Protein AF-0000000084914891 (afdb_homodimer)

Structure (mmCIF, N/CA/C/O backbone):
data_AF-0000000084914891-model_v1
#
loop_
_entity.id
_entity.type
_entity.pdbx_description
1 polymer 'Thioredoxin-like fold domain-containing protein'
#
loop_
_atom_site.group_PDB
_atom_site.id
_atom_site.type_symbol
_atom_site.label_atom_id
_atom_site.label_alt_id
_atom_site.label_comp_id
_atom_site.label_asym_id
_atom_site.label_entity_id
_atom_site.label_seq_id
_atom_site.pdbx_PDB_ins_code
_atom_site.Cartn_x
_atom_site.Cartn_y
_atom_site.Cartn_z
_atom_site.occupancy
_atom_site.B_iso_or_equiv
_atom_site.auth_seq_id
_atom_site.auth_comp_id
_atom_site.auth_asym_id
_atom_site.auth_atom_id
_atom_site.pdbx_PDB_model_num
ATOM 1 N N . MET A 1 1 ? 16.219 -0.241 63.219 1 28.41 1 MET A N 1
ATOM 2 C CA . MET A 1 1 ? 15.438 -0.335 62 1 28.41 1 MET A CA 1
ATOM 3 C C . MET A 1 1 ? 16.312 -0.113 60.781 1 28.41 1 MET A C 1
ATOM 5 O O . MET A 1 1 ? 16.984 0.917 60.656 1 28.41 1 MET A O 1
ATOM 9 N N . PRO A 1 2 ? 16.891 -1.21 60.156 1 36.88 2 PRO A N 1
ATOM 10 C CA . PRO A 1 2 ? 17.859 -1.199 59.031 1 36.88 2 PRO A CA 1
ATOM 11 C C . PRO A 1 2 ? 17.297 -0.544 57.781 1 36.88 2 PRO A C 1
ATOM 13 O O . PRO A 1 2 ? 16.109 -0.7 57.469 1 36.88 2 PRO A O 1
ATOM 16 N N . GLN A 1 3 ? 17.734 0.706 57.438 1 31 3 GLN A N 1
ATOM 17 C CA . GLN A 1 3 ? 17.422 1.517 56.281 1 31 3 GLN A CA 1
ATOM 18 C C . GLN A 1 3 ? 17.766 0.77 55 1 31 3 GLN A C 1
ATOM 20 O O . GLN A 1 3 ? 18.922 0.429 54.75 1 31 3 GLN A O 1
ATOM 25 N N . VAL A 1 4 ? 16.922 -0.173 54.594 1 31.28 4 VAL A N 1
ATOM 26 C CA . VAL A 1 4 ? 17.031 -0.839 53.312 1 31.28 4 VAL A CA 1
ATOM 27 C C . VAL A 1 4 ? 17.047 0.201 52.188 1 31.28 4 VAL A C 1
ATOM 29 O O . VAL A 1 4 ? 16.094 0.957 52.031 1 31.28 4 VAL A O 1
ATOM 32 N N . ARG A 1 5 ? 18.312 0.625 51.812 1 33.22 5 ARG A N 1
ATOM 33 C CA . ARG A 1 5 ? 18.609 1.465 50.656 1 33.22 5 ARG A CA 1
ATOM 34 C C . ARG A 1 5 ? 18 0.877 49.406 1 33.22 5 ARG A C 1
ATOM 36 O O . ARG A 1 5 ? 18.297 -0.261 49.031 1 33.22 5 ARG A O 1
ATOM 43 N N . VAL A 1 6 ? 16.703 1.263 49.125 1 30.59 6 VAL A N 1
ATOM 44 C CA . VAL A 1 6 ? 16.016 0.991 47.875 1 30.59 6 VAL A CA 1
ATOM 45 C C . VAL A 1 6 ? 16.844 1.512 46.688 1 30.59 6 VAL A C 1
ATOM 47 O O . VAL A 1 6 ? 17.016 2.723 46.531 1 30.59 6 VAL A O 1
ATOM 50 N N . LEU A 1 7 ? 17.953 0.945 46.344 1 2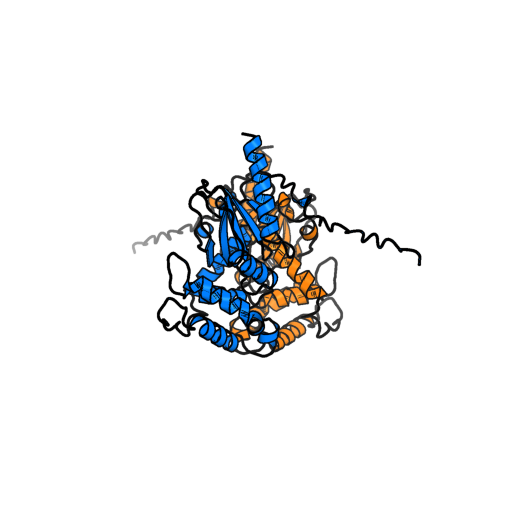7.44 7 LEU A N 1
ATOM 51 C CA . LEU A 1 7 ? 18.641 1.277 45.125 1 27.44 7 LEU A CA 1
ATOM 52 C C . LEU A 1 7 ? 17.734 1.046 43.906 1 27.44 7 LEU A C 1
ATOM 54 O O . LEU A 1 7 ? 17.375 -0.095 43.594 1 27.44 7 LEU A O 1
ATOM 58 N N . VAL A 1 8 ? 16.781 1.937 43.688 1 28.92 8 VAL A N 1
ATOM 59 C CA . VAL A 1 8 ? 15.984 1.942 42.469 1 28.92 8 VAL A CA 1
ATOM 60 C C . VAL A 1 8 ? 16.906 2.012 41.25 1 28.92 8 VAL A C 1
ATOM 62 O O . VAL A 1 8 ? 17.625 2.988 41.062 1 28.92 8 VAL A O 1
ATOM 65 N N . MET A 1 9 ? 17.406 0.887 40.781 1 27.12 9 MET A N 1
ATOM 66 C CA . MET A 1 9 ? 18.062 0.78 39.469 1 27.12 9 MET A CA 1
ATOM 67 C C . MET A 1 9 ? 17.219 1.406 38.375 1 27.12 9 MET A C 1
ATOM 69 O O . MET A 1 9 ? 16.094 0.967 38.125 1 27.12 9 MET A O 1
ATOM 73 N N . GLN A 1 10 ? 17.297 2.703 38.219 1 25.59 10 GLN A N 1
ATOM 74 C CA . GLN A 1 10 ? 16.812 3.363 37.031 1 25.59 10 GLN A CA 1
ATOM 75 C C . GLN A 1 10 ? 17.297 2.639 35.75 1 25.59 10 GLN A C 1
ATOM 77 O O . GLN A 1 10 ? 18.484 2.654 35.438 1 25.59 10 GLN A O 1
ATOM 82 N N . LEU A 1 11 ? 16.875 1.398 35.594 1 29.33 11 LEU A N 1
ATOM 83 C CA . LEU A 1 11 ? 17.062 0.764 34.281 1 29.33 11 LEU A CA 1
ATOM 84 C C . LEU A 1 11 ? 16.703 1.723 33.156 1 29.33 11 LEU A C 1
ATOM 86 O O . LEU A 1 11 ? 15.547 2.117 33.031 1 29.33 11 LEU A O 1
ATOM 90 N N . LEU A 1 12 ? 17.656 2.592 32.844 1 28.67 12 LEU A N 1
ATOM 91 C CA . LEU A 1 12 ? 17.734 3.453 31.656 1 28.67 12 LEU A CA 1
ATOM 92 C C . LEU A 1 12 ? 17.359 2.686 30.391 1 28.67 12 LEU A C 1
ATOM 94 O O . LEU A 1 12 ? 18.062 1.768 29.984 1 28.67 12 LEU A O 1
ATOM 98 N N . ALA A 1 13 ? 16.188 2.467 30.219 1 30.64 13 ALA A N 1
ATOM 99 C CA . ALA A 1 13 ? 15.648 2.041 28.938 1 30.64 13 ALA A CA 1
ATOM 100 C C . ALA A 1 13 ? 16.203 2.898 27.797 1 30.64 13 ALA A C 1
ATOM 102 O O . ALA A 1 13 ? 15.656 3.957 27.484 1 30.64 13 ALA A O 1
ATOM 103 N N . VAL A 1 14 ? 17.531 3.244 27.844 1 30.16 14 VAL A N 1
ATOM 104 C CA . VAL A 1 14 ? 18.078 3.754 26.578 1 30.16 14 VAL A CA 1
ATOM 105 C C . VAL A 1 14 ? 17.719 2.799 25.438 1 30.16 14 VAL A C 1
ATOM 107 O O . VAL A 1 14 ? 18.25 1.685 25.375 1 30.16 14 VAL A O 1
ATOM 110 N N . ALA A 1 15 ? 16.578 2.676 25.125 1 30.5 15 ALA A N 1
ATOM 111 C CA . ALA A 1 15 ? 16.031 1.955 23.984 1 30.5 15 ALA A CA 1
ATOM 112 C C . ALA A 1 15 ? 16.906 2.105 22.75 1 30.5 15 ALA A C 1
ATOM 114 O O . ALA A 1 15 ? 17.531 3.154 22.547 1 30.5 15 ALA A O 1
ATOM 115 N N . ALA A 1 16 ? 17.297 0.972 22.078 1 31.12 16 ALA A N 1
ATOM 116 C CA . ALA A 1 16 ? 17.953 0.577 20.828 1 31.12 16 ALA A CA 1
ATOM 117 C C . ALA A 1 16 ? 17.578 1.507 19.688 1 31.12 16 ALA A C 1
ATOM 119 O O . ALA A 1 16 ? 16.766 1.141 18.828 1 31.12 16 ALA A O 1
ATOM 120 N N . VAL A 1 17 ? 17.203 2.695 19.969 1 30.42 17 VAL A N 1
ATOM 121 C CA . VAL A 1 17 ? 17.094 3.58 18.812 1 30.42 17 VAL A CA 1
ATOM 122 C C . VAL A 1 17 ? 18.438 3.695 18.109 1 30.42 17 VAL A C 1
ATOM 124 O O . VAL A 1 17 ? 18.578 4.449 17.141 1 30.42 17 VAL A O 1
ATOM 127 N N . ALA A 1 18 ? 19.562 3.348 18.766 1 28.89 18 ALA A N 1
ATOM 128 C CA . ALA A 1 18 ? 20.859 3.789 18.234 1 28.89 18 ALA A CA 1
ATOM 129 C C . ALA A 1 18 ? 21.062 3.291 16.812 1 28.89 18 ALA A C 1
ATOM 131 O O . ALA A 1 18 ? 21.516 4.043 15.938 1 28.89 18 ALA A O 1
ATOM 132 N N . SER A 1 19 ? 21.484 1.957 16.719 1 28.88 19 SER A N 1
ATOM 133 C CA . SER A 1 19 ? 22.344 1.477 15.641 1 28.88 19 SER A CA 1
ATOM 134 C C . SER A 1 19 ? 21.609 1.46 14.312 1 28.88 19 SER A C 1
ATOM 136 O O . SER A 1 19 ? 22.156 1.031 13.297 1 28.88 19 SER A O 1
ATOM 138 N N . VAL A 1 20 ? 20.375 1.377 14.445 1 31.2 20 VAL A N 1
ATOM 139 C CA . VAL A 1 20 ? 19.828 1.155 13.117 1 31.2 20 VAL A CA 1
ATOM 140 C C . VAL A 1 20 ? 20.047 2.396 12.25 1 31.2 20 VAL A C 1
ATOM 142 O O . VAL A 1 20 ? 19.562 2.461 11.117 1 31.2 20 VAL A O 1
ATOM 145 N N . LEU A 1 21 ? 20.609 3.404 12.914 1 29.03 21 LEU A N 1
ATOM 146 C CA . LEU A 1 21 ? 20.75 4.641 12.148 1 29.03 21 LEU A CA 1
ATOM 147 C C . LEU A 1 21 ? 21.875 4.527 11.133 1 29.03 21 LEU A C 1
ATOM 149 O O . LEU A 1 21 ? 22.312 5.531 10.562 1 29.03 21 LEU A O 1
ATOM 153 N N . SER A 1 22 ? 22.75 3.594 11.305 1 27.09 22 SER A N 1
ATOM 154 C CA . SER A 1 22 ? 23.781 3.885 10.312 1 27.09 22 SER A CA 1
ATOM 155 C C . SER A 1 22 ? 23.219 3.883 8.898 1 27.09 22 SER A C 1
ATOM 157 O O . SER A 1 22 ? 22.953 2.822 8.328 1 27.09 22 SER A O 1
ATOM 159 N N . PRO A 1 23 ? 22.406 4.836 8.648 1 30.72 23 PRO A N 1
ATOM 160 C CA . PRO A 1 23 ? 21.953 4.867 7.258 1 30.72 23 PRO A CA 1
ATOM 161 C C . PRO A 1 23 ? 23.109 4.852 6.262 1 30.72 23 PRO A C 1
ATOM 163 O O . PRO A 1 23 ? 23.953 5.758 6.266 1 30.72 23 PRO A O 1
ATOM 166 N N . HIS A 1 24 ? 23.938 3.924 6.199 1 27.3 24 HIS A N 1
ATOM 167 C CA . HIS A 1 24 ? 24.672 4.066 4.949 1 27.3 24 HIS A CA 1
ATOM 168 C C . HIS A 1 24 ? 23.797 4.699 3.867 1 27.3 24 HIS A C 1
ATOM 170 O O . HIS A 1 24 ? 22.734 4.176 3.535 1 27.3 24 HIS A O 1
ATOM 176 N N . LEU A 1 25 ? 23.875 6.059 3.812 1 28.88 25 LEU A N 1
ATOM 177 C CA . LEU A 1 25 ? 23.391 6.949 2.762 1 28.88 25 LEU A CA 1
ATOM 178 C C . LEU A 1 25 ? 23.719 6.391 1.383 1 28.88 25 LEU A C 1
ATOM 180 O O . LEU A 1 25 ? 24.859 6.535 0.909 1 28.88 25 LEU A O 1
ATOM 184 N N . CYS A 1 26 ? 23.672 5.215 1.137 1 27.92 26 CYS A N 1
ATOM 185 C CA . CYS A 1 26 ? 23.938 4.891 -0.262 1 27.92 26 CYS A CA 1
ATOM 186 C C . CYS A 1 26 ? 23.234 5.875 -1.188 1 27.92 26 CYS A C 1
ATOM 188 O O . CYS A 1 26 ? 22.047 6.156 -1.013 1 27.92 26 CYS A O 1
ATOM 190 N N . GLY A 1 27 ? 23.875 6.844 -1.688 1 28.75 27 GLY A N 1
ATOM 191 C CA . GLY A 1 27 ? 23.562 7.961 -2.566 1 28.75 27 GLY A CA 1
ATOM 192 C C . GLY A 1 27 ? 22.578 7.598 -3.66 1 28.75 27 GLY A C 1
ATOM 193 O O . GLY A 1 27 ? 22.406 8.352 -4.621 1 28.75 27 GLY A O 1
ATOM 194 N N . GLY A 1 28 ? 22.359 6.344 -4.078 1 32.34 28 GLY A N 1
ATOM 195 C CA . GLY A 1 28 ? 21.5 6.316 -5.25 1 32.34 28 GLY A CA 1
ATOM 196 C C . GLY A 1 28 ? 20.094 6.824 -4.973 1 32.34 28 GLY A C 1
ATOM 197 O O . GLY A 1 28 ? 19.516 6.527 -3.922 1 32.34 28 GLY A O 1
ATOM 198 N N . SER A 1 29 ? 19.766 8.062 -5.379 1 37.09 29 SER A N 1
ATOM 199 C CA . SER A 1 29 ? 18.531 8.82 -5.188 1 37.09 29 SER A CA 1
ATOM 200 C C . SER A 1 29 ? 17.312 7.949 -5.434 1 37.09 29 SER A C 1
ATOM 202 O O . SER A 1 29 ? 17.234 7.234 -6.438 1 37.09 29 SER A O 1
ATOM 204 N N . VAL A 1 30 ? 16.625 7.395 -4.473 1 45.28 30 VAL A N 1
ATOM 205 C CA . VAL A 1 30 ? 15.266 6.883 -4.551 1 45.28 30 VAL A CA 1
ATOM 206 C C . VAL A 1 30 ? 14.508 7.594 -5.668 1 45.28 30 VAL A C 1
ATOM 208 O O . VAL A 1 30 ? 13.648 6.996 -6.32 1 45.28 30 VAL A O 1
ATOM 211 N N . LEU A 1 31 ? 15.055 8.875 -6.055 1 51.66 31 LEU A N 1
ATOM 212 C CA . LEU A 1 31 ? 14.352 9.766 -6.965 1 51.66 31 LEU A CA 1
ATOM 213 C C . LEU A 1 31 ? 14.25 9.156 -8.359 1 51.66 31 LEU A C 1
ATOM 215 O O . LEU A 1 31 ? 13.234 9.305 -9.039 1 51.66 31 LEU A O 1
ATOM 219 N N . GLU A 1 32 ? 15.312 8.43 -8.695 1 53.94 32 GLU A N 1
ATOM 220 C CA . GLU A 1 32 ? 15.367 8.07 -10.109 1 53.94 32 GLU A CA 1
ATOM 221 C C . GLU A 1 32 ? 14.32 7.02 -10.453 1 53.94 32 GLU A C 1
ATOM 223 O O . GLU A 1 32 ? 13.883 6.926 -11.609 1 53.94 32 GLU A O 1
ATOM 228 N N . ASP A 1 33 ? 13.789 6.52 -9.32 1 62.88 33 ASP A N 1
ATOM 229 C CA . ASP A 1 33 ? 12.891 5.426 -9.672 1 62.88 33 ASP A CA 1
ATOM 230 C C . ASP A 1 33 ? 11.43 5.832 -9.477 1 62.88 33 ASP A C 1
ATOM 232 O O . ASP A 1 33 ? 10.516 5.074 -9.82 1 62.88 33 ASP A O 1
ATOM 236 N N . VAL A 1 34 ? 11.266 7.168 -9.016 1 74.69 34 VAL A N 1
ATOM 237 C CA . VAL A 1 34 ? 9.891 7.633 -8.867 1 74.69 34 VAL A CA 1
ATOM 238 C C . VAL A 1 34 ? 9.43 8.305 -10.164 1 74.69 34 VAL A C 1
ATOM 240 O O . VAL A 1 34 ? 10.047 9.266 -10.625 1 74.69 34 VAL A O 1
ATOM 243 N N . PRO A 1 35 ? 8.336 7.762 -10.75 1 78.31 35 PRO A N 1
ATOM 244 C CA . PRO A 1 35 ? 7.852 8.367 -11.992 1 78.31 35 PRO A CA 1
ATOM 245 C C . PRO A 1 35 ? 7.551 9.859 -11.844 1 78.31 35 PRO A C 1
ATOM 247 O O . PRO A 1 35 ? 7.078 10.289 -10.789 1 78.31 35 PRO A O 1
ATOM 250 N N . ALA A 1 36 ? 7.742 10.57 -12.906 1 78.31 36 ALA A N 1
ATOM 251 C CA . ALA A 1 36 ? 7.605 12.031 -12.906 1 78.31 36 ALA A CA 1
ATOM 252 C C . ALA A 1 36 ? 6.199 12.445 -12.492 1 78.31 36 ALA A C 1
ATOM 254 O O . ALA A 1 36 ? 6.027 13.414 -11.742 1 78.31 36 ALA A O 1
ATOM 255 N N . TYR A 1 37 ? 5.223 11.688 -12.938 1 83.94 37 TYR A N 1
ATOM 256 C CA . TYR A 1 37 ? 3.844 12.078 -12.672 1 83.94 37 TYR A CA 1
ATOM 257 C C . TYR A 1 37 ? 3.506 11.938 -11.195 1 83.94 37 TYR A C 1
ATOM 259 O O . TYR A 1 37 ? 2.549 12.539 -10.703 1 83.94 37 TYR A O 1
ATOM 267 N N . LEU A 1 38 ? 4.293 11.164 -10.508 1 87.69 38 LEU A N 1
ATOM 268 C CA . LEU A 1 38 ? 4.062 10.984 -9.078 1 87.69 38 LEU A CA 1
ATOM 269 C C . LEU A 1 38 ? 4.785 12.062 -8.273 1 87.69 38 LEU A C 1
ATOM 271 O O . LEU A 1 38 ? 4.422 12.328 -7.121 1 87.69 38 LEU A O 1
ATOM 275 N N . GLN A 1 39 ? 5.695 12.695 -8.867 1 81.75 39 GLN A N 1
ATOM 276 C CA . GLN A 1 39 ? 6.566 13.609 -8.141 1 81.75 39 GLN A CA 1
ATOM 277 C C . GLN A 1 39 ? 5.832 14.898 -7.789 1 81.75 39 GLN A C 1
ATOM 279 O O . GLN A 1 39 ? 6.277 15.656 -6.926 1 81.75 39 GLN A O 1
ATOM 284 N N . ARG A 1 40 ? 4.676 15.133 -8.414 1 83.38 40 ARG A N 1
ATOM 285 C CA . ARG A 1 40 ? 3.977 16.391 -8.203 1 83.38 40 ARG A CA 1
ATOM 286 C C . ARG A 1 40 ? 2.689 16.188 -7.414 1 83.38 40 ARG A C 1
ATOM 288 O O . ARG A 1 40 ? 1.887 17.109 -7.27 1 83.38 40 ARG A O 1
ATOM 295 N N . VAL A 1 41 ? 2.51 15 -6.926 1 89.5 41 VAL A N 1
ATOM 296 C CA . VAL A 1 41 ? 1.3 14.695 -6.168 1 89.5 41 VAL A CA 1
ATOM 297 C C . VAL A 1 41 ? 1.349 15.391 -4.812 1 89.5 41 VAL A C 1
ATOM 299 O O . VAL A 1 41 ? 2.357 15.32 -4.105 1 89.5 41 VAL A O 1
ATOM 302 N N . ASN A 1 42 ? 0.3 16.141 -4.496 1 89.94 42 ASN A N 1
ATOM 303 C CA . ASN A 1 42 ? 0.207 16.781 -3.186 1 89.94 42 ASN A CA 1
ATOM 304 C C . ASN A 1 42 ? -0.488 15.875 -2.17 1 89.94 42 ASN A C 1
ATOM 306 O O . ASN A 1 42 ? -1.695 15.641 -2.264 1 89.94 42 ASN A O 1
ATOM 310 N N . THR A 1 43 ? 0.245 15.445 -1.213 1 94.12 43 THR A N 1
ATOM 311 C CA . THR A 1 43 ? -0.269 14.531 -0.2 1 94.12 43 THR A CA 1
ATOM 312 C C . THR A 1 43 ? -0.333 15.211 1.163 1 94.12 43 THR A C 1
ATOM 314 O O . THR A 1 43 ? -0.561 14.555 2.182 1 94.12 43 THR A O 1
ATOM 317 N N . THR A 1 44 ? -0.122 16.547 1.247 1 93.06 44 THR A N 1
ATOM 318 C CA . THR A 1 44 ? 0.094 17.25 2.506 1 93.06 44 THR A CA 1
ATOM 319 C C . THR A 1 44 ? -1.226 17.438 3.248 1 93.06 44 THR A C 1
ATOM 321 O O . THR A 1 44 ? -2.207 17.906 2.664 1 93.06 44 THR A O 1
ATOM 324 N N . ALA A 1 45 ? -1.187 17.078 4.488 1 94.12 45 ALA A N 1
ATOM 325 C CA . ALA A 1 45 ? -2.346 17.281 5.355 1 94.12 45 ALA A CA 1
ATOM 326 C C . ALA A 1 45 ? -2.119 18.438 6.324 1 94.12 45 ALA A C 1
ATOM 328 O O . ALA A 1 45 ? -3.072 19.094 6.742 1 94.12 45 ALA A O 1
ATOM 329 N N . LEU A 1 46 ? -0.908 18.672 6.684 1 90.56 46 LEU A N 1
ATOM 330 C CA . LEU A 1 46 ? -0.51 19.656 7.691 1 90.56 46 LEU A CA 1
ATOM 331 C C . LEU A 1 46 ? 0.96 20.031 7.535 1 90.56 46 LEU A C 1
ATOM 333 O O . LEU A 1 46 ? 1.804 19.156 7.289 1 90.56 46 LEU A O 1
ATOM 337 N N . THR A 1 47 ? 1.213 21.297 7.578 1 89.88 47 THR A N 1
ATOM 338 C CA . THR A 1 47 ? 2.596 21.75 7.629 1 89.88 47 THR A CA 1
ATOM 339 C C . THR A 1 47 ? 2.814 22.672 8.828 1 89.88 47 THR A C 1
ATOM 341 O O . THR A 1 47 ? 2.027 23.594 9.062 1 89.88 47 THR A O 1
ATOM 344 N N . LEU A 1 48 ? 3.795 22.344 9.586 1 89 48 LEU A N 1
ATOM 345 C CA . LEU A 1 48 ? 4.328 23.234 10.617 1 89 48 LEU A CA 1
ATOM 346 C C . LEU A 1 48 ? 5.621 23.891 10.148 1 89 48 LEU A C 1
ATOM 348 O O . LEU A 1 48 ? 6.676 23.25 10.125 1 89 48 LEU A O 1
ATOM 352 N N . SER A 1 49 ? 5.488 25.188 9.805 1 88.75 49 SER A N 1
ATOM 353 C CA . SER A 1 49 ? 6.613 25.875 9.18 1 88.75 49 SER A CA 1
ATOM 354 C C . SER A 1 49 ? 7.188 26.938 10.102 1 88.75 49 SER A C 1
ATOM 356 O O . SER A 1 49 ? 6.469 27.516 10.914 1 88.75 49 SER A O 1
ATOM 358 N N . HIS A 1 50 ? 8.484 27.172 9.883 1 85.69 50 HIS A N 1
ATOM 359 C CA . HIS A 1 50 ? 9.211 28.219 10.602 1 85.69 50 HIS A CA 1
ATOM 360 C C . HIS A 1 50 ? 10.031 29.078 9.648 1 85.69 50 HIS A C 1
ATOM 362 O O . HIS A 1 50 ? 10.336 28.656 8.531 1 85.69 50 HIS A O 1
ATOM 368 N N . GLU A 1 51 ? 10.344 30.234 9.992 1 85.88 51 GLU A N 1
ATOM 369 C CA . GLU A 1 51 ? 11.055 31.219 9.18 1 85.88 51 GLU A CA 1
ATOM 370 C C . GLU A 1 51 ? 12.484 30.766 8.898 1 85.88 51 GLU A C 1
ATOM 372 O O . GLU A 1 51 ? 13.023 31.031 7.82 1 85.88 51 GLU A O 1
ATOM 377 N N . HIS A 1 52 ? 13.156 30.094 9.789 1 85.94 52 HIS A N 1
ATOM 378 C CA . HIS A 1 52 ? 14.57 29.766 9.672 1 85.94 52 HIS A CA 1
ATOM 379 C C . HIS A 1 52 ? 14.766 28.25 9.508 1 85.94 52 HIS A C 1
ATOM 381 O O . HIS A 1 52 ? 15.68 27.672 10.094 1 85.94 52 HIS A O 1
ATOM 387 N N . CYS A 1 53 ? 13.914 27.672 8.703 1 86.12 53 CYS A N 1
ATOM 388 C CA . CYS A 1 53 ? 13.969 26.234 8.516 1 86.12 53 CYS A CA 1
ATOM 389 C C . CYS A 1 53 ? 15.305 25.812 7.914 1 86.12 53 CYS A C 1
ATOM 391 O O . CYS A 1 53 ? 15.742 26.375 6.91 1 86.12 53 CYS A O 1
ATOM 393 N N . LYS A 1 54 ? 15.945 24.828 8.516 1 79.94 54 LYS A N 1
ATOM 394 C CA . LYS A 1 54 ? 17.141 24.203 7.98 1 79.94 54 LYS A CA 1
ATOM 395 C C . LYS A 1 54 ? 16.844 22.797 7.449 1 79.94 54 LYS A C 1
ATOM 397 O O . LYS A 1 54 ? 17.422 22.375 6.441 1 79.94 54 LYS A O 1
ATOM 402 N N . TYR A 1 55 ? 15.867 22.109 8.211 1 81.62 55 TYR A N 1
ATOM 403 C CA . TYR A 1 55 ? 15.484 20.75 7.832 1 81.62 55 TYR A CA 1
ATOM 404 C C . TYR A 1 55 ? 13.969 20.625 7.738 1 81.62 55 TYR A C 1
ATOM 406 O O . TYR A 1 55 ? 13.234 21.219 8.523 1 81.62 55 TYR A O 1
ATOM 414 N N . HIS A 1 56 ? 13.664 19.781 6.812 1 86.06 56 HIS A N 1
ATOM 415 C CA . HIS A 1 56 ? 12.25 19.484 6.617 1 86.06 56 HIS A CA 1
ATOM 416 C C . HIS A 1 56 ? 11.945 18.016 6.898 1 86.06 56 HIS A C 1
ATOM 418 O O . HIS A 1 56 ? 12.438 17.141 6.188 1 86.06 56 HIS A O 1
ATOM 424 N N . LEU A 1 57 ? 11.219 17.797 7.961 1 86.19 57 LEU A N 1
ATOM 425 C CA . LEU A 1 57 ? 10.781 16.453 8.328 1 86.19 57 LEU A CA 1
ATOM 426 C C . LEU A 1 57 ? 9.445 16.125 7.672 1 86.19 57 LEU A C 1
ATOM 428 O O . LEU A 1 57 ? 8.453 16.828 7.891 1 86.19 57 LEU A O 1
ATOM 432 N N . HIS A 1 58 ? 9.484 15.102 6.879 1 89.38 58 HIS A N 1
ATOM 433 C CA . HIS A 1 58 ? 8.273 14.594 6.254 1 89.38 58 HIS A CA 1
ATOM 434 C C . HIS A 1 58 ? 7.75 13.359 6.988 1 89.38 58 HIS A C 1
ATOM 436 O O . HIS A 1 58 ? 8.445 12.344 7.074 1 89.38 58 HIS A O 1
ATOM 442 N N . VAL A 1 59 ? 6.555 13.5 7.5 1 90.69 59 VAL A N 1
ATOM 443 C CA . VAL A 1 59 ? 5.938 12.414 8.25 1 90.69 59 VAL A CA 1
ATOM 444 C C . VAL A 1 59 ? 4.797 11.805 7.43 1 90.69 59 VAL A C 1
ATOM 446 O O . VAL A 1 59 ? 3.791 12.469 7.168 1 90.69 59 VAL A O 1
ATOM 449 N N . TRP A 1 60 ? 4.984 10.578 7.066 1 94.31 60 TRP A N 1
ATOM 450 C CA . TRP A 1 60 ? 3.945 9.859 6.34 1 94.31 60 TRP A CA 1
ATOM 451 C C . TRP A 1 60 ? 3.055 9.078 7.293 1 94.31 60 TRP A C 1
ATOM 453 O O . TRP A 1 60 ? 3.545 8.281 8.102 1 94.31 60 TRP A O 1
ATOM 463 N N . ILE A 1 61 ? 1.688 9.344 7.168 1 96 61 ILE A N 1
ATOM 464 C CA . ILE A 1 61 ? 0.783 8.68 8.094 1 96 61 ILE A CA 1
ATOM 465 C C . ILE A 1 61 ? -0.444 8.164 7.348 1 96 61 ILE A C 1
ATOM 467 O O . ILE A 1 61 ? -0.898 8.797 6.387 1 96 61 ILE A O 1
ATOM 471 N N . ASP A 1 62 ? -0.902 7.004 7.73 1 98.06 62 ASP A N 1
ATOM 472 C CA . ASP A 1 62 ? -2.229 6.496 7.398 1 98.06 62 ASP A CA 1
ATOM 473 C C . ASP A 1 62 ? -3.289 7.062 8.336 1 98.06 62 ASP A C 1
ATOM 475 O O . ASP A 1 62 ? -3.135 7.008 9.562 1 98.06 62 ASP A O 1
ATOM 479 N N . PRO A 1 63 ? -4.352 7.633 7.844 1 98.38 63 PRO A N 1
ATOM 480 C CA . PRO A 1 63 ? -5.312 8.352 8.688 1 98.38 63 PRO A CA 1
ATOM 481 C C . PRO A 1 63 ? -6.113 7.418 9.594 1 98.38 63 PRO A C 1
ATOM 483 O O . PRO A 1 63 ? -6.883 7.883 10.438 1 98.38 63 PRO A O 1
ATOM 486 N N . LEU A 1 64 ? -5.895 6.148 9.453 1 98.25 64 LEU A N 1
ATOM 487 C CA . LEU A 1 64 ? -6.59 5.215 10.336 1 98.25 64 LEU A CA 1
ATOM 488 C C . LEU A 1 64 ? -5.598 4.34 11.094 1 98.25 64 LEU A C 1
ATOM 490 O O . LEU A 1 64 ? -5.941 3.24 11.531 1 98.25 64 LEU A O 1
ATOM 494 N N . CYS A 1 65 ? -4.414 4.754 11.211 1 96.5 65 CYS A N 1
ATOM 495 C CA . CYS A 1 65 ? -3.387 4.043 11.961 1 96.5 65 CYS A CA 1
ATOM 496 C C . CYS A 1 65 ? -3.223 4.633 13.359 1 96.5 65 CYS A C 1
ATOM 498 O O . CYS A 1 65 ? -2.945 5.824 13.5 1 96.5 65 CYS A O 1
ATOM 500 N N . PRO A 1 66 ? -3.318 3.791 14.398 1 94.56 66 PRO A N 1
ATOM 501 C CA . PRO A 1 66 ? -3.186 4.309 15.766 1 94.56 66 PRO A CA 1
ATOM 502 C C . PRO A 1 66 ? -1.813 4.922 16.031 1 94.56 66 PRO A C 1
ATOM 504 O O . PRO A 1 66 ? -1.708 5.918 16.75 1 94.56 66 PRO A O 1
ATOM 507 N N . ASP A 1 67 ? -0.785 4.355 15.5 1 91.31 67 ASP A N 1
ATOM 508 C CA . ASP A 1 67 ? 0.549 4.914 15.703 1 91.31 67 ASP A CA 1
ATOM 509 C C . ASP A 1 67 ? 0.698 6.25 14.977 1 91.31 67 ASP A C 1
ATOM 511 O O . ASP A 1 67 ? 1.353 7.164 15.484 1 91.31 67 ASP A O 1
ATOM 515 N N . GLY A 1 68 ? 0.109 6.305 13.773 1 92.75 68 GLY A N 1
ATOM 516 C CA . GLY A 1 68 ? 0.064 7.59 13.102 1 92.75 68 GLY A CA 1
ATOM 517 C C . GLY A 1 68 ? -0.688 8.648 13.883 1 92.75 68 GLY A C 1
ATOM 518 O O . GLY A 1 68 ? -0.25 9.797 13.961 1 92.75 68 GLY A O 1
ATOM 519 N N . LYS A 1 69 ? -1.792 8.266 14.453 1 94.75 69 LYS A N 1
ATOM 520 C CA . LYS A 1 69 ? -2.57 9.156 15.305 1 94.75 69 LYS A CA 1
ATOM 521 C C . LYS A 1 69 ? -1.721 9.711 16.438 1 94.75 69 LYS A C 1
ATOM 523 O O . LYS A 1 69 ? -1.765 10.906 16.734 1 94.75 69 LYS A O 1
ATOM 528 N N . ARG A 1 70 ? -1.016 8.852 17.047 1 91.38 70 ARG A N 1
ATOM 529 C CA . ARG A 1 70 ? -0.167 9.266 18.172 1 91.38 70 ARG A CA 1
ATOM 530 C C . ARG A 1 70 ? 0.823 10.344 17.734 1 91.38 70 ARG A C 1
ATOM 532 O O . ARG A 1 70 ? 0.948 11.375 18.391 1 91.38 70 ARG A O 1
ATOM 539 N N . VAL A 1 71 ? 1.506 10.094 16.609 1 90.44 71 VAL A N 1
ATOM 540 C CA . VAL A 1 71 ? 2.516 11.023 16.125 1 90.44 71 VAL A CA 1
ATOM 541 C C . VAL A 1 71 ? 1.851 12.336 15.703 1 90.44 71 VAL A C 1
ATOM 543 O O . VAL A 1 71 ? 2.389 13.414 15.945 1 90.44 71 VAL A O 1
ATOM 546 N N . TRP A 1 72 ? 0.699 12.227 15.086 1 92.75 72 TRP A N 1
ATOM 547 C CA . TRP A 1 72 ? -0.091 13.391 14.703 1 92.75 72 TRP A CA 1
ATOM 548 C C . TRP A 1 72 ? -0.393 14.273 15.914 1 92.75 72 TRP A C 1
ATOM 550 O O . TRP A 1 72 ? -0.174 15.484 15.875 1 92.75 72 TRP A O 1
ATOM 560 N N . HIS A 1 73 ? -0.819 13.695 16.969 1 91.38 73 HIS A N 1
ATOM 561 C CA . HIS A 1 73 ? -1.159 14.422 18.188 1 91.38 73 HIS A CA 1
ATOM 562 C C . HIS A 1 73 ? 0.091 14.977 18.859 1 91.38 73 HIS A C 1
ATOM 564 O O . HIS A 1 73 ? 0.088 16.109 19.359 1 91.38 73 HIS A O 1
ATOM 570 N N . GLU A 1 74 ? 1.143 14.227 18.859 1 86.88 74 GLU A N 1
ATOM 571 C CA . GLU A 1 74 ? 2.406 14.68 19.438 1 86.88 74 GLU A CA 1
ATOM 572 C C . GLU A 1 74 ? 2.932 15.922 18.719 1 86.88 74 GLU A C 1
ATOM 574 O O . GLU A 1 74 ? 3.404 16.859 19.359 1 86.88 74 GLU A O 1
ATOM 579 N N . ALA A 1 75 ? 2.797 15.945 17.438 1 86.44 75 ALA A N 1
ATOM 580 C CA . ALA A 1 75 ? 3.332 17.047 16.641 1 86.44 75 ALA A CA 1
ATOM 581 C C . ALA A 1 75 ? 2.551 18.328 16.906 1 86.44 75 ALA A C 1
ATOM 583 O O . ALA A 1 75 ? 3.104 19.438 16.797 1 86.44 75 ALA A O 1
ATOM 584 N N . GLN A 1 76 ? 1.329 18.219 17.219 1 83.31 76 GLN A N 1
ATOM 585 C CA . GLN A 1 76 ? 0.484 19.391 17.422 1 83.31 76 GLN A CA 1
ATOM 586 C C . GLN A 1 76 ? 0.709 20 18.797 1 83.31 76 GLN A C 1
ATOM 588 O O . GLN A 1 76 ? 0.363 21.172 19.031 1 83.31 76 GLN A O 1
ATOM 593 N N . THR A 1 77 ? 1.315 19.234 19.672 1 83.94 77 THR A N 1
ATOM 594 C CA . THR A 1 77 ? 1.475 19.719 21.047 1 83.94 77 THR A CA 1
ATOM 595 C C . THR A 1 77 ? 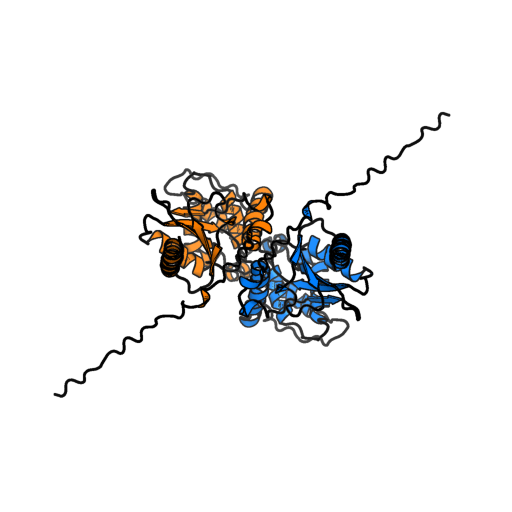2.945 19.984 21.359 1 83.94 77 THR A C 1
ATOM 597 O O . THR A 1 77 ? 3.273 20.5 22.422 1 83.94 77 THR A O 1
ATOM 600 N N . MET A 1 78 ? 3.699 19.625 20.422 1 79.56 78 MET A N 1
ATOM 601 C CA . MET A 1 78 ? 5.129 19.766 20.672 1 79.56 78 MET A CA 1
ATOM 602 C C . MET A 1 78 ? 5.625 21.156 20.281 1 79.56 78 MET A C 1
ATOM 604 O O . MET A 1 78 ? 5.023 21.812 19.422 1 79.56 78 MET A O 1
ATOM 608 N N . ASP A 1 79 ? 6.789 21.531 20.953 1 81.12 79 ASP A N 1
ATOM 609 C CA . ASP A 1 79 ? 7.52 22.719 20.531 1 81.12 79 ASP A CA 1
ATOM 610 C C . ASP A 1 79 ? 8.516 22.375 19.422 1 81.12 79 ASP A C 1
ATOM 612 O O . ASP A 1 79 ? 9.594 21.844 19.703 1 81.12 79 ASP A O 1
ATOM 616 N N . VAL A 1 80 ? 8.117 22.609 18.266 1 76.62 80 VAL A N 1
ATOM 617 C CA . VAL A 1 80 ? 8.984 22.312 17.141 1 76.62 80 VAL A CA 1
ATOM 618 C C . VAL A 1 80 ? 10.109 23.344 17.047 1 76.62 80 VAL A C 1
ATOM 620 O O . VAL A 1 80 ? 9.859 24.547 17.047 1 76.62 80 VAL A O 1
ATOM 623 N N . PRO A 1 81 ? 11.328 22.844 17.078 1 77.44 81 PRO A N 1
ATOM 624 C CA . PRO A 1 81 ? 12.438 23.797 16.922 1 77.44 81 PRO A CA 1
ATOM 625 C C . PRO A 1 81 ? 12.281 24.672 15.68 1 77.44 81 PRO A C 1
ATOM 627 O O . PRO A 1 81 ? 11.781 24.219 14.648 1 77.44 81 PRO A O 1
ATOM 630 N N . GLU A 1 82 ? 12.883 25.844 15.719 1 83.12 82 GLU A N 1
ATOM 631 C CA . GLU A 1 82 ? 12.695 26.844 14.672 1 83.12 82 GLU A CA 1
ATOM 632 C C . GLU A 1 82 ? 13.422 26.438 13.391 1 83.12 82 GLU A C 1
ATOM 634 O O . GLU A 1 82 ? 13.141 26.984 12.32 1 83.12 82 GLU A O 1
ATOM 639 N N . ASN A 1 83 ? 14.289 25.547 13.523 1 81.75 83 ASN A N 1
ATOM 640 C CA . ASN A 1 83 ? 15.062 25.188 12.344 1 81.75 83 ASN A CA 1
ATOM 641 C C . ASN A 1 83 ? 14.508 23.938 11.656 1 81.75 83 ASN A C 1
ATOM 643 O O . ASN A 1 83 ? 15.117 23.406 10.734 1 81.75 83 ASN A O 1
ATOM 647 N N . ILE A 1 84 ? 13.344 23.438 12.156 1 83.5 84 ILE A N 1
ATOM 648 C CA . ILE A 1 84 ? 12.742 22.25 11.57 1 83.5 84 ILE A CA 1
ATOM 649 C C . ILE A 1 84 ? 11.312 22.547 11.141 1 83.5 84 ILE A C 1
ATOM 651 O O . ILE A 1 84 ? 10.492 22.984 11.945 1 83.5 84 ILE A O 1
ATOM 655 N N . ASP A 1 85 ? 11.055 22.328 9.883 1 87.12 85 ASP A N 1
AT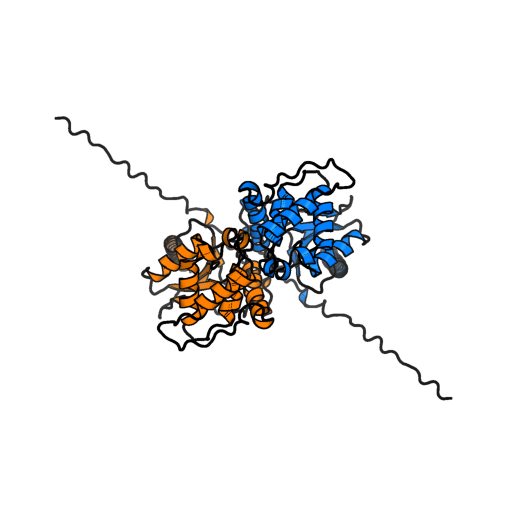OM 656 C CA . ASP A 1 85 ? 9.672 22.25 9.406 1 87.12 85 ASP A CA 1
ATOM 657 C C . ASP A 1 85 ? 9.172 20.812 9.406 1 87.12 85 ASP A C 1
ATOM 659 O O . ASP A 1 85 ? 9.953 19.875 9.242 1 87.12 85 ASP A O 1
ATOM 663 N N . ILE A 1 86 ? 7.906 20.641 9.664 1 88.5 86 ILE A N 1
ATOM 664 C CA . ILE A 1 86 ? 7.305 19.312 9.641 1 88.5 86 ILE A CA 1
ATOM 665 C C . ILE A 1 86 ? 6.117 19.312 8.68 1 88.5 86 ILE A C 1
ATOM 667 O O . ILE A 1 86 ? 5.254 20.188 8.742 1 88.5 86 ILE A O 1
ATOM 671 N N . SER A 1 87 ? 6.129 18.406 7.77 1 91.62 87 SER A N 1
ATOM 672 C CA . SER A 1 87 ? 4.961 18.172 6.926 1 91.62 87 SER A CA 1
ATOM 673 C C . SER A 1 87 ? 4.422 16.766 7.109 1 91.62 87 SER A C 1
ATOM 675 O O . SER A 1 87 ? 5.184 15.797 7.09 1 91.62 87 SER A O 1
ATOM 677 N N . PHE A 1 88 ? 3.098 16.703 7.309 1 93.62 88 PHE A N 1
ATOM 678 C CA . PHE A 1 88 ? 2.416 15.422 7.344 1 93.62 88 PHE A CA 1
ATOM 679 C C . PHE A 1 88 ? 1.829 15.078 5.98 1 93.62 88 PHE A C 1
ATOM 681 O O . PHE A 1 88 ? 1.161 15.914 5.363 1 93.62 88 PHE A O 1
ATOM 688 N N . HIS A 1 89 ? 2.127 13.906 5.551 1 95.75 89 HIS A N 1
ATOM 689 C CA . HIS A 1 89 ? 1.635 13.391 4.277 1 95.75 89 HIS A CA 1
ATOM 690 C C . HIS A 1 89 ? 0.718 12.188 4.484 1 95.75 89 HIS A C 1
ATOM 692 O O . HIS A 1 89 ? 1.009 11.312 5.305 1 95.75 89 HIS A O 1
ATOM 698 N N . LEU A 1 90 ? -0.397 12.18 3.715 1 98.06 90 LEU A N 1
ATOM 699 C CA . LEU A 1 90 ? -1.38 11.117 3.873 1 98.06 90 LEU A CA 1
ATOM 700 C C . LEU A 1 90 ? -1.186 10.031 2.814 1 98.06 90 LEU A C 1
ATOM 702 O O . LEU A 1 90 ? -0.906 10.344 1.653 1 98.06 90 LEU A O 1
ATOM 706 N N . PHE A 1 91 ? -1.263 8.789 3.242 1 97.88 91 PHE A N 1
ATOM 707 C CA . PHE A 1 91 ? -1.356 7.629 2.363 1 97.88 91 PHE A CA 1
ATOM 708 C C . PHE A 1 91 ? -2.254 6.562 2.975 1 97.88 91 PHE A C 1
ATOM 710 O O . PHE A 1 91 ? -2.938 6.812 3.971 1 97.88 91 PHE A O 1
ATOM 717 N N . ALA A 1 92 ? -2.367 5.395 2.289 1 98.5 92 ALA A N 1
ATOM 718 C CA . ALA A 1 92 ? -3.279 4.359 2.764 1 98.5 92 ALA A CA 1
ATOM 719 C C . ALA A 1 92 ? -2.604 2.99 2.756 1 98.5 92 ALA A C 1
ATOM 721 O O . ALA A 1 92 ? -1.93 2.629 1.789 1 98.5 92 ALA A O 1
ATOM 722 N N . LEU A 1 93 ? -2.77 2.328 3.869 1 97.62 93 LEU A N 1
ATOM 723 C CA . LEU A 1 93 ? -2.33 0.943 3.988 1 97.62 93 LEU A CA 1
ATOM 724 C C . LEU A 1 93 ? -3.496 -0.018 3.785 1 97.62 93 LEU A C 1
ATOM 726 O O . LEU A 1 93 ? -4.602 0.232 4.27 1 97.62 93 LEU A O 1
ATOM 730 N N . PRO A 1 94 ? -3.23 -1.16 3.115 1 97.31 94 PRO A N 1
ATOM 731 C CA . PRO A 1 94 ? -4.316 -2.082 2.777 1 97.31 94 PRO A CA 1
ATOM 732 C C . PRO A 1 94 ? -4.953 -2.725 4.008 1 97.31 94 PRO A C 1
ATOM 734 O O . PRO A 1 94 ? -6.07 -3.236 3.934 1 97.31 94 PRO A O 1
ATOM 737 N N . PHE A 1 95 ? -4.25 -2.738 5.148 1 96.12 95 PHE A N 1
ATOM 738 C CA . PHE A 1 95 ? -4.828 -3.381 6.324 1 96.12 95 PHE A CA 1
ATOM 739 C C . PHE A 1 95 ? -5.602 -2.375 7.164 1 96.12 95 PHE A C 1
ATOM 741 O O . PHE A 1 95 ? -6.102 -2.711 8.242 1 96.12 95 PHE A O 1
ATOM 748 N N . HIS A 1 96 ? -5.699 -1.107 6.715 1 96.5 96 HIS A N 1
ATOM 749 C CA . HIS A 1 96 ? -6.695 -0.123 7.129 1 96.5 96 HIS A CA 1
ATOM 750 C C . HIS A 1 96 ? -7.723 0.116 6.027 1 96.5 96 HIS A C 1
ATOM 752 O O . HIS A 1 96 ? -7.578 1.043 5.227 1 96.5 96 HIS A O 1
ATOM 758 N N . PRO A 1 97 ? -8.781 -0.666 6.016 1 93.88 97 PRO A N 1
ATOM 759 C CA . PRO A 1 97 ? -9.57 -0.848 4.797 1 93.88 97 PRO A CA 1
ATOM 760 C C . PRO A 1 97 ? -10.312 0.421 4.379 1 93.88 97 PRO A C 1
ATOM 762 O O . PRO A 1 97 ? -10.719 0.55 3.221 1 93.88 97 PRO A O 1
ATOM 765 N N . LEU A 1 98 ? -10.477 1.448 5.234 1 96.69 98 LEU A N 1
ATOM 766 C CA . LEU A 1 98 ? -11.227 2.627 4.82 1 96.69 98 LEU A CA 1
ATOM 767 C C . LEU A 1 98 ? -10.297 3.818 4.605 1 96.69 98 LEU A C 1
ATOM 769 O O . LEU A 1 98 ? -10.766 4.934 4.363 1 96.69 98 LEU A O 1
ATOM 773 N N . SER A 1 99 ? -9 3.568 4.707 1 98.19 99 SER A N 1
ATOM 774 C CA . SER A 1 99 ? -8.062 4.68 4.535 1 98.19 99 SER A CA 1
ATOM 775 C C . SER A 1 99 ? -8.164 5.27 3.131 1 98.19 99 SER A C 1
ATOM 777 O O . SER A 1 99 ? -8.047 6.484 2.955 1 98.19 99 SER A O 1
ATOM 779 N N . TYR A 1 100 ? -8.344 4.371 2.148 1 97.69 100 TYR A N 1
ATOM 780 C CA . TYR A 1 100 ? -8.5 4.844 0.778 1 97.69 100 TYR A CA 1
ATOM 781 C C . TYR A 1 100 ? -9.742 5.719 0.641 1 97.69 100 TYR A C 1
ATOM 783 O O . TYR A 1 100 ? -9.727 6.727 -0.069 1 97.69 100 TYR A O 1
ATOM 791 N N . GLU A 1 101 ? -10.805 5.375 1.294 1 96.69 101 GLU A N 1
ATOM 792 C CA . GLU A 1 101 ? -12.023 6.18 1.306 1 96.69 101 GLU A CA 1
ATOM 793 C C . GLU A 1 101 ? -11.781 7.543 1.945 1 96.69 101 GLU A C 1
ATOM 795 O O . GLU A 1 101 ? -12.289 8.562 1.466 1 96.69 101 GLU A O 1
ATOM 800 N N . VAL A 1 102 ? -11.039 7.539 3.02 1 97.44 102 VAL A N 1
ATOM 801 C CA . VAL A 1 102 ? -10.703 8.789 3.691 1 97.44 102 VAL A CA 1
ATOM 802 C C . VAL A 1 102 ? -9.953 9.703 2.73 1 97.44 102 VAL A C 1
ATOM 804 O O . VAL A 1 102 ? -10.25 10.898 2.641 1 97.44 102 VAL A O 1
ATOM 807 N N . LEU A 1 103 ? -9 9.141 1.989 1 97.69 103 LEU A N 1
ATOM 808 C CA . LEU A 1 103 ? -8.219 9.93 1.042 1 97.69 103 LEU A CA 1
ATOM 809 C C . LEU A 1 103 ? -9.117 10.508 -0.049 1 97.69 103 LEU A C 1
ATOM 811 O O . LEU A 1 103 ? -8.875 11.625 -0.523 1 97.69 103 LEU A O 1
ATOM 815 N N . GLN A 1 104 ? -10.102 9.758 -0.465 1 96.25 104 GLN A N 1
ATOM 816 C CA . GLN A 1 104 ? -11.031 10.289 -1.46 1 96.25 104 GLN A CA 1
ATOM 817 C C . GLN A 1 104 ? -11.758 11.523 -0.931 1 96.25 104 GLN A C 1
ATOM 819 O O . GLN A 1 104 ? -11.922 12.508 -1.65 1 96.25 104 GLN A O 1
ATOM 824 N N . VAL A 1 105 ? -12.164 11.484 0.32 1 95.56 105 VAL A N 1
ATOM 825 C CA . VAL A 1 105 ? -12.867 12.609 0.932 1 95.56 105 VAL A CA 1
ATOM 826 C C . VAL A 1 105 ? -11.938 13.812 1.032 1 95.56 105 VAL A C 1
ATOM 828 O O . VAL A 1 105 ? -12.352 14.945 0.794 1 95.56 105 VAL A O 1
ATOM 831 N N . VAL A 1 106 ? -10.672 13.602 1.371 1 94.94 106 VAL A N 1
ATOM 832 C CA . VAL A 1 106 ? -9.672 14.648 1.486 1 94.94 106 VAL A CA 1
ATOM 833 C C . VAL A 1 106 ? -9.648 15.492 0.212 1 94.94 106 VAL A C 1
ATOM 835 O O . VAL A 1 106 ? -9.555 16.719 0.272 1 94.94 106 VAL A O 1
ATOM 838 N N . HIS A 1 107 ? -9.852 14.883 -0.933 1 92.75 107 HIS A N 1
ATOM 839 C CA . HIS A 1 107 ? -9.734 15.578 -2.211 1 92.75 107 HIS A CA 1
ATOM 840 C C . HIS A 1 107 ? -11.031 16.297 -2.57 1 92.75 107 HIS A C 1
ATOM 842 O O . HIS A 1 107 ? -11.109 16.969 -3.594 1 92.75 107 HIS A O 1
ATOM 848 N N . GLN A 1 108 ? -11.953 16.219 -1.708 1 89.75 108 GLN A N 1
ATOM 849 C CA . GLN A 1 108 ? -13.211 16.938 -1.931 1 89.75 108 GLN A CA 1
ATOM 850 C C . GLN A 1 108 ? -13.352 18.109 -0.976 1 89.75 108 GLN A C 1
ATOM 852 O O . GLN A 1 108 ? -1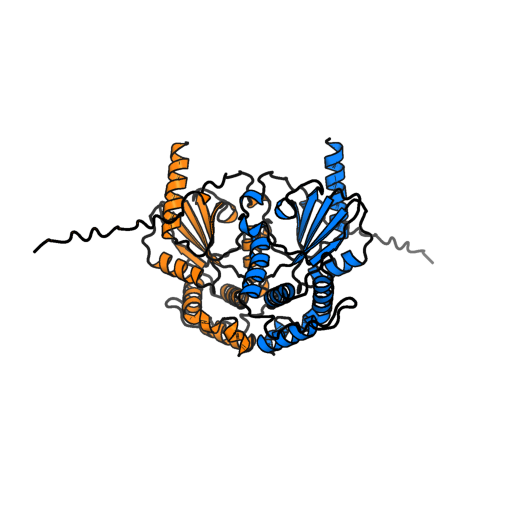4.32 18.875 -1.059 1 89.75 108 GLN A O 1
ATOM 857 N N . LEU A 1 109 ? -12.43 18.203 -0.114 1 90.94 109 LEU A N 1
ATOM 858 C CA . LEU A 1 109 ? -12.461 19.297 0.86 1 90.94 109 LEU A CA 1
ATOM 859 C C . LEU A 1 109 ? -11.961 20.594 0.243 1 90.94 109 LEU A C 1
ATOM 861 O O . LEU A 1 109 ? -11.172 20.578 -0.703 1 90.94 109 LEU A O 1
ATOM 865 N N . PRO A 1 110 ? -12.461 21.672 0.806 1 86 110 PRO A N 1
ATOM 866 C CA . PRO A 1 110 ? -11.984 22.953 0.287 1 86 110 PRO A CA 1
ATOM 867 C C . PRO A 1 110 ? -10.477 23.125 0.439 1 86 110 PRO A C 1
ATOM 869 O O . PRO A 1 110 ? -9.906 22.734 1.465 1 86 110 PRO A O 1
ATOM 872 N N . ALA A 1 111 ? -9.961 23.656 -0.643 1 80.62 111 ALA A N 1
ATOM 873 C CA . ALA A 1 111 ? -8.523 23.906 -0.638 1 80.62 111 ALA A CA 1
ATOM 874 C C . ALA A 1 111 ? -8.203 25.25 -0.012 1 80.62 111 ALA A C 1
ATOM 876 O O . ALA A 1 111 ? -8.922 26.234 -0.231 1 80.62 111 ALA A O 1
ATOM 877 N N . ASP A 1 112 ? -7.285 25.25 0.901 1 82.62 112 ASP A N 1
ATOM 878 C CA . ASP A 1 112 ? -6.711 26.484 1.436 1 82.62 112 ASP A CA 1
ATOM 879 C C . ASP A 1 112 ? -5.211 26.328 1.68 1 82.62 112 ASP A C 1
ATOM 881 O O . ASP A 1 112 ? -4.703 25.219 1.764 1 82.62 112 ASP A O 1
ATOM 885 N N . PRO A 1 113 ? -4.523 27.469 1.644 1 80.56 113 PRO A N 1
ATOM 886 C CA . PRO A 1 113 ? -3.064 27.406 1.769 1 80.56 113 PRO A CA 1
ATOM 887 C C . PRO A 1 113 ? -2.609 26.719 3.055 1 80.56 113 PRO A C 1
ATOM 889 O O . PRO A 1 113 ? -1.518 26.141 3.1 1 80.56 113 PRO A O 1
ATOM 892 N N . ASN A 1 114 ? -3.465 26.734 4.027 1 83.19 114 ASN A N 1
ATOM 893 C CA . ASN A 1 114 ? -3.078 26.156 5.312 1 83.19 114 ASN A CA 1
ATOM 894 C C . ASN A 1 114 ? -3.609 24.734 5.48 1 83.19 114 ASN A C 1
ATOM 896 O O . ASN A 1 114 ? -3.393 24.109 6.516 1 83.19 114 ASN A O 1
ATOM 900 N N . HIS A 1 115 ? -4.262 24.234 4.57 1 87.25 115 HIS A N 1
ATOM 901 C CA . HIS A 1 115 ? -4.852 22.906 4.605 1 87.25 115 HIS A CA 1
ATOM 902 C C . HIS A 1 115 ? -5.762 22.734 5.816 1 87.25 115 HIS A C 1
ATOM 904 O O . HIS A 1 115 ? -5.832 21.641 6.402 1 87.25 115 HIS A O 1
ATOM 910 N N . SER A 1 116 ? -6.422 23.766 6.227 1 89.44 116 SER A N 1
ATOM 911 C CA . SER A 1 116 ? -7.164 23.766 7.484 1 89.44 116 SER A CA 1
ATOM 912 C C . SER A 1 116 ? -8.312 22.766 7.449 1 89.44 116 SER A C 1
ATOM 914 O O . SER A 1 116 ? -8.555 22.062 8.43 1 89.44 116 SER A O 1
ATOM 916 N N . ALA A 1 117 ? -8.992 22.703 6.281 1 90.88 117 ALA A N 1
ATOM 917 C CA . ALA A 1 117 ? -10.109 21.766 6.168 1 90.88 117 ALA A CA 1
ATOM 918 C C . ALA A 1 117 ? -9.625 20.328 6.277 1 90.88 117 ALA A C 1
ATOM 920 O O . ALA A 1 117 ? -10.258 19.5 6.941 1 90.88 117 ALA A O 1
ATOM 921 N N . ILE A 1 118 ? -8.508 20.016 5.637 1 94.25 118 ILE A N 1
ATOM 922 C CA . ILE A 1 118 ? -7.941 18.672 5.672 1 94.25 118 ILE A CA 1
ATOM 923 C C . ILE A 1 118 ? -7.477 18.344 7.09 1 94.25 118 ILE A C 1
ATOM 925 O O . ILE A 1 118 ? -7.785 17.281 7.617 1 94.25 118 ILE A O 1
ATOM 929 N N . THR A 1 119 ? -6.805 19.312 7.734 1 94.56 119 THR A N 1
ATOM 930 C CA . THR A 1 119 ? -6.289 19.125 9.086 1 94.56 119 THR A CA 1
ATOM 931 C C . THR A 1 119 ? -7.422 18.812 10.055 1 94.56 119 THR A C 1
ATOM 933 O O . THR A 1 119 ? -7.336 17.875 10.844 1 94.56 119 THR A O 1
ATOM 936 N N . SER A 1 120 ? -8.453 19.594 9.984 1 93.62 120 SER A N 1
ATOM 937 C CA . SER A 1 120 ? -9.594 19.406 10.867 1 93.62 120 SER A CA 1
ATOM 938 C C . SER A 1 120 ? -10.273 18.062 10.625 1 93.62 120 SER A C 1
ATOM 940 O O . SER A 1 120 ? -10.609 17.344 11.57 1 93.62 120 SER A O 1
ATOM 942 N N . PHE A 1 121 ? -10.453 17.719 9.398 1 95.38 121 PHE A N 1
ATOM 943 C CA . PHE A 1 121 ? -11.094 16.469 9.023 1 95.38 121 PHE A CA 1
ATOM 944 C C . PHE A 1 121 ? -10.297 15.281 9.516 1 95.38 121 PHE A C 1
ATOM 946 O O . PHE A 1 121 ? -10.844 14.367 10.141 1 95.38 121 PHE A O 1
ATOM 953 N N . ILE A 1 122 ? -8.984 15.281 9.281 1 97.06 122 ILE A N 1
ATOM 954 C CA . ILE A 1 122 ? -8.125 14.18 9.695 1 97.06 122 ILE A CA 1
ATOM 955 C C . ILE A 1 122 ? -8.133 14.07 11.219 1 97.06 122 ILE A C 1
ATOM 957 O O . ILE A 1 122 ? -8.133 12.969 11.773 1 97.06 122 ILE A O 1
ATOM 961 N N . GLY A 1 123 ? -8.133 15.219 11.906 1 95.75 123 GLY A N 1
ATOM 962 C CA . GLY A 1 123 ? -8.289 15.195 13.352 1 95.75 123 GLY A CA 1
ATOM 963 C C . GLY A 1 123 ? -9.547 14.469 13.805 1 95.75 123 GLY A C 1
ATOM 964 O O . GLY A 1 123 ? -9.5 13.641 14.711 1 95.75 123 GLY A O 1
ATOM 965 N N . ARG A 1 124 ? -10.633 14.711 13.156 1 96.44 124 ARG A N 1
ATOM 966 C CA . ARG A 1 124 ? -11.891 14.07 13.5 1 96.44 124 ARG A CA 1
ATOM 967 C C . ARG A 1 124 ? -11.867 12.586 13.148 1 96.44 124 ARG A C 1
ATOM 969 O O . ARG A 1 124 ? -12.445 11.766 13.867 1 96.44 124 ARG A O 1
ATOM 976 N N . VAL A 1 125 ? -11.258 12.266 12.008 1 97.56 125 VAL A N 1
ATOM 977 C CA . VAL A 1 125 ? -11.117 10.867 11.625 1 97.56 125 VAL A CA 1
ATOM 978 C C . VAL A 1 125 ? -10.359 10.109 12.703 1 97.56 125 VAL A C 1
ATOM 980 O O . VAL A 1 125 ? -10.781 9.031 13.141 1 97.56 125 VAL A O 1
ATOM 983 N N . PHE A 1 126 ? -9.266 10.703 13.195 1 97.56 126 PHE A N 1
ATOM 984 C CA . PHE A 1 126 ? -8.469 10.07 14.234 1 97.56 126 PHE A CA 1
ATOM 985 C C . PHE A 1 126 ? -9.289 9.875 15.5 1 97.56 126 PHE A C 1
ATOM 987 O O . PHE A 1 126 ? -9.148 8.867 16.188 1 97.56 126 PHE A O 1
ATOM 994 N N . GLU A 1 127 ? -10.172 10.766 15.789 1 96.25 127 GLU A N 1
ATOM 995 C CA . GLU A 1 127 ? -11 10.672 17 1 96.25 127 GLU A CA 1
ATOM 996 C C . GLU A 1 127 ? -12.094 9.625 16.828 1 96.25 127 GLU A C 1
ATOM 998 O O . GLU A 1 127 ? -12.68 9.172 17.812 1 96.25 127 GLU A O 1
ATOM 1003 N N . SER A 1 128 ? -12.383 9.219 15.594 1 96.62 128 SER A N 1
ATOM 1004 C CA . SER A 1 128 ? -13.5 8.32 15.32 1 96.62 128 SER A CA 1
ATOM 1005 C C . SER A 1 128 ? -13.031 7.055 14.609 1 96.62 128 SER A C 1
ATOM 1007 O O . SER A 1 128 ? -13.789 6.457 13.836 1 96.62 128 SER A O 1
ATOM 1009 N N . MET A 1 129 ? -11.812 6.648 14.75 1 96.94 129 MET A N 1
ATOM 1010 C CA . MET A 1 129 ? -11.211 5.57 13.969 1 96.94 129 MET A CA 1
ATOM 1011 C C . MET A 1 129 ? -12 4.273 14.133 1 96.94 129 MET A C 1
ATOM 1013 O O . MET A 1 129 ? -12.078 3.473 13.195 1 96.94 129 MET A O 1
ATOM 1017 N N . HIS A 1 130 ? -12.617 4.051 15.32 1 95.44 130 HIS A N 1
ATOM 1018 C CA . HIS A 1 130 ? -13.352 2.82 15.578 1 95.44 130 HIS A CA 1
ATOM 1019 C C . HIS A 1 130 ? -14.516 2.658 14.609 1 95.44 130 HIS A C 1
ATOM 1021 O O . HIS A 1 130 ? -14.906 1.535 14.281 1 95.44 130 HIS A O 1
ATOM 1027 N N . LYS A 1 131 ? -15.031 3.744 14.062 1 96 131 LYS A N 1
ATOM 1028 C CA . LYS A 1 131 ? -16.156 3.717 13.133 1 96 131 LYS A CA 1
ATOM 1029 C C . LYS A 1 131 ? -15.703 3.273 11.742 1 96 131 LYS A C 1
ATOM 1031 O O . LYS A 1 131 ? -16.531 2.924 10.898 1 96 131 LYS A O 1
ATOM 1036 N N . PHE A 1 132 ? -14.422 3.262 11.57 1 96.81 132 PHE A N 1
ATOM 1037 C CA . PHE A 1 132 ? -13.914 3.043 10.219 1 96.81 132 PHE A CA 1
ATOM 1038 C C . PHE A 1 132 ? -12.891 1.916 10.203 1 96.81 132 PHE A C 1
ATOM 1040 O O . PHE A 1 132 ? -11.945 1.94 9.414 1 96.81 132 PHE A O 1
ATOM 1047 N N . SER A 1 133 ? -13.102 1.003 11.086 1 94.25 133 SER A N 1
ATOM 1048 C CA . SER A 1 133 ? -12.219 -0.149 11.242 1 94.25 133 SER A CA 1
ATOM 1049 C C . SER A 1 133 ? -12.727 -1.346 10.445 1 94.25 133 SER A C 1
ATOM 1051 O O . SER A 1 133 ? -13.836 -1.313 9.906 1 94.25 133 SER A O 1
ATOM 1053 N N . ALA A 1 134 ? -11.867 -2.381 10.305 1 91.88 134 ALA A N 1
ATOM 1054 C CA . ALA A 1 134 ? -12.305 -3.641 9.711 1 91.88 134 ALA A CA 1
ATOM 1055 C C . ALA A 1 134 ? -13.5 -4.219 10.469 1 91.88 134 ALA A C 1
ATOM 1057 O O . ALA A 1 134 ? -14.414 -4.785 9.859 1 91.88 134 ALA A O 1
ATOM 1058 N N . GLU A 1 135 ? -13.484 -4.07 11.773 1 92.75 135 GLU A N 1
ATOM 1059 C CA . GLU A 1 135 ? -14.594 -4.543 12.594 1 92.75 135 GLU A CA 1
ATOM 1060 C C . GLU A 1 135 ? -15.891 -3.836 12.227 1 92.75 135 GLU A C 1
ATOM 1062 O O . GLU A 1 135 ? -16.953 -4.461 12.188 1 92.75 135 GLU A O 1
ATOM 1067 N N . ALA A 1 136 ? -15.812 -2.553 11.977 1 95.25 136 ALA A N 1
ATOM 1068 C CA . ALA A 1 136 ? -17 -1.808 11.555 1 95.25 136 ALA A CA 1
ATOM 1069 C C . ALA A 1 136 ? -17.547 -2.354 10.242 1 95.25 136 ALA A C 1
ATOM 1071 O O . ALA A 1 136 ? -18.766 -2.438 10.062 1 95.25 136 ALA A O 1
ATOM 1072 N N . LEU A 1 137 ? -16.688 -2.773 9.32 1 95 137 LEU A N 1
ATOM 1073 C CA . LEU A 1 137 ? -17.078 -3.314 8.023 1 95 137 LEU A CA 1
ATOM 1074 C C . LEU A 1 137 ? -17.688 -4.707 8.172 1 95 137 LEU A C 1
ATOM 1076 O O . LEU A 1 137 ? -18.375 -5.191 7.277 1 95 137 LEU A O 1
ATOM 1080 N N . ASN A 1 138 ? -17.375 -5.406 9.258 1 93.5 138 ASN A N 1
ATOM 1081 C CA . ASN A 1 138 ? -17.984 -6.711 9.516 1 93.5 138 ASN A CA 1
ATOM 1082 C C . ASN A 1 138 ? -19.469 -6.586 9.828 1 93.5 138 ASN A C 1
ATOM 1084 O O . ASN A 1 138 ? -20.219 -7.559 9.711 1 93.5 138 ASN A O 1
ATOM 1088 N N . HIS A 1 139 ? -19.859 -5.383 10.211 1 93.44 139 HIS A N 1
ATOM 1089 C CA . HIS A 1 139 ? -21.219 -5.219 10.688 1 93.44 139 HIS A CA 1
ATOM 1090 C C . HIS A 1 139 ? -21.984 -4.207 9.836 1 93.44 139 HIS A C 1
ATOM 1092 O O . HIS A 1 139 ? -23.203 -4.051 9.984 1 93.44 139 HIS A O 1
ATOM 1098 N N . GLY A 1 140 ? -21.344 -3.488 9.102 1 94.19 140 GLY A N 1
ATOM 1099 C CA . GLY A 1 140 ? -21.938 -2.518 8.188 1 94.19 140 GLY A CA 1
ATOM 1100 C C . GLY A 1 140 ? -21.359 -2.6 6.781 1 94.19 140 GLY A C 1
ATOM 1101 O O . GLY A 1 140 ? -20.281 -3.178 6.578 1 94.19 140 GLY A O 1
ATOM 1102 N N . THR A 1 141 ? -22.109 -1.993 5.828 1 95 141 THR A N 1
ATOM 1103 C CA . THR A 1 141 ? -21.625 -1.972 4.445 1 95 141 THR A CA 1
ATOM 1104 C C . THR A 1 141 ? -20.672 -0.806 4.219 1 95 141 THR A C 1
ATOM 1106 O O . THR A 1 141 ? -20.625 0.129 5.023 1 95 141 THR A O 1
ATOM 1109 N N . LEU A 1 142 ? -19.906 -0.931 3.207 1 95.38 142 LEU A N 1
ATOM 1110 C CA . LEU A 1 142 ? -19.031 0.173 2.816 1 95.38 142 LEU A CA 1
ATOM 1111 C C . LEU A 1 142 ? -19.844 1.453 2.609 1 95.38 142 LEU A C 1
ATOM 1113 O O . LEU A 1 142 ? -19.406 2.533 3.023 1 95.38 142 LEU A O 1
ATOM 1117 N N . ARG A 1 143 ? -21.016 1.324 2.033 1 93.25 143 ARG A N 1
ATOM 1118 C CA . ARG A 1 143 ? -21.891 2.471 1.793 1 93.25 143 ARG A CA 1
ATOM 1119 C C . ARG A 1 143 ? -22.266 3.164 3.102 1 93.25 143 ARG A C 1
ATOM 1121 O O . ARG A 1 143 ? -22.203 4.391 3.195 1 93.25 143 ARG A O 1
ATOM 1128 N N . ASP A 1 144 ? -22.547 2.398 4.062 1 94.12 144 ASP A N 1
ATOM 1129 C CA . ASP A 1 144 ? -22.875 2.951 5.367 1 94.12 144 ASP A CA 1
ATOM 1130 C C . ASP A 1 144 ? -21.719 3.752 5.949 1 94.12 144 ASP A C 1
ATOM 1132 O O . ASP A 1 144 ? -21.906 4.859 6.457 1 94.12 144 ASP A O 1
ATOM 1136 N N . LEU A 1 145 ? -20.594 3.186 5.871 1 94.62 145 LEU A N 1
ATOM 1137 C CA . LEU A 1 145 ? -19.438 3.807 6.484 1 94.62 145 LEU A CA 1
ATOM 1138 C C . LEU A 1 145 ? -18.984 5.031 5.691 1 94.62 145 LEU A C 1
ATOM 1140 O O . LEU A 1 145 ? -18.469 5.996 6.262 1 94.62 145 LEU A O 1
ATOM 1144 N N . GLN A 1 146 ? -19.234 5.012 4.391 1 93.56 146 GLN A N 1
ATOM 1145 C CA . GLN A 1 146 ? -18.984 6.184 3.562 1 93.56 146 GLN A CA 1
ATOM 1146 C C . GLN A 1 146 ? -19.891 7.348 3.957 1 93.56 146 GLN A C 1
ATOM 1148 O O . GLN A 1 146 ? -19.453 8.5 3.969 1 93.56 146 GLN A O 1
ATOM 1153 N N . VAL A 1 147 ? -21.125 7.051 4.254 1 93.12 147 VAL A N 1
ATOM 1154 C CA . VAL A 1 147 ? -22.047 8.078 4.715 1 93.12 147 VAL A CA 1
ATOM 1155 C C . VAL A 1 147 ? -21.531 8.695 6.012 1 93.12 147 VAL A C 1
ATOM 1157 O O . VAL A 1 147 ? -21.5 9.922 6.16 1 93.12 147 VAL A O 1
ATOM 1160 N N . ASP A 1 148 ? -21.094 7.852 6.922 1 93.38 148 ASP A N 1
ATOM 1161 C CA . ASP A 1 148 ? -20.516 8.328 8.18 1 93.38 148 ASP A CA 1
ATOM 1162 C C . ASP A 1 148 ? -19.312 9.234 7.926 1 93.38 148 ASP A C 1
ATOM 1164 O O . ASP A 1 148 ? -19.156 10.266 8.586 1 93.38 148 ASP A O 1
ATOM 1168 N N . LEU A 1 149 ? -18.484 8.812 7.039 1 94.31 149 LEU A N 1
ATOM 1169 C CA . LEU A 1 149 ? -17.281 9.57 6.699 1 94.31 149 LEU A CA 1
ATOM 1170 C C . LEU A 1 149 ? -17.656 10.93 6.129 1 94.31 149 LEU A C 1
ATOM 1172 O O . LEU A 1 149 ? -17.031 11.945 6.473 1 94.31 149 LEU A O 1
ATOM 1176 N N . HIS A 1 150 ? -18.656 10.953 5.32 1 91.88 150 HIS A N 1
ATOM 1177 C CA . HIS A 1 150 ? -19.109 12.211 4.723 1 91.88 150 HIS A CA 1
ATOM 1178 C C . HIS A 1 150 ? -19.688 13.141 5.777 1 91.88 150 HIS A C 1
ATOM 1180 O O . HIS A 1 150 ? -19.5 14.359 5.707 1 91.88 150 HIS A O 1
ATOM 1186 N N . GLU A 1 151 ? -20.375 12.578 6.637 1 91.06 151 GLU A N 1
ATOM 1187 C CA . GLU A 1 151 ? -20.938 13.375 7.727 1 91.06 151 GLU A CA 1
ATOM 1188 C C . GLU A 1 151 ? -19.828 13.992 8.578 1 91.06 151 GLU A C 1
ATOM 1190 O O . GLU A 1 151 ? -19.938 15.141 9 1 91.06 151 GLU A O 1
ATOM 1195 N N . LEU A 1 152 ? -18.844 13.227 8.781 1 92.31 152 LEU A N 1
ATOM 1196 C CA . LEU A 1 152 ? -17.688 13.719 9.539 1 92.31 152 LEU A CA 1
ATOM 1197 C C . LEU A 1 152 ? -17.031 14.883 8.805 1 92.31 152 LEU A C 1
ATOM 1199 O O . LEU A 1 152 ? -16.578 15.844 9.438 1 92.31 152 LEU A O 1
ATOM 1203 N N . ALA A 1 153 ? -16.953 14.812 7.52 1 91.56 153 ALA A N 1
ATOM 1204 C CA . ALA A 1 153 ? -16.297 15.828 6.691 1 91.56 153 ALA A CA 1
ATOM 1205 C C . ALA A 1 153 ? -17.141 17.109 6.641 1 91.56 153 ALA A C 1
ATOM 1207 O O . ALA A 1 153 ? -16.594 18.203 6.422 1 91.56 153 ALA A O 1
ATOM 1208 N N . ALA A 1 154 ? -18.453 17 6.797 1 85.56 154 ALA A N 1
ATOM 1209 C CA . ALA A 1 154 ? -19.375 18.109 6.664 1 85.56 154 ALA A CA 1
ATOM 1210 C C . ALA A 1 154 ? -19.422 18.938 7.941 1 85.56 154 ALA A C 1
ATOM 1212 O O . ALA A 1 154 ? -20 20.031 7.961 1 85.56 154 ALA A O 1
ATOM 1213 N N . LEU A 1 155 ? -18.922 18.375 8.977 1 78.38 155 LEU A N 1
ATOM 1214 C CA . LEU A 1 155 ? -18.953 19.125 10.234 1 78.38 155 LEU A CA 1
ATOM 1215 C C . LEU A 1 155 ? -18.172 20.438 10.102 1 78.38 155 LEU A C 1
ATOM 1217 O O . LEU A 1 155 ? -17.156 20.5 9.406 1 78.38 155 LEU A O 1
ATOM 1221 N N . PRO A 1 156 ? -18.891 21.469 10.562 1 66.5 156 PRO A N 1
ATOM 1222 C CA . PRO A 1 156 ? -18.281 22.797 10.438 1 66.5 156 PRO A CA 1
ATOM 1223 C C . PRO A 1 156 ? -16.875 22.844 11.047 1 66.5 156 PRO A C 1
ATOM 1225 O O . PRO A 1 156 ? -16.609 22.172 12.047 1 66.5 156 PRO A O 1
ATOM 1228 N N . SER A 1 157 ? -15.922 23.156 10.203 1 59.78 157 SER A N 1
ATOM 1229 C CA . SER A 1 157 ? -14.617 23.516 10.75 1 59.78 157 SER A CA 1
ATOM 1230 C C . SER A 1 157 ? -14.602 24.953 11.258 1 59.78 157 SER A C 1
ATOM 1232 O O . SER A 1 157 ? -15.461 25.75 10.891 1 59.78 157 SER A O 1
ATOM 1234 N N . SER A 1 158 ? -13.992 25.25 12.477 1 50.22 158 SER A N 1
ATOM 1235 C CA . SER A 1 158 ? -13.961 26.609 13 1 50.22 158 SER A CA 1
ATOM 1236 C C . SER A 1 158 ? -13.891 27.625 11.875 1 50.22 158 SER A C 1
ATOM 1238 O O . SER A 1 158 ? -14.219 28.797 12.078 1 50.22 158 SER A O 1
ATOM 1240 N N . SER A 1 159 ? -13.172 27.359 10.852 1 47.25 159 SER A N 1
ATOM 1241 C CA . SER A 1 159 ? -12.969 28.484 9.93 1 47.25 159 SER A CA 1
ATOM 1242 C C . SER A 1 159 ? -14.07 28.531 8.875 1 47.25 159 SER A C 1
ATOM 1244 O O . SER A 1 159 ? -14.25 29.547 8.203 1 47.25 159 SER A O 1
ATOM 1246 N N . SER A 1 160 ? -14.438 27.484 8.125 1 48.94 160 SER A N 1
ATOM 1247 C CA . SER A 1 160 ? -15.156 27.719 6.879 1 48.94 160 SER A CA 1
ATOM 1248 C C . SER A 1 160 ? -16.547 27.078 6.914 1 48.94 160 SER A C 1
ATOM 1250 O O . SER A 1 160 ? -16.797 26.188 7.73 1 48.94 160 SER A O 1
ATOM 1252 N N . SER A 1 161 ? -17.469 27.719 5.984 1 45.12 161 SER A N 1
ATOM 1253 C CA . SER A 1 161 ? -18.828 27.422 5.516 1 45.12 161 SER A CA 1
ATOM 1254 C C . SER A 1 161 ? -18.984 25.953 5.16 1 45.12 161 SER A C 1
ATOM 1256 O O . SER A 1 161 ? -18.062 25.344 4.605 1 45.12 161 SER A O 1
ATOM 1258 N N . SER A 1 162 ? -19.844 25.328 5.863 1 46.38 162 SER A N 1
ATOM 1259 C CA . SER A 1 162 ? -20.312 23.969 5.586 1 46.38 162 SER A CA 1
ATOM 1260 C C . SER A 1 162 ? -20.453 23.734 4.09 1 46.38 162 SER A C 1
ATOM 1262 O O . SER A 1 162 ? -21.391 24.234 3.463 1 46.38 162 SER A O 1
ATOM 1264 N N . SER A 1 163 ? -19.484 23.938 3.303 1 48.28 163 SER A N 1
ATOM 1265 C CA . SER A 1 163 ? -19.781 23.531 1.933 1 48.28 163 SER A CA 1
ATOM 1266 C C . SER A 1 163 ? -20.266 22.078 1.876 1 48.28 163 SER A C 1
ATOM 1268 O O . SER A 1 163 ? -19.781 21.234 2.629 1 48.28 163 SER A O 1
ATOM 1270 N N . GLN A 1 164 ? -21.484 21.953 1.432 1 51.59 164 GLN A N 1
ATOM 1271 C CA . GLN A 1 164 ? -22.203 20.703 1.203 1 51.59 164 GLN A CA 1
ATOM 1272 C C . GLN A 1 164 ? -21.312 19.688 0.492 1 51.59 164 GLN A C 1
ATOM 1274 O O . GLN A 1 164 ? -20.938 19.875 -0.67 1 51.59 164 GLN A O 1
ATOM 1279 N N . LEU A 1 165 ? -20.391 19 1.243 1 60.41 165 LEU A N 1
ATOM 1280 C CA . LEU A 1 165 ? -19.719 17.859 0.638 1 60.41 165 LEU A CA 1
ATOM 1281 C C . LEU A 1 165 ? -20.734 16.953 -0.059 1 60.41 165 LEU A C 1
ATOM 1283 O O . LEU A 1 165 ? -21.781 16.625 0.501 1 60.41 165 LEU A O 1
ATOM 1287 N N . SER A 1 166 ? -20.828 17.031 -1.426 1 51.53 166 SER A N 1
ATOM 1288 C CA . SER A 1 166 ? -21.734 16.188 -2.201 1 51.53 166 SER A CA 1
ATOM 1289 C C . SER A 1 166 ? -21.594 14.719 -1.803 1 51.53 166 SER A C 1
ATOM 1291 O O . SER A 1 166 ? -20.547 14.281 -1.346 1 51.53 166 SER A O 1
ATOM 1293 N N . GLN A 1 167 ? -22.703 14.102 -1.527 1 54.56 167 GLN A N 1
ATOM 1294 C CA . GLN A 1 167 ? -22.812 12.664 -1.31 1 54.56 167 GLN A CA 1
ATOM 1295 C C . GLN A 1 167 ? -21.859 11.891 -2.223 1 54.56 167 GLN A C 1
ATOM 1297 O O . GLN A 1 167 ? -21.516 10.75 -1.937 1 54.56 167 GLN A O 1
ATOM 1302 N N . GLU A 1 168 ? -21.328 12.617 -3.211 1 59.56 168 GLU A N 1
ATOM 1303 C CA . GLU A 1 168 ? -20.484 11.93 -4.168 1 59.56 168 GLU A CA 1
ATOM 1304 C C . GLU A 1 168 ? -19.016 12.016 -3.76 1 59.56 168 GLU A C 1
ATOM 1306 O O . GLU A 1 168 ? -18.125 11.719 -4.559 1 59.56 168 GLU A O 1
ATOM 1311 N N . ALA A 1 169 ? -18.781 12.219 -2.549 1 60.03 169 ALA A N 1
ATOM 1312 C CA . ALA A 1 169 ? -17.406 12.5 -2.125 1 60.03 169 ALA A CA 1
ATOM 1313 C C . ALA A 1 169 ? -16.531 11.258 -2.24 1 60.03 169 ALA A C 1
ATOM 1315 O O . ALA A 1 169 ? -15.336 11.352 -2.518 1 60.03 169 ALA A O 1
ATOM 1316 N N . THR A 1 170 ? -17.25 10.195 -2.072 1 74.19 170 THR A N 1
ATOM 1317 C CA . THR A 1 170 ? -16.578 8.93 -2.311 1 74.19 170 THR A CA 1
ATOM 1318 C C . THR A 1 170 ? -17.094 8.266 -3.58 1 74.19 170 THR A C 1
ATOM 1320 O O . THR A 1 170 ? -18.281 8.367 -3.896 1 74.19 170 THR A O 1
ATOM 1323 N N . GLY A 1 171 ? -16.203 7.879 -4.387 1 75.5 171 GLY A N 1
ATOM 1324 C CA . GLY A 1 171 ? -16.641 7.078 -5.516 1 75.5 171 GLY A CA 1
ATOM 1325 C C . GLY A 1 171 ? -16.531 7.805 -6.844 1 75.5 171 GLY A C 1
ATOM 1326 O O . GLY A 1 171 ? -16.594 7.184 -7.906 1 75.5 171 GLY A O 1
ATOM 1327 N N . SER A 1 172 ? -16.344 9.188 -6.668 1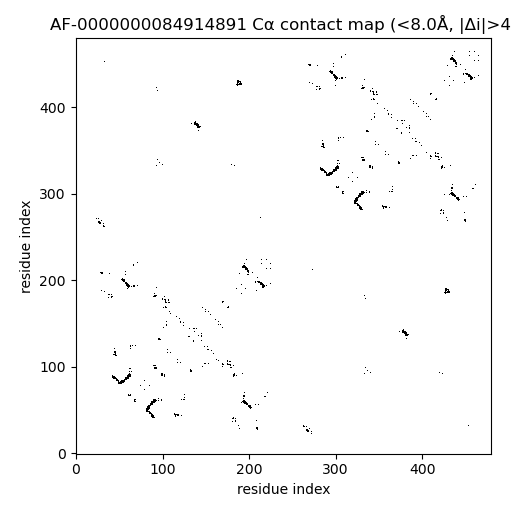 84.81 172 SER A N 1
ATOM 1328 C CA . SER A 1 172 ? -16.125 9.867 -7.945 1 84.81 172 SER A CA 1
ATOM 1329 C C . SER A 1 172 ? -14.805 9.438 -8.578 1 84.81 172 SER A C 1
ATOM 1331 O O . SER A 1 172 ? -13.812 9.227 -7.883 1 84.81 172 SER A O 1
ATOM 1333 N N . PRO A 1 173 ? -14.82 9.352 -9.93 1 87.81 173 PRO A N 1
ATOM 1334 C CA . PRO A 1 173 ? -13.594 8.922 -10.609 1 87.81 173 PRO A CA 1
ATOM 1335 C C . PRO A 1 173 ? -12.398 9.82 -10.297 1 87.81 173 PRO A C 1
ATOM 1337 O O . PRO A 1 173 ? -11.281 9.328 -10.125 1 87.81 173 PRO A O 1
ATOM 1340 N N . SER A 1 174 ? -12.672 11.117 -10.195 1 90.06 174 SER A N 1
ATOM 1341 C CA . SER A 1 174 ? -11.578 12.039 -9.914 1 90.06 174 SER A CA 1
ATOM 1342 C C . SER A 1 174 ? -11.023 11.828 -8.508 1 90.06 174 SER A C 1
ATOM 1344 O O . SER A 1 174 ? -9.805 11.766 -8.32 1 90.06 174 SER A O 1
ATOM 1346 N N . ALA A 1 175 ? -11.906 11.664 -7.527 1 91.5 175 ALA A N 1
ATOM 1347 C CA . ALA A 1 175 ? -11.461 11.445 -6.152 1 91.5 175 ALA A CA 1
ATOM 1348 C C . ALA A 1 175 ? -10.711 10.125 -6.023 1 91.5 175 ALA A C 1
ATOM 1350 O O . ALA A 1 175 ? -9.688 10.047 -5.332 1 91.5 175 ALA A O 1
ATOM 1351 N N . GLN A 1 176 ? -11.172 9.172 -6.734 1 93.5 176 GLN A N 1
ATOM 1352 C CA . GLN A 1 176 ? -10.523 7.863 -6.727 1 93.5 176 GLN A CA 1
ATOM 1353 C C . GLN A 1 176 ? -9.125 7.938 -7.34 1 93.5 176 GLN A C 1
ATOM 1355 O O . GLN A 1 176 ? -8.164 7.402 -6.777 1 93.5 176 GLN A O 1
ATOM 1360 N N . GLN A 1 177 ? -9.055 8.625 -8.406 1 93.31 177 GLN A N 1
ATOM 1361 C CA . GLN A 1 177 ? -7.77 8.758 -9.078 1 93.31 177 GLN A CA 1
ATOM 1362 C C . GLN A 1 177 ? -6.766 9.508 -8.211 1 93.31 177 GLN A C 1
ATOM 1364 O O . GLN A 1 177 ? -5.609 9.094 -8.094 1 93.31 177 GLN A O 1
ATOM 1369 N N . LEU A 1 178 ? -7.23 10.562 -7.637 1 93.94 178 LEU A N 1
ATOM 1370 C CA . LEU A 1 178 ? -6.336 11.359 -6.805 1 93.94 178 LEU A CA 1
ATOM 1371 C C . LEU A 1 178 ? -5.906 10.586 -5.566 1 93.94 178 LEU A C 1
ATOM 1373 O O . LEU A 1 178 ? -4.738 10.633 -5.176 1 93.94 178 LEU A O 1
ATOM 1377 N N . ALA A 1 179 ? -6.82 9.852 -5 1 96.56 179 ALA A N 1
ATOM 1378 C CA . ALA A 1 179 ? -6.484 9.023 -3.852 1 96.56 179 ALA A CA 1
ATOM 1379 C C . ALA A 1 179 ? -5.473 7.941 -4.234 1 96.56 179 ALA A C 1
ATOM 1381 O O . ALA A 1 179 ? -4.566 7.629 -3.457 1 96.56 179 ALA A O 1
ATOM 1382 N N . ARG A 1 180 ? -5.602 7.422 -5.434 1 96 180 ARG A N 1
ATOM 1383 C CA . ARG A 1 180 ? -4.668 6.414 -5.918 1 96 180 ARG A CA 1
ATOM 1384 C C . ARG A 1 180 ? -3.254 6.977 -6.016 1 96 180 ARG A C 1
ATOM 1386 O O . ARG A 1 180 ? -2.277 6.27 -5.762 1 96 180 ARG A O 1
ATOM 1393 N N . LEU A 1 181 ? -3.156 8.219 -6.336 1 95.19 181 LEU A N 1
ATOM 1394 C CA . LEU A 1 181 ? -1.845 8.844 -6.473 1 95.19 181 LEU A CA 1
ATOM 1395 C C . LEU A 1 181 ? -1.143 8.93 -5.121 1 95.19 181 LEU A C 1
ATOM 1397 O O . LEU A 1 181 ? 0.081 8.797 -5.043 1 95.19 181 LEU A O 1
ATOM 1401 N N . HIS A 1 182 ? -1.916 9.125 -4.016 1 96.31 182 HIS A N 1
ATOM 1402 C CA . HIS A 1 182 ? -1.335 9.078 -2.68 1 96.31 182 HIS A CA 1
ATOM 1403 C C . HIS A 1 182 ? -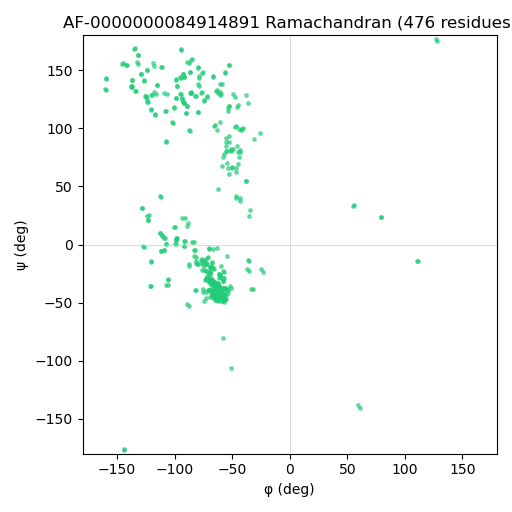0.661 7.73 -2.424 1 96.31 182 HIS A C 1
ATOM 1405 O O . HIS A 1 182 ? 0.479 7.684 -1.957 1 96.31 182 HIS A O 1
ATOM 1411 N N . VAL A 1 183 ? -1.402 6.727 -2.775 1 96.5 183 VAL A N 1
ATOM 1412 C CA . VAL A 1 183 ? -0.965 5.355 -2.527 1 96.5 183 VAL A CA 1
ATOM 1413 C C . VAL A 1 183 ? 0.27 5.047 -3.369 1 96.5 183 VAL A C 1
ATOM 1415 O O . VAL A 1 183 ? 1.271 4.543 -2.854 1 96.5 183 VAL A O 1
ATOM 1418 N N . LYS A 1 184 ? 0.2 5.418 -4.602 1 93 184 LYS A N 1
ATOM 1419 C CA . LYS A 1 184 ? 1.29 5.125 -5.527 1 93 184 LYS A CA 1
ATOM 1420 C C . LYS A 1 184 ? 2.555 5.891 -5.145 1 93 184 LYS A C 1
ATOM 1422 O O . LYS A 1 184 ? 3.65 5.324 -5.145 1 93 184 LYS A O 1
ATOM 1427 N N . LEU A 1 185 ? 2.42 7.098 -4.801 1 93.19 185 LEU A N 1
ATOM 1428 C CA . LEU A 1 185 ? 3.588 7.891 -4.422 1 93.19 185 LEU A CA 1
ATOM 1429 C C . LEU A 1 185 ? 4.238 7.328 -3.164 1 93.19 185 LEU A C 1
ATOM 1431 O O . LEU A 1 185 ? 5.461 7.168 -3.111 1 93.19 185 LEU A O 1
ATOM 1435 N N . ALA A 1 186 ? 3.422 7.055 -2.188 1 94.25 186 ALA A N 1
ATOM 1436 C CA . ALA A 1 186 ? 3.961 6.512 -0.943 1 94.25 186 ALA A CA 1
ATOM 1437 C C . ALA A 1 186 ? 4.75 5.234 -1.197 1 94.25 186 ALA A C 1
ATOM 1439 O O . ALA A 1 186 ? 5.883 5.094 -0.731 1 94.25 186 ALA A O 1
ATOM 1440 N N . ALA A 1 187 ? 4.191 4.367 -1.951 1 92.44 187 ALA A N 1
ATOM 1441 C CA . ALA A 1 187 ? 4.871 3.111 -2.258 1 92.44 187 ALA A CA 1
ATOM 1442 C C . ALA A 1 187 ? 6.141 3.357 -3.064 1 92.44 187 ALA A C 1
ATOM 1444 O O . ALA A 1 187 ? 7.184 2.758 -2.791 1 92.44 187 ALA A O 1
ATOM 1445 N N . ALA A 1 188 ? 6.078 4.223 -4.031 1 87.69 188 ALA A N 1
ATOM 1446 C CA . ALA A 1 188 ? 7.23 4.543 -4.863 1 87.69 188 ALA A CA 1
ATOM 1447 C C . ALA A 1 188 ? 8.375 5.105 -4.027 1 87.69 188 ALA A C 1
ATOM 1449 O O . ALA A 1 188 ? 9.547 4.922 -4.359 1 87.69 188 ALA A O 1
ATOM 1450 N N . LEU A 1 189 ? 8.016 5.695 -2.922 1 86.31 189 LEU A N 1
ATOM 1451 C CA . LEU A 1 189 ? 9 6.297 -2.033 1 86.31 189 LEU A CA 1
ATOM 1452 C C . LEU A 1 189 ? 9.453 5.305 -0.967 1 86.31 189 LEU A C 1
ATOM 1454 O O . LEU A 1 189 ? 10.25 5.645 -0.091 1 86.31 189 LEU A O 1
ATOM 1458 N N . GLY A 1 190 ? 8.898 4.137 -1.006 1 87.69 190 GLY A N 1
ATOM 1459 C CA . GLY A 1 190 ? 9.273 3.125 -0.032 1 87.69 190 GLY A CA 1
ATOM 1460 C C . GLY A 1 190 ? 8.609 3.316 1.316 1 87.69 190 GLY A C 1
ATOM 1461 O O . GLY A 1 190 ? 9.156 2.926 2.35 1 87.69 190 GLY A O 1
ATOM 1462 N N . ILE A 1 191 ? 7.496 3.996 1.325 1 91.75 191 ILE A N 1
ATOM 1463 C CA . ILE A 1 191 ? 6.723 4.148 2.553 1 91.75 191 ILE A CA 1
ATOM 1464 C C . ILE A 1 191 ? 5.91 2.881 2.809 1 91.75 191 ILE A C 1
ATOM 1466 O O . ILE A 1 191 ? 4.992 2.562 2.049 1 91.75 191 ILE A O 1
ATOM 1470 N N . TYR A 1 192 ? 6.215 2.152 3.873 1 92.12 192 TYR A N 1
ATOM 1471 C CA . TYR A 1 192 ? 5.594 0.852 4.09 1 92.12 192 TYR A CA 1
ATOM 1472 C C . TYR A 1 192 ? 4.965 0.771 5.477 1 92.12 192 TYR A C 1
ATOM 1474 O O . TYR A 1 192 ? 4.371 -0.247 5.84 1 92.12 192 TYR A O 1
ATOM 1482 N N . GLU A 1 193 ? 5.098 1.791 6.223 1 91.12 193 GLU A N 1
ATOM 1483 C CA . GLU A 1 193 ? 4.559 1.807 7.578 1 91.12 193 GLU A CA 1
ATOM 1484 C C . GLU A 1 193 ? 4.055 3.195 7.957 1 91.12 193 GLU A C 1
ATOM 1486 O O . GLU A 1 193 ? 4.402 4.188 7.309 1 91.12 193 GLU A O 1
ATOM 1491 N N . SER A 1 194 ? 3.16 3.273 8.875 1 93.88 194 SER A N 1
ATOM 1492 C CA . SER A 1 194 ? 2.639 4.5 9.461 1 93.88 194 SER A CA 1
ATOM 1493 C C . SER A 1 194 ? 2.875 4.531 10.969 1 93.88 194 SER A C 1
ATOM 1495 O O . SER A 1 194 ? 2.428 3.639 11.695 1 93.88 194 SER A O 1
ATOM 1497 N N . PRO A 1 195 ? 3.73 5.535 11.531 1 92.19 195 PRO A N 1
ATOM 1498 C CA . PRO A 1 195 ? 4.363 6.641 10.805 1 92.19 195 PRO A CA 1
ATOM 1499 C C . PRO A 1 195 ? 5.703 6.254 10.195 1 92.19 195 PRO A C 1
ATOM 1501 O O . PRO A 1 195 ? 6.344 5.301 10.648 1 92.19 195 PRO A O 1
ATOM 1504 N N . GLN A 1 196 ? 6.012 6.871 9.078 1 89.88 196 GLN A N 1
ATOM 1505 C CA . GLN A 1 196 ? 7.348 6.793 8.5 1 89.88 196 GLN A CA 1
ATOM 1506 C C . GLN A 1 196 ? 7.922 8.188 8.242 1 89.88 196 GLN A C 1
ATOM 1508 O O . GLN A 1 196 ? 7.207 9.078 7.781 1 89.88 196 GLN A O 1
ATOM 1513 N N . PHE A 1 197 ? 9.227 8.367 8.492 1 85.38 197 PHE A N 1
ATOM 1514 C CA . PHE A 1 197 ? 9.828 9.695 8.539 1 85.38 197 PHE A CA 1
ATOM 1515 C C . PHE A 1 197 ? 10.93 9.82 7.484 1 85.38 197 PHE A C 1
ATOM 1517 O O . PHE A 1 197 ? 11.797 8.953 7.371 1 85.38 197 PHE A O 1
ATOM 1524 N N . ARG A 1 198 ? 10.836 10.852 6.707 1 84.5 198 ARG A N 1
ATOM 1525 C CA . ARG A 1 198 ? 11.883 11.25 5.77 1 84.5 198 ARG A CA 1
ATOM 1526 C C . ARG A 1 198 ? 12.328 12.688 6.02 1 84.5 198 ARG A C 1
ATOM 1528 O O . ARG A 1 198 ? 11.547 13.508 6.512 1 84.5 198 ARG A O 1
ATOM 1535 N N . VAL A 1 199 ? 13.578 12.969 5.73 1 81.38 199 VAL A N 1
ATOM 1536 C CA . VAL A 1 199 ? 14.078 14.305 6.023 1 81.38 199 VAL A CA 1
ATOM 1537 C C . VAL A 1 199 ? 14.922 14.812 4.855 1 81.38 199 VAL A C 1
ATOM 1539 O O . VAL A 1 199 ? 15.641 14.031 4.219 1 81.38 199 VAL A O 1
ATOM 1542 N N . ASN A 1 200 ? 14.695 16.031 4.52 1 80.06 200 ASN A N 1
ATOM 1543 C CA . ASN A 1 200 ? 15.586 16.734 3.609 1 80.06 200 ASN A CA 1
ATOM 1544 C C . ASN A 1 200 ? 15.922 18.141 4.125 1 80.06 200 ASN A C 1
ATOM 1546 O O . ASN A 1 200 ? 15.359 18.594 5.125 1 80.06 200 ASN A O 1
ATOM 1550 N N . ARG A 1 201 ? 16.906 18.734 3.453 1 79.69 201 ARG A N 1
ATOM 1551 C CA . ARG A 1 201 ? 17.219 20.125 3.77 1 79.69 201 ARG A CA 1
ATOM 1552 C C . ARG A 1 201 ? 16.172 21.062 3.166 1 79.69 201 ARG A C 1
ATOM 1554 O O . ARG A 1 201 ? 15.633 20.797 2.092 1 79.69 201 ARG A O 1
ATOM 1561 N N . CYS A 1 202 ? 15.969 22.094 3.863 1 80.19 202 CYS A N 1
ATOM 1562 C CA . CYS A 1 202 ? 14.961 23.047 3.406 1 80.19 202 CYS A CA 1
ATOM 1563 C C . CYS A 1 202 ? 15.422 23.766 2.139 1 80.19 202 CYS A C 1
ATOM 1565 O O . CYS A 1 202 ? 14.594 24.25 1.358 1 80.19 202 CYS A O 1
ATOM 1567 N N . ASP A 1 203 ? 16.625 23.828 1.915 1 75.56 203 ASP A N 1
ATOM 1568 C CA . ASP A 1 203 ? 17.141 24.531 0.741 1 75.56 203 ASP A CA 1
ATOM 1569 C C . ASP A 1 203 ? 17.078 23.641 -0.498 1 75.56 203 ASP A C 1
ATOM 1571 O O . ASP A 1 203 ? 17.391 24.078 -1.604 1 75.56 203 ASP A O 1
ATOM 1575 N N . GLN A 1 204 ? 16.672 22.406 -0.221 1 64.75 204 GLN A N 1
ATOM 1576 C CA . GLN A 1 204 ? 16.578 21.516 -1.364 1 64.75 204 GLN A CA 1
ATOM 1577 C C . GLN A 1 204 ? 15.219 21.641 -2.047 1 64.75 204 GLN A C 1
ATOM 1579 O O . GLN A 1 204 ? 14.203 21.812 -1.382 1 64.75 204 GLN A O 1
ATOM 1584 N N . GLU A 1 205 ? 15.297 21.812 -3.334 1 54.5 205 GLU A N 1
ATOM 1585 C CA . GLU A 1 205 ? 14.133 22.125 -4.168 1 54.5 205 GLU A CA 1
ATOM 1586 C C . GLU A 1 205 ? 13.172 20.938 -4.227 1 54.5 205 GLU A C 1
ATOM 1588 O O . GLU A 1 205 ? 11.969 21.125 -4.438 1 54.5 205 GLU A O 1
ATOM 1593 N N . MET A 1 206 ? 13.719 19.734 -4.117 1 56.44 206 MET A N 1
ATOM 1594 C CA . MET A 1 206 ? 12.883 18.672 -4.68 1 56.44 206 MET A CA 1
ATOM 1595 C C . MET A 1 206 ? 11.922 18.125 -3.629 1 56.44 206 MET A C 1
ATOM 1597 O O . MET A 1 206 ? 11.18 17.172 -3.898 1 56.44 206 MET A O 1
ATOM 1601 N N . GLY A 1 207 ? 11.711 18.812 -2.545 1 58.69 207 GLY A N 1
ATOM 1602 C CA . GLY A 1 207 ? 10.633 18.469 -1.63 1 58.69 207 GLY A CA 1
ATOM 1603 C C . GLY A 1 207 ? 10.781 17.078 -1.04 1 58.69 207 GLY A C 1
ATOM 1604 O O . GLY A 1 207 ? 11.891 16.641 -0.758 1 58.69 207 GLY A O 1
ATOM 16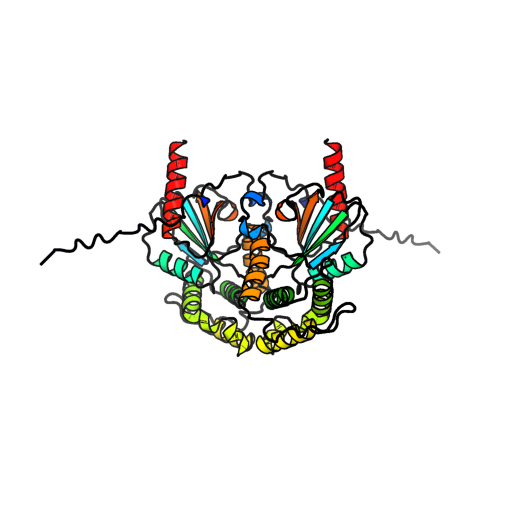05 N N . ASP A 1 208 ? 9.641 16.281 -0.875 1 60.62 208 ASP A N 1
ATOM 1606 C CA . ASP A 1 208 ? 9.5 14.992 -0.199 1 60.62 208 ASP A CA 1
ATOM 1607 C C . ASP A 1 208 ? 10.203 13.883 -0.974 1 60.62 208 ASP A C 1
ATOM 1609 O O . ASP A 1 208 ? 10.766 12.969 -0.377 1 60.62 208 ASP A O 1
ATOM 1613 N N . VAL A 1 209 ? 10.336 14.07 -2.27 1 63.44 209 VAL A N 1
ATOM 1614 C CA . VAL A 1 209 ? 10.859 12.992 -3.104 1 63.44 209 VAL A CA 1
ATOM 1615 C C . VAL A 1 209 ? 12.367 12.859 -2.9 1 63.44 209 VAL A C 1
ATOM 1617 O O . VAL A 1 209 ? 12.93 11.781 -3.096 1 63.44 209 VAL A O 1
ATOM 1620 N N . ASP A 1 210 ? 12.938 13.938 -2.43 1 62.16 210 ASP A N 1
ATOM 1621 C CA . ASP A 1 210 ? 14.383 13.914 -2.23 1 62.16 210 ASP A CA 1
ATOM 1622 C C . ASP A 1 210 ? 14.734 13.641 -0.771 1 62.16 210 ASP A C 1
ATOM 1624 O O . ASP A 1 210 ? 15.914 13.555 -0.414 1 62.16 210 ASP A O 1
ATOM 1628 N N . ALA A 1 211 ? 13.734 13.43 -0.081 1 71.06 211 ALA A N 1
ATOM 1629 C CA . ALA A 1 211 ? 13.969 13.211 1.344 1 71.06 211 ALA A CA 1
ATOM 1630 C C . ALA A 1 211 ? 14.453 11.789 1.606 1 71.06 211 ALA A C 1
ATOM 1632 O O . ALA A 1 211 ? 14.094 10.859 0.881 1 71.06 211 ALA A O 1
ATOM 1633 N N . ARG A 1 212 ? 15.305 11.688 2.564 1 66.88 212 ARG A N 1
ATOM 1634 C CA . ARG A 1 212 ? 15.859 10.383 2.926 1 66.88 212 ARG A CA 1
ATOM 1635 C C . ARG A 1 212 ? 15.086 9.758 4.086 1 66.88 212 ARG A C 1
ATOM 1637 O O . ARG A 1 212 ? 14.633 10.469 4.984 1 66.88 212 ARG A O 1
ATOM 1644 N N . LEU A 1 213 ? 14.977 8.438 3.971 1 67.06 213 LEU A N 1
ATOM 1645 C CA . LEU A 1 213 ? 14.336 7.711 5.062 1 67.06 213 LEU A CA 1
ATOM 1646 C C . LEU A 1 213 ? 15.141 7.832 6.348 1 67.06 213 LEU A C 1
ATOM 1648 O O . LEU A 1 213 ? 16.359 7.656 6.34 1 67.06 213 LEU A O 1
ATOM 1652 N N . VAL A 1 214 ? 14.383 8.156 7.422 1 60.06 214 VAL A N 1
ATOM 1653 C CA . VAL A 1 214 ? 15.094 8.305 8.68 1 60.06 214 VAL A CA 1
ATOM 1654 C C . VAL A 1 214 ? 14.555 7.309 9.703 1 60.06 214 VAL A C 1
ATOM 1656 O O . VAL A 1 214 ? 15.297 6.793 10.539 1 60.06 214 VAL A O 1
ATOM 1659 N N . ALA A 1 215 ? 13.305 7.07 9.664 1 59.25 215 ALA A N 1
ATOM 1660 C CA . ALA A 1 215 ? 12.719 6.16 10.648 1 59.25 215 ALA A CA 1
ATOM 1661 C C . ALA A 1 215 ? 11.375 5.621 10.164 1 59.25 215 ALA A C 1
ATOM 1663 O O . ALA A 1 215 ? 10.672 6.281 9.391 1 59.25 215 ALA A O 1
ATOM 1664 N N . ALA A 1 216 ? 11.273 4.359 10.555 1 64.44 216 ALA A N 1
ATOM 1665 C CA . ALA A 1 216 ? 9.992 3.725 10.273 1 64.44 216 ALA A CA 1
ATOM 1666 C C . ALA A 1 216 ? 9.523 2.873 11.445 1 64.44 216 ALA A C 1
ATOM 1668 O O . ALA A 1 216 ? 10.328 2.184 12.078 1 64.44 216 ALA A O 1
ATOM 1669 N N . GLY A 1 217 ? 8.273 3.01 11.742 1 62.69 217 GLY A N 1
ATOM 1670 C CA . 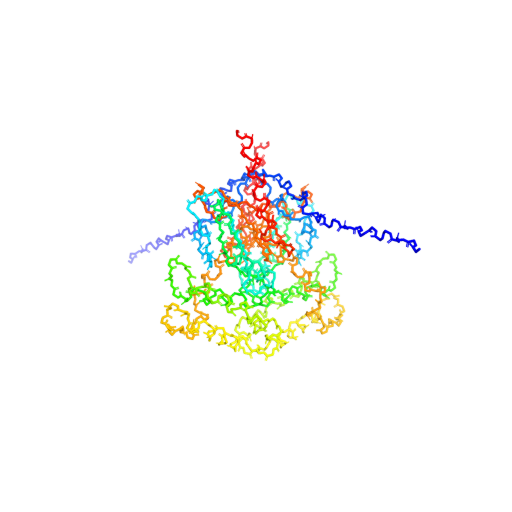GLY A 1 217 ? 7.766 1.975 12.625 1 62.69 217 GLY A CA 1
ATOM 1671 C C . GLY A 1 217 ? 7.07 2.529 13.859 1 62.69 217 GLY A C 1
ATOM 1672 O O . GLY A 1 217 ? 7.105 3.736 14.102 1 62.69 217 GLY A O 1
ATOM 1673 N N . LEU A 1 218 ? 6.586 1.667 14.562 1 54.75 218 LEU A N 1
ATOM 1674 C CA . LEU A 1 218 ? 5.574 1.814 15.602 1 54.75 218 LEU A CA 1
ATOM 1675 C C . LEU A 1 218 ? 6.137 2.561 16.812 1 54.75 218 LEU A C 1
ATOM 1677 O O . LEU A 1 218 ? 5.43 3.34 17.453 1 54.75 218 LEU A O 1
ATOM 1681 N N . SER A 1 219 ? 7.32 2.371 17 1 59.06 219 SER A N 1
ATOM 1682 C CA . SER A 1 219 ? 7.789 2.873 18.297 1 59.06 219 SER A CA 1
ATOM 1683 C C . SER A 1 219 ? 8.492 4.215 18.141 1 59.06 219 SER A C 1
ATOM 1685 O O . SER A 1 219 ? 9.047 4.746 19.109 1 59.06 219 SER A O 1
ATOM 1687 N N . ILE A 1 220 ? 8.234 4.68 17.062 1 61.12 220 ILE A N 1
ATOM 1688 C CA . ILE A 1 220 ? 9 5.902 16.828 1 61.12 220 ILE A CA 1
ATOM 1689 C C . ILE A 1 220 ? 8.18 7.113 17.266 1 61.12 220 ILE A C 1
ATOM 1691 O O . ILE A 1 220 ? 6.984 7.203 16.969 1 61.12 220 ILE A O 1
ATOM 1695 N N . SER A 1 221 ? 8.797 7.789 18.141 1 67.44 221 SER A N 1
ATOM 1696 C CA . SER A 1 221 ? 8.242 9.086 18.516 1 67.44 221 SER A CA 1
ATOM 1697 C C . SER A 1 221 ? 8.836 10.203 17.656 1 67.44 221 SER A C 1
ATOM 1699 O O . SER A 1 221 ? 9.992 10.125 17.25 1 67.44 221 SER A O 1
ATOM 1701 N N . ILE A 1 222 ? 8.039 11.18 17.328 1 70.31 222 ILE A N 1
ATOM 1702 C CA . ILE A 1 222 ? 8.5 12.32 16.562 1 70.31 222 ILE A CA 1
ATOM 1703 C C . ILE A 1 222 ? 9.656 13.008 17.281 1 70.31 222 ILE A C 1
ATOM 1705 O O . ILE A 1 222 ? 10.531 13.602 16.656 1 70.31 222 ILE A O 1
ATOM 1709 N N . PHE A 1 223 ? 9.609 12.867 18.594 1 66.81 223 PHE A N 1
ATOM 1710 C CA . PHE A 1 223 ? 10.664 13.469 19.406 1 66.81 223 PHE A CA 1
ATOM 1711 C C . PHE A 1 223 ? 12.008 12.805 19.125 1 66.81 223 PHE A C 1
ATOM 1713 O O . PHE A 1 223 ? 13.023 13.484 18.953 1 66.81 223 PHE A O 1
ATOM 1720 N N . SER A 1 224 ? 11.891 11.477 19.016 1 64.5 224 SER A N 1
ATOM 1721 C CA . SER A 1 224 ? 13.125 10.734 18.75 1 64.5 224 SER A CA 1
ATOM 1722 C C . SER A 1 224 ? 13.672 11.07 17.359 1 64.5 224 SER A C 1
ATOM 1724 O O . SER A 1 224 ? 14.891 11.172 17.188 1 64.5 224 SER A O 1
ATOM 1726 N N . VAL A 1 225 ? 12.828 11.336 16.531 1 67.88 225 VAL A N 1
ATOM 1727 C CA . VAL A 1 225 ? 13.25 11.633 15.164 1 67.88 225 VAL A CA 1
ATOM 1728 C C . VAL A 1 225 ? 13.852 13.039 15.109 1 67.88 225 VAL A C 1
ATOM 1730 O O . VAL A 1 225 ? 14.883 13.25 14.461 1 67.88 225 VAL A O 1
ATOM 1733 N N . ARG A 1 226 ? 13.242 13.875 15.781 1 66.62 226 ARG A N 1
ATOM 1734 C CA . ARG A 1 226 ? 13.773 15.234 15.852 1 66.62 226 ARG A CA 1
ATOM 1735 C C . ARG A 1 226 ? 15.203 15.234 16.375 1 66.62 226 ARG A C 1
ATOM 1737 O O . ARG A 1 226 ? 16.062 15.93 15.82 1 66.62 226 ARG A O 1
ATOM 1744 N N . GLN A 1 227 ? 15.367 14.414 17.359 1 64.25 227 GLN A N 1
ATOM 1745 C CA . GLN A 1 227 ? 16.703 14.328 17.938 1 64.25 227 GLN A CA 1
ATOM 1746 C C . GLN A 1 227 ? 17.703 13.75 16.938 1 64.25 227 GLN A C 1
ATOM 1748 O O . GLN A 1 227 ? 18.828 14.219 16.844 1 64.25 227 GLN A O 1
ATOM 1753 N N . ALA A 1 228 ? 17.156 12.789 16.219 1 59.94 228 ALA A N 1
ATOM 1754 C CA . ALA A 1 228 ? 18.016 12.148 15.227 1 59.94 228 ALA A CA 1
ATOM 1755 C C . ALA A 1 228 ? 18.359 13.117 14.102 1 59.94 228 ALA A C 1
ATOM 1757 O O . ALA A 1 228 ? 19.516 13.172 13.656 1 59.94 228 ALA A O 1
ATOM 1758 N N . VAL A 1 229 ? 17.438 13.812 13.711 1 65.38 229 VAL A N 1
ATOM 1759 C CA . VAL A 1 229 ? 17.656 14.789 12.648 1 65.38 229 VAL A CA 1
ATOM 1760 C C . VAL A 1 229 ? 18.656 15.844 13.109 1 65.38 229 VAL A C 1
ATOM 1762 O O . VAL A 1 229 ? 19.562 16.219 12.359 1 65.38 229 VAL A O 1
ATOM 1765 N N . SER A 1 230 ? 18.469 16.219 14.273 1 61.34 230 SER A N 1
ATOM 1766 C CA . SER A 1 230 ? 19.375 17.203 14.836 1 61.34 230 SER A CA 1
ATOM 1767 C C . SER A 1 230 ? 20.812 16.688 14.883 1 61.34 230 SER A C 1
ATOM 1769 O O . SER A 1 230 ? 21.766 17.422 14.586 1 61.34 230 SER A O 1
ATOM 1771 N N . HIS A 1 231 ? 20.938 15.375 15.141 1 56.78 231 HIS A N 1
ATOM 1772 C CA . HIS A 1 231 ? 22.25 14.758 15.211 1 56.78 231 HIS A CA 1
ATOM 1773 C C . HIS A 1 231 ? 22.875 14.633 13.82 1 56.78 231 HIS A C 1
ATOM 1775 O O . HIS A 1 231 ? 24.078 14.828 13.656 1 56.78 231 HIS A O 1
ATOM 1781 N N . ILE A 1 232 ? 22.047 14.164 12.922 1 53.62 232 ILE A N 1
ATOM 1782 C CA . ILE A 1 232 ? 22.531 14.039 11.547 1 53.62 232 ILE A CA 1
ATOM 1783 C C . ILE A 1 232 ? 23.047 15.391 11.055 1 53.62 232 ILE A C 1
ATOM 1785 O O . ILE A 1 232 ? 24.094 15.461 10.414 1 53.62 232 ILE A O 1
ATOM 1789 N N . LEU A 1 233 ? 22.453 16.359 11.406 1 52.97 233 LEU A N 1
ATOM 1790 C CA . LEU A 1 233 ? 22.781 17.734 11.047 1 52.97 233 LEU A CA 1
ATOM 1791 C C . LEU A 1 233 ? 24.078 18.188 11.711 1 52.97 233 LEU A C 1
ATOM 1793 O O . LEU A 1 233 ? 24.875 18.906 11.109 1 52.97 233 LEU A O 1
ATOM 1797 N N . ASP A 1 234 ? 24.047 17.828 12.914 1 53.38 234 ASP A N 1
ATOM 1798 C CA . ASP A 1 234 ? 25.25 18.219 13.648 1 53.38 234 ASP A CA 1
ATOM 1799 C C . ASP A 1 234 ? 26.5 17.578 13.055 1 53.38 234 ASP A C 1
ATOM 1801 O O . ASP A 1 234 ? 27.578 18.188 13.031 1 53.38 234 ASP A O 1
ATOM 1805 N N . GLN A 1 235 ? 26.219 16.484 12.516 1 48.84 235 GLN A N 1
ATOM 1806 C CA . GLN A 1 235 ? 27.359 15.797 11.938 1 48.84 235 GLN A CA 1
ATOM 1807 C C . GLN A 1 235 ? 27.688 16.344 10.547 1 48.84 235 GLN A C 1
ATOM 1809 O O . GLN A 1 235 ? 28.844 16.344 10.133 1 48.84 235 GLN A O 1
ATOM 1814 N N . THR A 1 236 ? 26.672 16.625 9.812 1 46.62 236 THR A N 1
ATOM 1815 C CA . THR A 1 236 ? 26.938 17.203 8.492 1 46.62 236 THR A CA 1
ATOM 1816 C C . THR A 1 236 ? 27.516 18.609 8.625 1 46.62 236 THR A C 1
ATOM 1818 O O . THR A 1 236 ? 28.297 19.047 7.77 1 46.62 236 THR A O 1
ATOM 1821 N N . SER A 1 237 ? 27.109 19.344 9.578 1 44.16 237 SER A N 1
ATOM 1822 C CA . SER A 1 237 ? 27.734 20.641 9.812 1 44.16 237 SER A CA 1
ATOM 1823 C C . SER A 1 237 ? 29.203 20.484 10.219 1 44.16 237 SER A C 1
ATOM 1825 O O . SER A 1 237 ? 30.016 21.375 9.961 1 44.16 237 SER A O 1
ATOM 1827 N N . MET A 1 238 ? 29.578 19.469 10.891 1 40.16 238 MET A N 1
ATOM 1828 C CA . MET A 1 238 ? 30.984 19.328 11.25 1 40.16 238 MET A CA 1
ATOM 1829 C C . MET A 1 238 ? 31.828 18.938 10.039 1 40.16 238 MET A C 1
ATOM 1831 O O . MET A 1 238 ? 33.031 19.109 10.047 1 40.16 238 MET A O 1
ATOM 1835 N N . SER A 1 239 ? 31.234 18.25 9.18 1 35.75 239 SER A N 1
ATOM 1836 C CA . SER A 1 239 ? 32.062 17.859 8.047 1 35.75 239 SER A CA 1
ATOM 1837 C C . SER A 1 239 ? 32.156 18.984 7.02 1 35.75 239 SER A C 1
ATOM 1839 O O . SER A 1 239 ? 32.844 18.844 6 1 35.75 239 SER A O 1
ATOM 1841 N N . SER A 1 240 ? 31.375 20 7.129 1 32.75 240 SER A N 1
ATOM 1842 C CA . SER A 1 240 ? 31.75 21.141 6.312 1 32.75 240 SER A CA 1
ATOM 1843 C C . SER A 1 240 ? 32.781 22 7.016 1 32.75 240 SER A C 1
ATOM 1845 O O . SER A 1 240 ? 32.781 22.125 8.242 1 32.75 240 SER A O 1
ATOM 1847 N N . MET B 1 1 ? -11.414 -0.867 -65.5 1 28.8 1 MET B N 1
ATOM 1848 C CA . MET B 1 1 ? -11.727 -0.836 -64.062 1 28.8 1 MET B CA 1
ATOM 1849 C C . MET B 1 1 ? -10.477 -0.538 -63.25 1 28.8 1 MET B C 1
ATOM 1851 O O . MET B 1 1 ? -9.469 -1.234 -63.375 1 28.8 1 MET B O 1
ATOM 1855 N N . PRO B 1 2 ? -10.234 0.779 -62.875 1 32.91 2 PRO B N 1
ATOM 1856 C CA . PRO B 1 2 ? -9.039 1.279 -62.188 1 32.91 2 PRO B CA 1
ATOM 1857 C C . PRO B 1 2 ? -8.867 0.679 -60.812 1 32.91 2 PRO B C 1
ATOM 1859 O O . PRO B 1 2 ? -9.836 0.562 -60.062 1 32.91 2 PRO B O 1
ATOM 1862 N N . GLN B 1 3 ? -8.039 -0.333 -60.656 1 30.11 3 GLN B N 1
ATOM 1863 C CA . GLN B 1 3 ? -7.676 -1.029 -59.438 1 30.11 3 GLN B CA 1
ATOM 1864 C C . GLN B 1 3 ? -7.141 -0.057 -58.406 1 30.11 3 GLN B C 1
ATOM 1866 O O . GLN B 1 3 ? -6.145 0.633 -58.625 1 30.11 3 GLN B O 1
ATOM 1871 N N . VAL B 1 4 ? -8.008 0.618 -57.719 1 31.92 4 VAL B N 1
ATOM 1872 C CA . VAL B 1 4 ? -7.703 1.481 -56.562 1 31.92 4 VAL B CA 1
ATOM 1873 C C . VAL B 1 4 ? -6.883 0.711 -55.531 1 31.92 4 VAL B C 1
ATOM 1875 O O . VAL B 1 4 ? -7.34 -0.303 -55 1 31.92 4 VAL B O 1
ATOM 1878 N N . ARG B 1 5 ? -5.523 0.808 -55.594 1 28.48 5 ARG B N 1
ATOM 1879 C CA . ARG B 1 5 ? -4.516 0.356 -54.656 1 28.48 5 ARG B CA 1
ATOM 1880 C C . ARG B 1 5 ? -4.789 0.909 -53.25 1 28.48 5 ARG B C 1
ATOM 1882 O O . ARG B 1 5 ? -4.664 2.113 -53.031 1 28.48 5 ARG B O 1
ATOM 1889 N N . VAL B 1 6 ? -5.875 0.48 -52.656 1 29.81 6 VAL B N 1
ATOM 1890 C CA . VAL B 1 6 ? -6.027 0.854 -51.25 1 29.81 6 VAL B CA 1
ATOM 1891 C C . VAL B 1 6 ? -4.793 0.42 -50.469 1 29.81 6 VAL B C 1
ATOM 1893 O O . VAL B 1 6 ? -4.5 -0.773 -50.344 1 29.81 6 VAL B O 1
ATOM 1896 N N . LEU B 1 7 ? -3.705 1.161 -50.5 1 28.31 7 LEU B N 1
ATOM 1897 C CA . LEU B 1 7 ? -2.518 1.015 -49.656 1 28.31 7 LEU B CA 1
ATOM 1898 C C . LEU B 1 7 ? -2.885 1.057 -48.188 1 28.31 7 LEU B C 1
ATOM 1900 O O . LEU B 1 7 ? -3.416 2.059 -47.688 1 28.31 7 LEU B O 1
ATOM 1904 N N . VAL B 1 8 ? -3.215 -0.066 -47.594 1 30.06 8 VAL B N 1
ATOM 1905 C CA . VAL B 1 8 ? -3.414 -0.312 -46.156 1 30.06 8 VAL B CA 1
ATOM 1906 C C . VAL B 1 8 ? -2.207 0.195 -45.375 1 30.06 8 VAL B C 1
ATOM 1908 O O . VAL B 1 8 ? -1.09 -0.293 -45.562 1 30.06 8 VAL B O 1
ATOM 1911 N N . MET B 1 9 ? -2.129 1.492 -45.062 1 27.48 9 MET B N 1
ATOM 1912 C CA . MET B 1 9 ? -1.173 2.062 -44.125 1 27.48 9 MET B CA 1
ATOM 1913 C C . MET B 1 9 ? -1.19 1.299 -42.812 1 27.48 9 MET B C 1
ATOM 1915 O O . MET B 1 9 ? -2.211 1.271 -42.125 1 27.48 9 MET B O 1
ATOM 1919 N N . GLN B 1 10 ? -0.53 0.193 -42.75 1 25.53 10 GLN B N 1
ATOM 1920 C CA . GLN B 1 10 ? -0.181 -0.471 -41.5 1 25.53 10 GLN B CA 1
ATOM 1921 C C . GLN B 1 10 ? 0.402 0.519 -40.5 1 25.53 10 GLN B C 1
ATOM 1923 O O . GLN B 1 10 ? 1.507 1.031 -40.688 1 25.53 10 GLN B O 1
ATOM 1928 N N . LEU B 1 11 ? -0.393 1.464 -40.031 1 29.69 11 LEU B N 1
ATOM 1929 C CA . LEU B 1 11 ? 0.012 2.291 -38.906 1 29.69 11 LEU B CA 1
ATOM 1930 C C . LEU B 1 11 ? 0.614 1.436 -37.781 1 29.69 11 LEU B C 1
ATOM 1932 O O . LEU B 1 11 ? -0.077 0.601 -37.188 1 29.69 11 LEU B O 1
ATOM 1936 N N . LEU B 1 12 ? 1.931 1.152 -37.906 1 27.97 12 LEU B N 1
ATOM 1937 C CA . LEU B 1 12 ? 2.883 0.583 -36.938 1 27.97 12 LEU B CA 1
ATOM 1938 C C . LEU B 1 12 ? 2.742 1.236 -35.562 1 27.97 12 LEU B C 1
ATOM 1940 O O . LEU B 1 12 ? 3.078 2.41 -35.406 1 27.97 12 LEU B O 1
ATOM 1944 N N . ALA B 1 13 ? 1.758 1.006 -34.938 1 31.31 13 ALA B N 1
ATOM 1945 C CA . ALA B 1 13 ? 1.692 1.316 -33.5 1 31.31 13 ALA B CA 1
ATOM 1946 C C . ALA B 1 13 ? 2.945 0.833 -32.781 1 31.31 13 ALA B C 1
ATOM 1948 O O . ALA B 1 13 ? 3.021 -0.323 -32.344 1 31.31 13 ALA B O 1
ATOM 1949 N N . VAL B 1 14 ? 4.172 1.013 -33.375 1 30.11 14 VAL B N 1
ATOM 1950 C CA . VAL B 1 14 ? 5.332 0.853 -32.5 1 30.11 14 VAL B CA 1
ATOM 1951 C C . VAL B 1 14 ? 5.148 1.688 -31.25 1 30.11 14 VAL B C 1
ATOM 1953 O O . VAL B 1 14 ? 5.195 2.92 -31.297 1 30.11 14 VAL B O 1
ATOM 1956 N N . ALA B 1 15 ? 4.25 1.384 -30.484 1 31.27 15 ALA B N 1
ATOM 1957 C CA . ALA B 1 15 ? 4 1.934 -29.156 1 31.27 15 ALA B CA 1
ATOM 1958 C C . ALA B 1 15 ? 5.312 2.238 -28.438 1 31.27 15 ALA B C 1
ATOM 1960 O O . ALA B 1 15 ? 6.273 1.477 -28.547 1 31.27 15 ALA B O 1
ATOM 1961 N N . ALA B 1 16 ? 5.551 3.523 -28.016 1 30.23 16 ALA B N 1
ATOM 1962 C CA . ALA B 1 16 ? 6.484 4.23 -27.141 1 30.23 16 ALA B CA 1
ATOM 1963 C C . ALA B 1 16 ? 6.875 3.373 -25.938 1 30.23 16 ALA B C 1
ATOM 1965 O O . ALA B 1 16 ? 6.277 3.486 -24.875 1 30.23 16 ALA B O 1
ATOM 1966 N N . VAL B 1 17 ? 6.895 2.135 -26.062 1 30.98 17 VAL B N 1
ATOM 1967 C CA . VAL B 1 17 ? 7.598 1.417 -25 1 30.98 17 VAL B CA 1
ATOM 1968 C C . VAL B 1 17 ? 9.016 1.968 -24.859 1 30.98 17 VAL B C 1
ATOM 1970 O O . VAL B 1 17 ? 9.859 1.356 -24.203 1 30.98 17 VAL B O 1
ATOM 1973 N N . ALA B 1 18 ? 9.484 2.832 -25.812 1 28.09 18 ALA B N 1
ATOM 1974 C CA . ALA B 1 18 ? 10.922 3.098 -25.875 1 28.09 18 ALA B CA 1
ATOM 1975 C C . ALA B 1 18 ? 11.469 3.484 -24.5 1 28.09 18 ALA B C 1
ATOM 1977 O O . ALA B 1 18 ? 12.438 2.891 -24.031 1 28.09 18 ALA B O 1
ATOM 1978 N N . SER B 1 19 ? 11.789 4.906 -24.375 1 28.58 19 SER B N 1
ATOM 1979 C CA . SER B 1 19 ? 12.883 5.582 -23.688 1 28.58 19 SER B CA 1
ATOM 1980 C C . SER B 1 19 ? 12.711 5.512 -22.172 1 28.58 19 SER B C 1
ATOM 1982 O O . SER B 1 19 ? 13.43 6.18 -21.422 1 28.58 19 SER B O 1
ATOM 1984 N N . VAL B 1 20 ? 11.586 5.223 -21.844 1 31.12 20 VAL B N 1
ATOM 1985 C CA . VAL B 1 20 ? 11.57 5.359 -20.391 1 31.12 20 VAL B CA 1
ATOM 1986 C C . VAL B 1 20 ? 12.531 4.348 -19.766 1 31.12 20 VAL B C 1
ATOM 1988 O O . VAL B 1 20 ? 12.57 4.191 -18.547 1 31.12 20 VAL B O 1
ATOM 1991 N N . LEU B 1 21 ? 13.102 3.549 -20.641 1 29.41 21 LEU B N 1
ATOM 1992 C CA . LEU B 1 21 ? 13.969 2.49 -20.141 1 29.41 21 LEU B CA 1
ATOM 1993 C C . LEU B 1 21 ? 15.258 3.068 -19.562 1 29.41 21 LEU B C 1
ATOM 1995 O O . LEU B 1 21 ? 16.141 2.322 -19.141 1 29.41 21 LEU B O 1
ATOM 1999 N N . SER B 1 22 ? 15.695 4.203 -20.172 1 27.03 22 SER B N 1
ATOM 2000 C CA . SER B 1 22 ? 17.078 4.359 -19.703 1 27.03 22 SER B CA 1
ATOM 2001 C C . SER B 1 22 ? 17.125 4.551 -18.203 1 27.03 22 SER B C 1
ATOM 2003 O O . SER B 1 22 ? 17.016 5.672 -17.703 1 27.03 22 SER B O 1
ATOM 2005 N N . PRO B 1 23 ? 16.469 3.779 -17.5 1 30.39 23 PRO B N 1
ATOM 2006 C CA . PRO B 1 23 ? 16.703 4.129 -16.094 1 30.39 23 PRO B CA 1
ATOM 2007 C C . PRO B 1 23 ? 18.188 4.23 -15.742 1 30.39 23 PRO B C 1
ATOM 2009 O O . PRO B 1 23 ? 18.969 3.354 -16.109 1 30.39 23 PRO B O 1
ATOM 2012 N N . HIS B 1 24 ? 18.812 5.262 -16 1 27.03 24 HIS B N 1
ATOM 2013 C CA . HIS B 1 24 ? 20.078 5.344 -15.266 1 27.03 24 HIS B CA 1
ATOM 2014 C C . HIS B 1 24 ? 20 4.539 -13.977 1 27.03 24 HIS B C 1
ATOM 2016 O O . HIS B 1 24 ? 19.094 4.734 -13.164 1 27.03 24 HIS B O 1
ATOM 2022 N N . LEU B 1 25 ? 20.5 3.297 -14.062 1 28.77 25 LEU B N 1
ATOM 2023 C CA . LEU B 1 25 ? 20.812 2.373 -12.977 1 28.77 25 LEU B CA 1
ATOM 2024 C C . LEU B 1 25 ? 21.516 3.094 -11.836 1 28.77 25 LEU B C 1
ATOM 2026 O O . LEU B 1 25 ? 22.719 3.348 -11.906 1 28.77 25 LEU B O 1
ATOM 2030 N N . CYS B 1 26 ? 21.188 4.199 -11.484 1 27.72 26 CYS B N 1
ATOM 2031 C CA . CYS B 1 26 ? 21.922 4.656 -10.305 1 27.72 26 CYS B CA 1
ATOM 2032 C C . CYS B 1 26 ? 22.078 3.525 -9.297 1 27.72 26 CYS B C 1
ATOM 2034 O O . CYS B 1 26 ? 21.125 2.807 -9.008 1 27.72 26 CYS B O 1
ATOM 2036 N N . GLY B 1 27 ? 23.172 2.898 -9.234 1 28.62 27 GLY B N 1
ATOM 2037 C CA . GLY B 1 27 ? 23.688 1.798 -8.43 1 28.62 27 GLY B CA 1
ATOM 2038 C C . GLY B 1 27 ? 23.172 1.806 -7.004 1 28.62 27 GLY B C 1
ATOM 2039 O O . GLY B 1 27 ? 23.688 1.089 -6.145 1 28.62 27 GLY B O 1
ATOM 2040 N N . GLY B 1 28 ? 22.703 2.93 -6.41 1 32.28 28 GLY B N 1
ATOM 2041 C CA . GLY B 1 28 ? 22.438 2.695 -5 1 32.28 28 GLY B CA 1
ATOM 2042 C C . GLY B 1 28 ? 21.312 1.697 -4.766 1 32.28 28 GLY B C 1
ATOM 2043 O O . GLY B 1 28 ? 20.297 1.726 -5.457 1 32.28 28 GLY B O 1
ATOM 2044 N N . SER B 1 29 ? 21.641 0.441 -4.434 1 36.88 29 SER B N 1
ATOM 2045 C CA . SER B 1 29 ? 20.797 -0.724 -4.203 1 36.88 29 SER B CA 1
ATOM 2046 C C . SER B 1 29 ? 19.547 -0.355 -3.402 1 36.88 29 SER B C 1
ATOM 2048 O O . SER B 1 29 ? 19.641 0.357 -2.4 1 36.88 29 SER B O 1
ATOM 2050 N N . VAL B 1 30 ? 18.391 -0.155 -3.947 1 44.81 30 VAL B N 1
ATOM 2051 C CA . VAL B 1 30 ? 17.094 -0.19 -3.275 1 44.81 30 VAL B CA 1
ATOM 2052 C C . VAL B 1 30 ? 17.203 -1.038 -2.01 1 44.81 30 VAL B C 1
ATOM 2054 O O . VAL B 1 30 ? 16.531 -0.755 -1.013 1 44.81 30 VAL B O 1
ATOM 2057 N N . LEU B 1 31 ? 18.25 -1.981 -2.012 1 51.72 31 LEU B N 1
ATOM 2058 C CA . LEU B 1 31 ? 18.375 -3.002 -0.977 1 51.72 31 LEU B CA 1
ATOM 2059 C C . LEU B 1 31 ? 18.672 -2.367 0.379 1 51.72 31 LEU B C 1
ATOM 2061 O O . LEU B 1 31 ? 18.188 -2.84 1.407 1 51.72 31 LEU B O 1
ATOM 2065 N N . GLU B 1 32 ? 19.438 -1.272 0.297 1 54.47 32 GLU B N 1
ATOM 2066 C CA . GLU B 1 32 ? 19.953 -0.804 1.582 1 54.47 32 GLU B CA 1
ATOM 2067 C C . GLU B 1 32 ? 18.828 -0.196 2.428 1 54.47 32 GLU B C 1
ATOM 2069 O O . GLU B 1 32 ? 18.922 -0.176 3.658 1 54.47 32 GLU B O 1
ATOM 2074 N N . ASP B 1 33 ? 17.734 -0.042 1.676 1 63.12 33 ASP B N 1
ATOM 2075 C CA . ASP B 1 33 ? 16.719 0.661 2.461 1 63.12 33 ASP B CA 1
ATOM 2076 C C . ASP B 1 33 ? 15.586 -0.281 2.869 1 63.12 33 ASP B C 1
ATOM 2078 O O . ASP B 1 33 ? 14.688 0.108 3.619 1 63.12 33 ASP B O 1
ATOM 2082 N N . VAL B 1 34 ? 15.773 -1.612 2.416 1 75.38 34 VAL B N 1
ATOM 2083 C CA . VAL B 1 34 ? 14.75 -2.576 2.822 1 75.38 34 VAL B CA 1
ATOM 2084 C C . VAL B 1 34 ? 15.172 -3.252 4.125 1 75.38 34 VAL B C 1
ATOM 2086 O O . VAL B 1 34 ? 16.234 -3.873 4.195 1 75.38 34 VAL B O 1
ATOM 2089 N N . PRO B 1 35 ? 14.32 -3.121 5.168 1 78.62 35 PRO B N 1
ATOM 2090 C CA . PRO B 1 35 ? 14.672 -3.754 6.441 1 78.62 35 PRO B CA 1
ATOM 2091 C C . PRO B 1 35 ? 14.93 -5.254 6.301 1 78.62 35 PRO B C 1
ATOM 2093 O O . PRO B 1 35 ? 14.258 -5.926 5.512 1 78.62 35 PRO B O 1
ATOM 2096 N N . ALA B 1 36 ? 15.805 -5.734 7.109 1 78.88 36 ALA B N 1
ATOM 2097 C CA . ALA B 1 36 ? 16.25 -7.121 7.039 1 78.88 36 ALA B CA 1
ATOM 2098 C C . ALA B 1 36 ? 15.086 -8.086 7.219 1 78.88 36 ALA B C 1
ATOM 2100 O O . ALA B 1 36 ? 15 -9.102 6.531 1 78.88 36 ALA B O 1
ATOM 2101 N N . TYR B 1 37 ? 14.18 -7.727 8.117 1 84.25 37 TYR B N 1
ATOM 2102 C CA . TYR B 1 37 ? 13.086 -8.641 8.422 1 84.25 37 TYR B CA 1
ATOM 2103 C C . TYR B 1 37 ? 12.125 -8.766 7.242 1 84.25 37 TYR B C 1
ATOM 2105 O O . TYR B 1 37 ? 11.375 -9.734 7.145 1 84.25 37 TYR B O 1
ATOM 2113 N N . LEU B 1 38 ? 12.188 -7.805 6.355 1 87.81 38 LEU B N 1
ATOM 2114 C CA . LEU B 1 38 ? 11.328 -7.855 5.176 1 87.81 38 LEU B CA 1
ATOM 2115 C C . LEU B 1 38 ? 11.992 -8.648 4.055 1 87.81 38 LEU B C 1
ATOM 2117 O O . LEU B 1 38 ? 11.32 -9.141 3.15 1 87.81 38 LEU B O 1
ATOM 2121 N N . GLN B 1 39 ? 13.242 -8.812 4.152 1 81.75 39 GLN B N 1
ATOM 2122 C CA . GLN B 1 39 ? 14 -9.391 3.051 1 81.75 39 GLN B CA 1
ATOM 2123 C C . GLN B 1 39 ? 13.75 -10.898 2.939 1 81.75 39 GLN B C 1
ATOM 2125 O O . GLN B 1 39 ? 14.047 -11.508 1.91 1 81.75 39 GLN B O 1
ATOM 2130 N N . ARG B 1 40 ? 13.148 -11.484 3.973 1 83.75 40 ARG B N 1
ATOM 2131 C CA . ARG B 1 40 ? 12.977 -12.938 3.98 1 83.75 40 ARG B CA 1
ATOM 2132 C C . ARG B 1 40 ? 11.508 -13.312 3.824 1 83.75 40 ARG B C 1
ATOM 2134 O O . ARG B 1 40 ? 11.141 -14.484 3.941 1 83.75 40 ARG B O 1
ATOM 2141 N N . VAL B 1 41 ? 10.695 -12.336 3.564 1 89.75 41 VAL B N 1
ATOM 2142 C CA . VAL B 1 41 ? 9.266 -12.594 3.416 1 89.75 41 VAL B CA 1
ATOM 2143 C C . VAL B 1 41 ? 9.008 -13.328 2.105 1 89.75 41 VAL B C 1
ATOM 2145 O O . VAL B 1 41 ? 9.508 -12.938 1.053 1 89.75 41 VAL B O 1
ATOM 2148 N N . ASN B 1 42 ? 8.297 -14.445 2.18 1 90.12 42 ASN B N 1
ATOM 2149 C CA . ASN B 1 42 ? 7.91 -15.18 0.979 1 90.12 42 ASN B CA 1
ATOM 2150 C C . ASN B 1 42 ? 6.562 -14.703 0.443 1 90.12 42 ASN B C 1
ATOM 2152 O O . ASN B 1 42 ? 5.523 -14.938 1.065 1 90.12 42 ASN B O 1
ATOM 2156 N N . THR B 1 43 ? 6.598 -14.117 -0.686 1 94.38 43 THR B N 1
ATOM 2157 C CA . THR B 1 43 ? 5.391 -13.57 -1.295 1 94.38 43 THR B CA 1
ATOM 2158 C C . THR B 1 43 ? 5.023 -14.336 -2.561 1 94.38 43 THR B C 1
ATOM 2160 O O . THR B 1 43 ? 4.152 -13.914 -3.32 1 94.38 43 THR B O 1
ATOM 2163 N N . THR B 1 44 ? 5.676 -15.477 -2.85 1 93.19 44 THR B N 1
ATOM 2164 C CA . THR B 1 44 ? 5.586 -16.156 -4.141 1 93.19 44 THR B CA 1
ATOM 2165 C C . THR B 1 44 ? 4.27 -16.906 -4.266 1 93.19 44 THR B C 1
ATOM 2167 O O . THR B 1 44 ? 3.895 -17.672 -3.365 1 93.19 44 THR B O 1
ATOM 2170 N N . ALA B 1 45 ? 3.633 -16.688 -5.359 1 94.38 45 ALA B N 1
ATOM 2171 C CA . ALA B 1 45 ? 2.389 -17.391 -5.664 1 94.38 45 ALA B CA 1
ATOM 2172 C C . ALA B 1 45 ? 2.609 -18.453 -6.734 1 94.38 45 ALA B C 1
ATOM 2174 O O . ALA B 1 45 ? 1.902 -19.469 -6.766 1 94.38 45 ALA B O 1
ATOM 2175 N N . LEU B 1 46 ? 3.529 -18.234 -7.598 1 91.19 46 LEU B N 1
ATOM 2176 C CA . LEU B 1 46 ? 3.805 -19.078 -8.758 1 91.19 46 LEU B CA 1
ATOM 2177 C C . LEU B 1 46 ? 5.223 -18.844 -9.273 1 91.19 46 LEU B C 1
ATOM 2179 O O . LEU B 1 46 ? 5.688 -17.703 -9.336 1 91.19 46 LEU B O 1
ATOM 2183 N N . THR B 1 47 ? 5.902 -19.922 -9.523 1 90.12 47 THR B N 1
ATOM 2184 C CA . THR B 1 47 ? 7.195 -19.812 -10.195 1 90.12 47 THR B CA 1
ATOM 2185 C C . THR B 1 47 ? 7.219 -20.688 -11.445 1 90.12 47 THR B C 1
ATOM 2187 O O . THR B 1 47 ? 6.828 -21.859 -11.406 1 90.12 47 THR B O 1
ATOM 2190 N N . LEU B 1 48 ? 7.578 -20.094 -12.516 1 89.19 48 LEU B N 1
ATOM 2191 C CA . LEU B 1 48 ? 7.918 -20.797 -13.742 1 89.19 48 LEU B CA 1
ATOM 2192 C C . LEU B 1 48 ? 9.43 -20.875 -13.922 1 89.19 48 LEU B C 1
ATOM 2194 O O . LEU B 1 48 ? 10.07 -19.875 -14.281 1 89.19 48 LEU B O 1
ATOM 2198 N N . SER B 1 49 ? 9.961 -22.078 -13.664 1 88.94 49 SER B N 1
ATOM 2199 C CA . SER B 1 49 ? 11.414 -22.234 -13.633 1 88.94 49 SER B CA 1
ATOM 2200 C C . SER B 1 49 ? 11.906 -23.062 -14.805 1 88.94 49 SER B C 1
ATOM 2202 O O . SER B 1 49 ? 11.195 -23.953 -15.281 1 88.94 49 SER B O 1
ATOM 2204 N N . HIS B 1 50 ? 13.156 -22.781 -15.18 1 85.94 50 HIS B N 1
ATOM 2205 C CA . HIS B 1 50 ? 13.852 -23.5 -16.234 1 85.94 50 HIS B CA 1
ATOM 2206 C C . HIS B 1 50 ? 15.25 -23.906 -15.789 1 85.94 50 HIS B C 1
ATOM 2208 O O . HIS B 1 50 ? 15.82 -23.297 -14.883 1 85.94 50 HIS B O 1
ATOM 2214 N N . GLU B 1 51 ? 15.797 -24.875 -16.328 1 86 51 GLU B N 1
ATOM 2215 C CA . GLU B 1 51 ? 17.094 -25.438 -15.969 1 86 51 GLU B CA 1
ATOM 2216 C C . GLU B 1 51 ? 18.219 -24.453 -16.281 1 86 51 GLU B C 1
ATOM 2218 O O . GLU B 1 51 ? 19.219 -24.391 -15.562 1 86 51 GLU B O 1
ATOM 2223 N N . HIS B 1 52 ? 18.156 -23.672 -17.312 1 86 52 HIS B N 1
ATOM 2224 C CA . HIS B 1 52 ? 19.234 -22.812 -17.781 1 86 52 HIS B CA 1
ATOM 2225 C C . HIS B 1 52 ? 18.891 -21.344 -17.578 1 86 52 HIS B C 1
ATOM 2227 O O . HIS B 1 52 ? 19.172 -20.516 -18.453 1 86 52 HIS B O 1
ATOM 2233 N N . CYS B 1 53 ? 18.297 -21.062 -16.453 1 86 53 CYS B N 1
ATOM 2234 C CA . CYS B 1 53 ? 17.875 -19.703 -16.172 1 86 53 CYS B CA 1
ATOM 2235 C C . CYS B 1 53 ? 19.078 -18.75 -16.156 1 86 53 CYS B C 1
ATOM 2237 O O . CYS B 1 53 ? 20.078 -19.016 -15.484 1 86 53 CYS B O 1
ATOM 2239 N N . LYS B 1 54 ? 18.984 -17.672 -16.891 1 79.56 54 LYS B N 1
ATOM 2240 C CA . LYS B 1 54 ? 19.953 -16.578 -16.844 1 79.56 54 LYS B CA 1
ATOM 2241 C C . LYS B 1 54 ? 19.406 -15.359 -16.125 1 79.56 54 LYS B C 1
ATOM 2243 O O . LYS B 1 54 ? 20.125 -14.664 -15.422 1 79.56 54 LYS B O 1
ATOM 2248 N N . TYR B 1 55 ? 18.016 -15.164 -16.344 1 81.12 55 TYR B N 1
ATOM 2249 C CA . TYR B 1 55 ? 17.344 -14.023 -15.727 1 81.12 55 TYR B CA 1
ATOM 2250 C C . TYR B 1 55 ? 16.094 -14.461 -14.984 1 81.12 55 TYR B C 1
ATOM 2252 O O . TYR B 1 55 ? 15.375 -15.367 -15.438 1 81.12 55 TYR B O 1
ATOM 2260 N N . HIS B 1 56 ? 15.891 -13.727 -13.945 1 85.94 56 HIS B N 1
ATOM 2261 C CA . HIS B 1 56 ? 14.695 -13.969 -13.148 1 85.94 56 HIS B CA 1
ATOM 2262 C C . HIS B 1 56 ? 13.773 -12.758 -13.148 1 85.94 56 HIS B C 1
ATOM 2264 O O . HIS B 1 56 ? 14.133 -11.695 -12.641 1 85.94 56 HIS B O 1
ATOM 2270 N N . LEU B 1 57 ? 12.648 -12.945 -13.781 1 85.94 57 LEU B N 1
ATOM 2271 C CA . LEU B 1 57 ? 11.617 -11.906 -13.812 1 85.94 57 LEU B CA 1
ATOM 2272 C C . LEU B 1 57 ? 10.672 -12.047 -12.633 1 85.94 57 LEU B C 1
ATOM 2274 O O . LEU B 1 57 ? 10.023 -13.086 -12.469 1 85.94 57 LEU B O 1
ATOM 2278 N N . HIS B 1 58 ? 10.648 -11.016 -11.836 1 89.31 58 HIS B N 1
ATOM 2279 C CA . HIS B 1 58 ? 9.719 -10.953 -10.711 1 89.31 58 HIS B CA 1
ATOM 2280 C C . HIS B 1 58 ? 8.508 -10.086 -11.047 1 89.31 58 HIS B C 1
ATOM 2282 O O . HIS B 1 58 ? 8.656 -8.891 -11.328 1 89.31 58 HIS B O 1
ATOM 2288 N N . VAL B 1 59 ? 7.371 -10.719 -11.031 1 90.5 59 VAL B N 1
ATOM 2289 C CA . VAL B 1 59 ? 6.129 -10.016 -11.352 1 90.5 59 VAL B CA 1
ATOM 2290 C C . VAL B 1 59 ? 5.305 -9.82 -10.086 1 90.5 59 VAL B C 1
ATOM 2292 O O . VAL B 1 59 ? 4.84 -10.789 -9.484 1 90.5 59 VAL B O 1
ATOM 2295 N N . TRP B 1 60 ? 5.137 -8.586 -9.727 1 94.25 60 TRP B N 1
ATOM 2296 C CA . TRP B 1 60 ? 4.316 -8.25 -8.57 1 94.25 60 TRP B CA 1
ATOM 2297 C C . TRP B 1 60 ? 2.879 -7.957 -8.984 1 94.25 60 TRP B C 1
ATOM 2299 O O . TRP B 1 60 ? 2.637 -7.109 -9.844 1 94.25 60 TRP B O 1
ATOM 2309 N N . ILE B 1 61 ? 1.914 -8.719 -8.312 1 95.88 61 ILE B N 1
ATOM 2310 C CA . ILE B 1 61 ? 0.523 -8.539 -8.711 1 95.88 61 ILE B CA 1
ATOM 2311 C C . ILE B 1 61 ? -0.368 -8.469 -7.477 1 95.88 61 ILE B C 1
ATOM 2313 O O . ILE B 1 61 ? -0.101 -9.133 -6.473 1 95.88 61 ILE B O 1
ATOM 2317 N N . ASP B 1 62 ? -1.35 -7.605 -7.539 1 98.06 62 ASP B N 1
ATOM 2318 C CA . ASP B 1 62 ? -2.496 -7.613 -6.637 1 98.06 62 ASP B CA 1
ATOM 2319 C C . ASP B 1 62 ? -3.547 -8.625 -7.094 1 98.06 62 ASP B C 1
ATOM 2321 O O . ASP B 1 62 ? -3.955 -8.617 -8.258 1 98.06 62 ASP B O 1
ATOM 2325 N N . PRO B 1 63 ? -4.004 -9.508 -6.254 1 98.38 63 PRO B N 1
ATOM 2326 C CA . PRO B 1 63 ? -4.875 -10.609 -6.672 1 98.38 63 PRO B CA 1
ATOM 2327 C C . PRO B 1 63 ? -6.27 -10.141 -7.078 1 98.38 63 PRO B C 1
ATOM 2329 O O . PRO B 1 63 ? -7.082 -10.938 -7.559 1 98.38 63 PRO B O 1
ATOM 2332 N N . LEU B 1 64 ? -6.516 -8.867 -6.934 1 98.25 64 LEU B N 1
ATOM 2333 C CA . LEU B 1 64 ? -7.812 -8.352 -7.352 1 98.25 64 LEU B CA 1
ATOM 2334 C C . LEU B 1 64 ? -7.648 -7.238 -8.383 1 98.25 64 LEU B C 1
ATOM 2336 O O . LEU B 1 64 ? -8.531 -6.387 -8.531 1 98.25 64 LEU B O 1
ATOM 2340 N N . CYS B 1 65 ? -6.566 -7.184 -9.016 1 96.44 65 CYS B N 1
ATOM 2341 C CA . CYS B 1 65 ? -6.305 -6.207 -10.07 1 96.44 65 CYS B CA 1
ATOM 2342 C C . CYS B 1 65 ? -6.527 -6.812 -11.445 1 96.44 65 CYS B C 1
ATOM 2344 O O . CYS B 1 65 ? -5.902 -7.816 -11.797 1 96.44 65 CYS B O 1
ATOM 2346 N N . PRO B 1 66 ? -7.375 -6.168 -12.281 1 94.44 66 PRO B N 1
ATOM 2347 C CA . PRO B 1 66 ? -7.641 -6.715 -13.609 1 94.44 66 PRO B CA 1
ATOM 2348 C C . PRO B 1 66 ? -6.387 -6.789 -14.477 1 94.44 66 PRO B C 1
ATOM 2350 O O . PRO B 1 66 ? -6.227 -7.73 -15.258 1 94.44 66 PRO B O 1
ATOM 2353 N N . ASP B 1 67 ? -5.527 -5.824 -14.383 1 91.12 67 ASP B N 1
ATOM 2354 C CA . ASP B 1 67 ? -4.297 -5.848 -15.172 1 91.12 67 ASP B CA 1
ATOM 2355 C C . ASP B 1 67 ? -3.361 -6.957 -14.703 1 91.12 67 ASP B C 1
ATOM 2357 O O . ASP B 1 67 ? -2.686 -7.598 -15.508 1 91.12 67 ASP B O 1
ATOM 2361 N N . GLY B 1 68 ? -3.328 -7.129 -13.367 1 92.69 68 GLY B N 1
ATOM 2362 C CA . GLY B 1 68 ? -2.59 -8.266 -12.844 1 92.69 68 GLY B CA 1
ATOM 2363 C C . GLY B 1 68 ? -3.133 -9.602 -13.32 1 92.69 68 GLY B C 1
ATOM 2364 O O . GLY B 1 68 ? -2.367 -10.5 -13.68 1 92.69 68 GLY B O 1
ATOM 2365 N N . LYS B 1 69 ? -4.426 -9.711 -13.344 1 94.69 69 LYS B N 1
ATOM 2366 C CA . LYS B 1 69 ? -5.082 -10.906 -13.859 1 94.69 69 LYS B CA 1
ATOM 2367 C C . LYS B 1 69 ? -4.652 -11.195 -15.297 1 94.69 69 LYS B C 1
ATOM 2369 O O . LYS B 1 69 ? -4.355 -12.336 -15.641 1 94.69 69 LYS B O 1
ATOM 2374 N N . ARG B 1 70 ? -4.656 -10.195 -16.062 1 91.19 70 ARG B N 1
ATOM 2375 C CA . ARG B 1 70 ? -4.266 -10.352 -17.469 1 91.19 70 ARG B CA 1
ATOM 2376 C C . ARG B 1 70 ? -2.859 -10.93 -17.578 1 91.19 70 ARG B C 1
ATOM 2378 O O . ARG B 1 70 ? -2.637 -11.898 -18.312 1 91.19 70 ARG B O 1
ATOM 2385 N N . VAL B 1 71 ? -1.918 -10.344 -16.844 1 90.19 71 VAL B N 1
ATOM 2386 C CA . VAL B 1 71 ? -0.526 -10.773 -16.906 1 90.19 71 VAL B CA 1
ATOM 2387 C C . VAL B 1 71 ? -0.399 -12.195 -16.359 1 90.19 71 VAL B C 1
ATOM 2389 O O . VAL B 1 71 ? 0.357 -13.008 -16.891 1 90.19 71 VAL B O 1
ATOM 2392 N N . TRP B 1 72 ? -1.123 -12.484 -15.305 1 92.69 72 TRP B N 1
ATOM 2393 C CA . TRP B 1 72 ? -1.164 -13.82 -14.719 1 92.69 72 TRP B CA 1
ATOM 2394 C C . TRP B 1 72 ? -1.585 -14.852 -15.75 1 92.69 72 TRP B C 1
ATOM 2396 O O . TRP B 1 72 ? -0.926 -15.883 -15.914 1 92.69 72 TRP B O 1
ATOM 2406 N N . HIS B 1 73 ? -2.602 -14.57 -16.484 1 91.38 73 HIS B N 1
ATOM 2407 C CA . HIS B 1 73 ? -3.111 -15.484 -17.5 1 91.38 73 HIS B CA 1
ATOM 2408 C C . HIS B 1 73 ? -2.158 -15.578 -18.688 1 91.38 73 HIS B C 1
ATOM 2410 O O . HIS B 1 73 ? -1.934 -16.672 -19.234 1 91.38 73 HIS B O 1
ATOM 2416 N N . GLU B 1 74 ? -1.576 -14.492 -19.078 1 86.81 74 GLU B N 1
ATOM 2417 C CA . GLU B 1 74 ? -0.61 -14.477 -20.172 1 86.81 74 GLU B CA 1
ATOM 2418 C C . GLU B 1 74 ? 0.597 -15.359 -19.859 1 86.81 74 GLU B C 1
ATOM 2420 O O . GLU B 1 74 ? 1.072 -16.109 -20.719 1 86.81 74 GLU B O 1
ATOM 2425 N N . ALA B 1 75 ? 1.039 -15.312 -18.641 1 86.38 75 ALA B N 1
ATOM 2426 C CA . ALA B 1 75 ? 2.234 -16.047 -18.234 1 86.38 75 ALA B CA 1
ATOM 2427 C C . ALA B 1 75 ? 1.978 -17.562 -18.25 1 86.38 75 ALA B C 1
ATOM 2429 O O . ALA B 1 75 ? 2.893 -18.344 -18.484 1 86.38 75 ALA B O 1
ATOM 2430 N N . GLN B 1 76 ? 0.792 -17.953 -18.016 1 83.62 76 GLN B N 1
ATOM 2431 C CA . GLN B 1 76 ? 0.461 -19.359 -17.938 1 83.62 76 GLN B CA 1
ATOM 2432 C C . GLN B 1 76 ? 0.291 -19.969 -19.328 1 83.62 76 GLN B C 1
ATOM 2434 O O . GLN B 1 76 ? 0.349 -21.188 -19.5 1 83.62 76 GLN B O 1
ATOM 2439 N N . THR B 1 77 ? 0.124 -19.109 -20.297 1 84.12 77 THR B N 1
ATOM 2440 C CA . THR B 1 77 ? -0.143 -19.609 -21.641 1 84.12 77 THR B CA 1
ATOM 2441 C C . THR B 1 77 ? 1.032 -19.328 -22.578 1 84.12 77 THR B C 1
ATOM 2443 O O . THR B 1 77 ? 1.053 -19.781 -23.719 1 84.12 77 THR B O 1
ATOM 2446 N N . MET B 1 78 ? 1.912 -18.641 -22.031 1 79.69 78 MET B N 1
ATOM 2447 C CA . MET B 1 78 ? 3.031 -18.25 -22.891 1 79.69 78 MET B CA 1
ATOM 2448 C C . MET B 1 78 ? 4.133 -19.297 -22.859 1 79.69 78 MET B C 1
ATOM 2450 O O . MET B 1 78 ? 4.246 -20.062 -21.891 1 79.69 78 MET B O 1
ATOM 2454 N N . ASP B 1 79 ? 4.945 -19.266 -23.984 1 81 79 ASP B N 1
ATOM 2455 C CA . ASP B 1 79 ? 6.184 -20.047 -24 1 81 79 ASP B CA 1
ATOM 2456 C C . ASP B 1 79 ? 7.34 -19.234 -23.391 1 81 79 ASP B C 1
ATOM 2458 O O . ASP B 1 79 ? 7.906 -18.375 -24.047 1 81 79 ASP B O 1
ATOM 2462 N N . VAL B 1 80 ? 7.582 -19.5 -22.203 1 76.62 80 VAL B N 1
ATOM 2463 C CA . VAL B 1 80 ? 8.648 -18.781 -21.516 1 76.62 80 VAL B CA 1
ATOM 2464 C C . VAL B 1 80 ? 10.008 -19.297 -22 1 76.62 80 VAL B C 1
ATOM 2466 O O . VAL B 1 80 ? 10.266 -20.5 -22 1 76.62 80 VAL B O 1
ATOM 2469 N N . PRO B 1 81 ? 10.805 -18.344 -22.484 1 77.25 81 PRO B N 1
ATOM 2470 C CA . PRO B 1 81 ? 12.141 -18.781 -22.891 1 77.25 81 PRO B CA 1
ATOM 2471 C C . PRO B 1 81 ? 12.875 -19.547 -21.797 1 77.25 81 PRO B C 1
ATOM 2473 O O . PRO B 1 81 ? 12.727 -19.219 -20.609 1 77.25 81 PRO B O 1
ATOM 2476 N N . GLU B 1 82 ? 13.805 -20.406 -22.188 1 83 82 GLU B N 1
ATOM 2477 C CA . GLU B 1 82 ? 14.469 -21.297 -21.266 1 83 82 GLU B CA 1
ATOM 2478 C C . GLU B 1 82 ? 15.461 -20.547 -20.375 1 83 82 GLU B C 1
ATOM 2480 O O . GLU B 1 82 ? 15.891 -21.047 -19.344 1 83 82 GLU B O 1
ATOM 2485 N N . ASN B 1 83 ? 15.781 -19.391 -20.766 1 81.69 83 ASN B N 1
ATOM 2486 C CA . ASN B 1 83 ? 16.781 -18.672 -20 1 81.69 83 ASN B CA 1
ATOM 2487 C C . ASN B 1 83 ? 16.141 -17.672 -19.031 1 81.69 83 ASN B C 1
ATOM 2489 O O . ASN B 1 83 ? 16.828 -16.875 -18.406 1 81.69 83 ASN B O 1
ATOM 2493 N N . ILE B 1 84 ? 14.789 -17.688 -18.953 1 83.38 84 ILE B N 1
ATOM 2494 C CA . ILE B 1 84 ? 14.086 -16.766 -18.062 1 83.38 84 ILE B CA 1
ATOM 2495 C C . ILE B 1 84 ? 13.203 -17.547 -17.094 1 83.38 84 ILE B C 1
ATOM 2497 O O . ILE B 1 84 ? 12.352 -18.328 -17.516 1 83.38 84 ILE B O 1
ATOM 2501 N N . ASP B 1 85 ? 13.422 -17.344 -15.844 1 87.12 85 ASP B N 1
ATOM 2502 C CA . ASP B 1 85 ? 12.461 -17.75 -14.828 1 87.12 85 ASP B CA 1
ATOM 2503 C C . ASP B 1 85 ? 11.5 -16.609 -14.492 1 87.12 85 ASP B C 1
ATOM 2505 O O . ASP B 1 85 ? 11.859 -15.438 -14.594 1 87.12 85 ASP B O 1
ATOM 2509 N N . ILE B 1 86 ? 10.289 -16.969 -14.18 1 88.44 86 ILE B N 1
ATOM 2510 C CA . ILE B 1 86 ? 9.297 -15.977 -13.789 1 88.44 86 ILE B CA 1
ATOM 2511 C C . ILE B 1 86 ? 8.719 -16.328 -12.422 1 88.44 86 ILE B C 1
ATOM 2513 O O . ILE B 1 86 ? 8.312 -17.469 -12.195 1 88.44 86 ILE B O 1
ATOM 2517 N N . SER B 1 87 ? 8.781 -15.43 -11.5 1 91.69 87 SER B N 1
ATOM 2518 C CA . SER B 1 87 ? 8.086 -15.578 -10.227 1 91.69 87 SER B CA 1
ATOM 2519 C C . SER B 1 87 ? 7.027 -14.5 -10.047 1 91.69 87 SER B C 1
ATOM 2521 O O . SER B 1 87 ? 7.297 -13.312 -10.25 1 91.69 87 SER B O 1
ATOM 2523 N N . PHE B 1 88 ? 5.824 -14.969 -9.695 1 93.62 88 PHE B N 1
ATOM 2524 C CA . PHE B 1 88 ? 4.762 -14.039 -9.328 1 93.62 88 PHE B CA 1
ATOM 2525 C C . PHE B 1 88 ? 4.723 -13.836 -7.816 1 93.62 88 PHE B C 1
ATOM 2527 O O . PHE B 1 88 ? 4.746 -14.797 -7.051 1 93.62 88 PHE B O 1
ATOM 2534 N N . HIS B 1 89 ? 4.707 -12.602 -7.445 1 95.75 89 HIS B N 1
ATOM 2535 C CA . HIS B 1 89 ? 4.641 -12.211 -6.043 1 95.75 89 HIS B CA 1
ATOM 2536 C C . HIS B 1 89 ? 3.34 -11.469 -5.738 1 95.75 89 HIS B C 1
ATOM 2538 O O . HIS B 1 89 ? 2.902 -10.625 -6.523 1 95.75 89 HIS B O 1
ATOM 2544 N N . LEU B 1 90 ? 2.738 -11.82 -4.578 1 98.06 90 LEU B N 1
ATOM 2545 C CA . LEU B 1 90 ? 1.454 -11.227 -4.215 1 98.06 90 LEU B CA 1
ATOM 2546 C C . LEU B 1 90 ? 1.645 -10.062 -3.248 1 98.06 90 LEU B C 1
ATOM 2548 O O . LEU B 1 90 ? 2.48 -10.141 -2.344 1 98.06 90 LEU B O 1
ATOM 2552 N N . PHE B 1 91 ? 0.924 -8.992 -3.498 1 97.88 91 PHE B N 1
ATOM 2553 C CA . PHE B 1 91 ? 0.772 -7.883 -2.566 1 97.88 91 PHE B CA 1
ATOM 2554 C C . PHE B 1 91 ? -0.634 -7.297 -2.645 1 97.88 91 PHE B C 1
ATOM 2556 O O . PHE B 1 91 ? -1.518 -7.879 -3.279 1 97.88 91 PHE B O 1
ATOM 2563 N N . ALA B 1 92 ? -0.887 -6.195 -1.88 1 98.5 92 ALA B N 1
ATOM 2564 C CA . ALA B 1 92 ? -2.234 -5.633 -1.832 1 98.5 92 ALA B CA 1
ATOM 2565 C C . ALA B 1 92 ? -2.199 -4.117 -1.985 1 98.5 92 ALA B C 1
ATOM 2567 O O . ALA B 1 92 ? -1.372 -3.441 -1.367 1 98.5 92 ALA B O 1
ATOM 2568 N N . LEU B 1 93 ? -3.061 -3.668 -2.863 1 97.62 93 LEU B N 1
ATOM 2569 C CA . LEU B 1 93 ? -3.277 -2.234 -3.035 1 97.62 93 LEU B CA 1
ATOM 2570 C C . LEU B 1 93 ? -4.52 -1.777 -2.279 1 97.62 93 LEU B C 1
ATOM 2572 O O . LEU B 1 93 ? -5.539 -2.473 -2.273 1 97.62 93 LEU B O 1
ATOM 2576 N N . PRO B 1 94 ? -4.453 -0.575 -1.677 1 97.38 94 PRO B N 1
ATOM 2577 C CA . PRO B 1 94 ? -5.559 -0.111 -0.836 1 97.38 94 PRO B CA 1
ATOM 2578 C C . PRO B 1 94 ? -6.844 0.128 -1.629 1 97.38 94 PRO B C 1
ATOM 2580 O O . PRO B 1 94 ? -7.93 0.178 -1.049 1 97.38 94 PRO B O 1
ATOM 2583 N N . PHE B 1 95 ? -6.746 0.319 -2.949 1 96.19 95 PHE B N 1
ATOM 2584 C CA . PHE B 1 95 ? -7.957 0.585 -3.717 1 96.19 95 PHE B CA 1
ATOM 2585 C C . PHE B 1 95 ? -8.562 -0.711 -4.242 1 96.19 95 PHE B C 1
ATOM 2587 O O . PHE B 1 95 ? -9.547 -0.687 -4.984 1 96.19 95 PHE B O 1
ATOM 2594 N N . HIS B 1 96 ? -7.984 -1.879 -3.9 1 96.5 96 HIS B N 1
ATOM 2595 C CA . HIS B 1 96 ? -8.594 -3.201 -3.947 1 96.5 96 HIS B CA 1
ATOM 2596 C C . HIS B 1 96 ? -8.898 -3.721 -2.543 1 96.5 96 HIS B C 1
ATOM 2598 O O . HIS B 1 96 ? -8.094 -4.453 -1.964 1 96.5 96 HIS B O 1
ATOM 2604 N N . PRO B 1 97 ? -10.055 -3.402 -2.031 1 94 97 PRO B N 1
ATOM 2605 C CA . PRO B 1 97 ? -10.266 -3.428 -0.582 1 94 97 PRO B CA 1
ATOM 2606 C C . PRO B 1 97 ? -10.219 -4.84 -0.003 1 94 97 PRO B C 1
ATOM 2608 O O . PRO B 1 97 ? -10.023 -5.012 1.203 1 94 97 PRO B O 1
ATOM 2611 N N . LEU B 1 98 ? -10.305 -5.918 -0.786 1 96.75 98 LEU B N 1
ATOM 2612 C CA . LEU B 1 98 ? -10.305 -7.25 -0.196 1 96.75 98 LEU B CA 1
ATOM 2613 C C . LEU B 1 98 ? -8.992 -7.977 -0.497 1 96.75 98 LEU B C 1
ATOM 2615 O O . LEU B 1 98 ? -8.852 -9.156 -0.179 1 96.75 98 LEU B O 1
ATOM 2619 N N . SER B 1 99 ? -8.062 -7.266 -1.118 1 98.19 99 SER B N 1
ATOM 2620 C CA . SER B 1 99 ? -6.801 -7.914 -1.452 1 98.19 99 SER B CA 1
ATOM 2621 C C . SER B 1 99 ? -6.066 -8.375 -0.197 1 98.19 99 SER B C 1
ATOM 2623 O O . SER B 1 99 ? -5.434 -9.43 -0.192 1 98.19 99 SER B O 1
ATOM 2625 N N . TYR B 1 100 ? -6.145 -7.531 0.853 1 97.69 100 TYR B N 1
ATOM 2626 C CA . TYR B 1 100 ? -5.512 -7.906 2.113 1 97.69 100 TYR B CA 1
ATOM 2627 C C . TYR B 1 100 ? -6.145 -9.172 2.684 1 97.69 100 TYR B C 1
ATOM 2629 O O . TYR B 1 100 ? -5.445 -10.031 3.23 1 97.69 100 TYR B O 1
ATOM 2637 N N . GLU B 1 101 ? -7.43 -9.312 2.559 1 96.75 101 GLU B N 1
ATOM 2638 C CA . GLU B 1 101 ? -8.133 -10.523 2.992 1 96.75 101 GLU B CA 1
ATOM 2639 C C . GLU B 1 101 ? -7.676 -11.742 2.191 1 96.75 101 GLU B C 1
ATOM 2641 O O . GLU B 1 101 ? -7.5 -12.82 2.748 1 96.75 101 GLU B O 1
ATOM 2646 N N . VAL B 1 102 ? -7.52 -11.547 0.917 1 97.44 102 VAL B N 1
ATOM 2647 C CA . VAL B 1 102 ? -7.051 -12.633 0.061 1 97.44 102 VAL B CA 1
ATOM 2648 C C . VAL B 1 102 ? -5.676 -13.102 0.532 1 97.44 102 VAL B C 1
ATOM 2650 O O . VAL B 1 102 ? -5.43 -14.305 0.634 1 97.44 102 VAL B O 1
ATOM 2653 N N . LEU B 1 103 ? -4.789 -12.156 0.847 1 97.69 103 LEU B N 1
ATOM 2654 C CA . LEU B 1 103 ? -3.445 -12.5 1.306 1 97.69 103 LEU B CA 1
ATOM 2655 C C . LEU B 1 103 ? -3.502 -13.273 2.615 1 97.69 103 LEU B C 1
ATOM 2657 O O . LEU B 1 103 ? -2.682 -14.164 2.848 1 97.69 103 LEU B O 1
ATOM 2661 N N . GLN B 1 104 ? -4.434 -12.922 3.48 1 96.25 104 GLN B N 1
ATOM 2662 C CA . GLN B 1 104 ? -4.578 -13.672 4.723 1 96.25 104 GLN B CA 1
ATOM 2663 C C . GLN B 1 104 ? -4.934 -15.133 4.449 1 96.25 104 GLN B C 1
ATOM 2665 O O . GLN B 1 104 ? -4.391 -16.031 5.082 1 96.25 104 GLN B O 1
ATOM 2670 N N . VAL B 1 105 ? -5.812 -15.367 3.488 1 95.56 105 VAL B N 1
ATOM 2671 C CA . VAL B 1 105 ? -6.219 -16.719 3.133 1 95.56 105 VAL B CA 1
ATOM 2672 C C . VAL B 1 105 ? -5.031 -17.484 2.545 1 95.56 105 VAL B C 1
ATOM 2674 O O . VAL B 1 105 ? -4.84 -18.672 2.836 1 95.56 105 VAL B O 1
ATOM 2677 N N . VAL B 1 106 ? -4.215 -16.844 1.719 1 94.94 106 VAL B N 1
ATOM 2678 C CA . VAL B 1 106 ? -3.031 -17.438 1.101 1 94.94 106 VAL B CA 1
ATOM 2679 C C . VAL B 1 106 ? -2.16 -18.094 2.172 1 94.94 106 VAL B C 1
ATOM 2681 O O . VAL B 1 106 ? -1.634 -19.188 1.971 1 94.94 106 VAL B O 1
ATOM 2684 N N . HIS B 1 107 ? -2.068 -17.484 3.342 1 92.75 107 HIS B N 1
ATOM 2685 C CA . HIS B 1 107 ? -1.169 -17.969 4.387 1 92.75 107 HIS B CA 1
ATOM 2686 C C . HIS B 1 107 ? -1.813 -19.094 5.195 1 92.75 107 HIS B C 1
ATOM 2688 O O . HIS B 1 107 ? -1.184 -19.656 6.094 1 92.75 107 HIS B O 1
ATOM 2694 N N . GLN B 1 108 ? -2.965 -19.453 4.816 1 89.69 108 GLN B N 1
ATOM 2695 C CA . GLN B 1 108 ? -3.629 -20.562 5.484 1 89.69 108 GLN B CA 1
ATOM 2696 C C . GLN B 1 108 ? -3.693 -21.797 4.578 1 89.69 108 GLN B C 1
ATOM 2698 O O . GLN B 1 108 ? -4.164 -22.859 4.996 1 89.69 108 GLN B O 1
ATOM 2703 N N . LEU B 1 109 ? -3.264 -21.625 3.395 1 90.94 109 LEU B N 1
ATOM 2704 C CA . LEU B 1 109 ? -3.287 -22.719 2.434 1 90.94 109 LEU B CA 1
ATOM 2705 C C . LEU B 1 109 ? -2.121 -23.672 2.664 1 90.94 109 LEU B C 1
ATOM 2707 O O . LEU B 1 109 ? -1.08 -23.266 3.189 1 90.94 109 LEU B O 1
ATOM 2711 N N . PRO B 1 110 ? -2.35 -24.891 2.291 1 85.94 110 PRO B N 1
ATOM 2712 C CA . PRO B 1 110 ? -1.25 -25.844 2.443 1 85.94 110 PRO B CA 1
ATOM 2713 C C . PRO B 1 110 ? -0.003 -25.438 1.661 1 85.94 110 PRO B C 1
ATOM 2715 O O . PRO B 1 110 ? -0.109 -24.953 0.529 1 85.94 110 PRO B O 1
ATOM 2718 N N . ALA B 1 111 ? 1.058 -25.641 2.381 1 80.62 111 ALA B N 1
ATOM 2719 C CA . ALA B 1 111 ? 2.336 -25.312 1.753 1 80.62 111 ALA B CA 1
ATOM 2720 C C . ALA B 1 111 ? 2.855 -26.484 0.931 1 80.62 111 ALA B C 1
ATOM 2722 O O . ALA B 1 111 ? 2.727 -27.641 1.342 1 80.62 111 ALA B O 1
ATOM 2723 N N . ASP B 1 112 ? 3.242 -26.219 -0.274 1 82.69 112 ASP B N 1
ATOM 2724 C CA . ASP B 1 112 ? 3.955 -27.188 -1.108 1 82.69 112 ASP B CA 1
ATOM 2725 C C . ASP B 1 112 ? 5.031 -26.484 -1.946 1 82.69 112 ASP B C 1
ATOM 2727 O O . ASP B 1 112 ? 4.988 -25.281 -2.141 1 82.69 112 ASP B O 1
ATOM 2731 N N . PRO B 1 113 ? 6.035 -27.281 -2.295 1 80.81 113 PRO B N 1
ATOM 2732 C CA . PRO B 1 113 ? 7.164 -26.672 -3.016 1 80.81 113 PRO B CA 1
ATOM 2733 C C . PRO B 1 113 ? 6.738 -25.984 -4.312 1 80.81 113 PRO B C 1
ATOM 2735 O O . PRO B 1 113 ? 7.402 -25.062 -4.766 1 80.81 113 PRO B O 1
ATOM 2738 N N . ASN B 1 114 ? 5.629 -26.391 -4.836 1 83.25 114 ASN B N 1
ATOM 2739 C CA . ASN B 1 114 ? 5.191 -25.844 -6.113 1 83.25 114 ASN B CA 1
ATOM 2740 C C . ASN B 1 114 ? 4.145 -24.75 -5.918 1 83.25 114 ASN B C 1
ATOM 2742 O O . ASN B 1 114 ? 3.654 -24.172 -6.895 1 83.25 114 ASN B O 1
ATOM 2746 N N . HIS B 1 115 ? 3.799 -24.453 -4.77 1 87.38 115 HIS B N 1
ATOM 2747 C CA . HIS B 1 115 ? 2.791 -23.453 -4.441 1 87.38 115 HIS B CA 1
ATOM 2748 C C . HIS B 1 115 ? 1.469 -23.75 -5.141 1 87.38 115 HIS B C 1
ATOM 2750 O O . HIS B 1 115 ? 0.752 -22.828 -5.543 1 87.38 115 HIS B O 1
ATOM 2756 N N . SER B 1 116 ? 1.148 -25 -5.332 1 89.62 116 SER B N 1
ATOM 2757 C CA . SER B 1 116 ? 0.012 -25.391 -6.156 1 89.62 116 SER B CA 1
ATOM 2758 C C . SER B 1 116 ? -1.304 -24.906 -5.559 1 89.62 116 SER B C 1
ATOM 2760 O O . SER B 1 116 ? -2.186 -24.438 -6.281 1 89.62 116 SER B O 1
ATOM 2762 N N . ALA B 1 117 ? -1.407 -25.016 -4.203 1 90.94 117 ALA B N 1
ATOM 2763 C CA . ALA B 1 117 ? -2.635 -24.562 -3.549 1 90.94 117 ALA B CA 1
ATOM 2764 C C . ALA B 1 117 ? -2.834 -23.062 -3.725 1 90.94 117 ALA B C 1
ATOM 2766 O O . ALA B 1 117 ? -3.949 -22.594 -3.984 1 90.94 117 ALA B O 1
ATOM 2767 N N . ILE B 1 118 ? -1.748 -22.297 -3.578 1 94.31 118 ILE B N 1
ATOM 2768 C CA . ILE B 1 118 ? -1.811 -20.844 -3.73 1 94.31 118 ILE B CA 1
ATOM 2769 C C . ILE B 1 118 ? -2.15 -20.5 -5.176 1 94.31 118 ILE B C 1
ATOM 2771 O O . ILE B 1 118 ? -3.033 -19.672 -5.434 1 94.31 118 ILE B O 1
ATOM 2775 N N . THR B 1 119 ? -1.505 -21.188 -6.145 1 94.62 119 THR B N 1
ATOM 2776 C CA . THR B 1 119 ? -1.723 -20.922 -7.562 1 94.62 119 THR B CA 1
ATOM 2777 C C . THR B 1 119 ? -3.182 -21.172 -7.938 1 94.62 119 THR B C 1
ATOM 2779 O O . THR B 1 119 ? -3.805 -20.328 -8.602 1 94.62 119 THR B O 1
ATOM 2782 N N . SER B 1 120 ? -3.705 -22.266 -7.488 1 93.69 120 SER B N 1
ATOM 2783 C CA . SER B 1 120 ? -5.09 -22.609 -7.793 1 93.69 120 SER B CA 1
ATOM 2784 C C . SER B 1 120 ? -6.059 -21.609 -7.168 1 93.69 120 SER B C 1
ATOM 2786 O O . SER B 1 120 ? -7.008 -21.172 -7.82 1 93.69 120 SER B O 1
ATOM 2788 N N . PHE B 1 121 ? -5.82 -21.25 -5.965 1 95.31 121 PHE B N 1
ATOM 2789 C CA . PHE B 1 121 ? -6.672 -20.312 -5.242 1 95.31 121 PHE B CA 1
ATOM 2790 C C . PHE B 1 121 ? -6.676 -18.953 -5.922 1 95.31 121 PHE B C 1
ATOM 2792 O O . PHE B 1 121 ? -7.738 -18.391 -6.176 1 95.31 121 PHE B O 1
ATOM 2799 N N . ILE B 1 122 ? -5.484 -18.438 -6.254 1 97.06 122 ILE B N 1
ATOM 2800 C CA . ILE B 1 122 ? -5.375 -17.141 -6.895 1 97.06 122 ILE B CA 1
ATOM 2801 C C . ILE B 1 122 ? -6.055 -17.172 -8.266 1 97.06 122 ILE B C 1
ATOM 2803 O O . ILE B 1 122 ? -6.711 -16.203 -8.664 1 97.06 122 ILE B O 1
ATOM 2807 N N . GLY B 1 123 ? -5.91 -18.297 -8.977 1 95.75 123 GLY B N 1
ATOM 2808 C CA . GLY B 1 123 ? -6.656 -18.453 -10.219 1 95.75 123 GLY B CA 1
ATOM 2809 C C . GLY B 1 123 ? -8.156 -18.312 -10.039 1 95.75 123 GLY B C 1
ATOM 2810 O O . GLY B 1 123 ? -8.812 -17.625 -10.812 1 95.75 123 GLY B O 1
ATOM 2811 N N . ARG B 1 124 ? -8.68 -18.891 -9.016 1 96.44 124 ARG B N 1
ATOM 2812 C CA . ARG B 1 124 ? -10.109 -18.812 -8.742 1 96.44 124 ARG B CA 1
ATOM 2813 C C . ARG B 1 124 ? -10.516 -17.406 -8.312 1 96.44 124 ARG B C 1
ATOM 2815 O O . ARG B 1 124 ? -11.602 -16.938 -8.641 1 96.44 124 ARG B O 1
ATOM 2822 N N . VAL B 1 125 ? -9.664 -16.781 -7.512 1 97.62 125 VAL B N 1
ATOM 2823 C CA . VAL B 1 125 ? -9.922 -15.414 -7.102 1 97.62 125 VAL B CA 1
ATOM 2824 C C . VAL B 1 125 ? -10.039 -14.516 -8.336 1 97.62 125 VAL B C 1
ATOM 2826 O O . VAL B 1 125 ? -10.984 -13.734 -8.453 1 97.62 125 VAL B O 1
ATOM 2829 N N . PHE B 1 126 ? -9.117 -14.695 -9.289 1 97.62 126 PHE B N 1
ATOM 2830 C CA . PHE B 1 126 ? -9.133 -13.898 -10.508 1 97.62 126 PHE B CA 1
ATOM 2831 C C . PHE B 1 126 ? -10.414 -14.148 -11.297 1 97.62 126 PHE B C 1
ATOM 2833 O O . PHE B 1 126 ? -10.969 -13.227 -11.898 1 97.62 126 PHE B O 1
ATOM 2840 N N . GLU B 1 127 ? -10.93 -15.328 -11.25 1 96.31 127 GLU B N 1
ATOM 2841 C CA . GLU B 1 127 ? -12.148 -15.664 -11.984 1 96.31 127 GLU B CA 1
ATOM 2842 C C . GLU B 1 127 ? -13.383 -15.109 -11.281 1 96.31 127 GLU B C 1
ATOM 2844 O O . GLU B 1 127 ? -14.453 -15 -11.891 1 96.31 127 GLU B O 1
ATOM 2849 N N . SER B 1 128 ? -13.258 -14.711 -10.016 1 96.69 128 SER B N 1
ATOM 2850 C CA . SER B 1 128 ? -14.406 -14.289 -9.219 1 96.69 128 SER B CA 1
ATOM 2851 C C . SER B 1 128 ? -14.211 -12.883 -8.664 1 96.69 128 SER B C 1
ATOM 2853 O O . SER B 1 128 ? -14.742 -12.547 -7.605 1 96.69 128 SER B O 1
ATOM 2855 N N . MET B 1 129 ? -13.414 -12.062 -9.273 1 97 129 MET B N 1
ATOM 2856 C CA . MET B 1 129 ? -13 -10.773 -8.727 1 97 129 MET B CA 1
ATOM 2857 C C . MET B 1 129 ? -14.211 -9.891 -8.43 1 97 129 MET B C 1
ATOM 2859 O O . MET B 1 129 ? -14.195 -9.109 -7.48 1 97 129 MET B O 1
ATOM 2863 N N . HIS B 1 130 ? -15.312 -10.031 -9.219 1 95.56 130 HIS B N 1
ATOM 2864 C CA . HIS B 1 130 ? -16.5 -9.203 -9.039 1 95.56 130 HIS B CA 1
ATOM 2865 C C . HIS B 1 130 ? -17.109 -9.414 -7.66 1 95.56 130 HIS B C 1
ATOM 2867 O O . HIS B 1 130 ? -17.719 -8.5 -7.102 1 95.56 130 HIS B O 1
ATOM 2873 N N . LYS B 1 131 ? -16.891 -10.555 -7.055 1 96.25 131 LYS B N 1
ATOM 2874 C CA . LYS B 1 131 ? -17.422 -10.867 -5.738 1 96.25 131 LYS B CA 1
ATOM 2875 C C . LYS B 1 131 ? -16.641 -10.172 -4.633 1 96.25 131 LYS B C 1
ATOM 2877 O O . LYS B 1 131 ? -17.094 -10.086 -3.492 1 96.25 131 LYS B O 1
ATOM 2882 N N . PHE B 1 132 ? -15.523 -9.648 -5.012 1 96.88 132 PHE B N 1
ATOM 2883 C CA . PHE B 1 132 ? -14.617 -9.141 -3.986 1 96.88 132 PHE B CA 1
ATOM 2884 C C . PHE B 1 132 ? -14.195 -7.707 -4.305 1 96.88 132 PHE B C 1
ATOM 2886 O O . PHE B 1 132 ? -13.078 -7.301 -3.984 1 96.88 132 PHE B O 1
ATOM 2893 N N . SER B 1 133 ? -15.102 -7.027 -4.938 1 94.38 133 SER B N 1
ATOM 2894 C CA . SER B 1 133 ? -14.875 -5.645 -5.348 1 94.38 133 SER B CA 1
ATOM 2895 C C . SER B 1 133 ? -15.422 -4.668 -4.305 1 94.38 133 SER B C 1
ATOM 2897 O O . SER B 1 133 ? -16.094 -5.078 -3.355 1 94.38 133 SER B O 1
ATOM 2899 N N . ALA B 1 134 ? -15.047 -3.377 -4.449 1 92 134 ALA B N 1
ATOM 2900 C CA . ALA B 1 134 ? -15.641 -2.332 -3.619 1 92 134 ALA B CA 1
ATOM 2901 C C . ALA B 1 134 ? -17.156 -2.324 -3.75 1 92 134 ALA B C 1
ATOM 2903 O O . ALA B 1 134 ? -17.875 -2.1 -2.77 1 92 134 ALA B O 1
ATOM 2904 N N . GLU B 1 135 ? -17.625 -2.561 -4.953 1 92.94 135 GLU B N 1
ATOM 2905 C CA . GLU B 1 135 ? -19.062 -2.625 -5.188 1 92.94 135 GLU B CA 1
ATOM 2906 C C . GLU B 1 135 ? -19.719 -3.738 -4.371 1 92.94 135 GLU B C 1
ATOM 2908 O O . GLU B 1 135 ? -20.812 -3.568 -3.836 1 92.94 135 GLU B O 1
ATOM 2913 N N . ALA B 1 136 ? -19.062 -4.871 -4.285 1 95.38 136 ALA B N 1
ATOM 2914 C CA . ALA B 1 136 ? -19.562 -5.973 -3.471 1 95.38 136 ALA B CA 1
ATOM 2915 C C . ALA B 1 136 ? -19.688 -5.562 -2.006 1 95.38 136 ALA B C 1
ATOM 2917 O O . ALA B 1 136 ? -20.641 -5.938 -1.325 1 95.38 136 ALA B O 1
ATOM 2918 N N . LEU B 1 137 ? -18.75 -4.762 -1.51 1 95.06 137 LEU B N 1
ATOM 2919 C CA . LEU B 1 137 ? -18.75 -4.301 -0.126 1 95.06 137 LEU B CA 1
ATOM 2920 C C . LEU B 1 137 ? -19.844 -3.264 0.106 1 95.06 137 LEU B C 1
ATOM 2922 O O . LEU B 1 137 ? -20.219 -3.004 1.249 1 95.06 137 LEU B O 1
ATOM 2926 N N . ASN B 1 138 ? -20.297 -2.596 -0.942 1 93.56 138 ASN B N 1
ATOM 2927 C CA . ASN B 1 138 ? -21.406 -1.651 -0.817 1 93.56 138 ASN B CA 1
ATOM 2928 C C . ASN B 1 138 ? -22.719 -2.363 -0.493 1 93.56 138 ASN B C 1
ATOM 2930 O O . ASN B 1 138 ? -23.656 -1.743 0.01 1 93.56 138 ASN B O 1
ATOM 2934 N N . HIS B 1 139 ? -22.734 -3.658 -0.775 1 93.5 139 HIS B N 1
ATOM 2935 C CA . HIS B 1 139 ? -24 -4.375 -0.651 1 93.5 139 HIS B CA 1
ATOM 2936 C C . HIS B 1 139 ? -23.891 -5.52 0.349 1 93.5 139 HIS B C 1
ATOM 2938 O O . HIS B 1 139 ? -24.891 -6.148 0.694 1 93.5 139 HIS B O 1
ATOM 2944 N N . GLY B 1 140 ? -22.781 -5.867 0.692 1 94.38 140 GLY B N 1
ATOM 2945 C CA . GLY B 1 140 ? -22.5 -6.898 1.679 1 94.38 140 GLY B CA 1
ATOM 2946 C C . GLY B 1 140 ? -21.484 -6.484 2.713 1 94.38 140 GLY B C 1
ATOM 2947 O O . GLY B 1 140 ? -20.734 -5.527 2.502 1 94.38 140 GLY B O 1
ATOM 2948 N N . THR B 1 141 ? -21.453 -7.254 3.842 1 95.06 141 THR B N 1
ATOM 2949 C CA . THR B 1 141 ? -20.484 -6.973 4.895 1 95.06 141 THR B CA 1
ATOM 2950 C C . THR B 1 141 ? -19.156 -7.66 4.598 1 95.06 141 THR B C 1
ATOM 2952 O O . THR B 1 141 ? -19.094 -8.57 3.771 1 95.06 141 THR B O 1
ATOM 2955 N N . LEU B 1 142 ? -18.141 -7.156 5.195 1 95.38 142 LEU B N 1
ATOM 2956 C CA . LEU B 1 142 ? -16.844 -7.805 5.09 1 95.38 142 LEU B CA 1
ATOM 2957 C C . LEU B 1 142 ? -16.938 -9.266 5.5 1 95.38 142 LEU B C 1
ATOM 2959 O O . LEU B 1 142 ? -16.344 -10.133 4.855 1 95.38 142 LEU B O 1
ATOM 2963 N N . ARG B 1 143 ? -17.719 -9.555 6.531 1 93.38 143 ARG B N 1
ATOM 2964 C CA . ARG B 1 143 ? -17.891 -10.922 7.012 1 93.38 143 ARG B CA 1
ATOM 2965 C C . ARG B 1 143 ? -18.469 -11.812 5.922 1 93.38 143 ARG B C 1
ATOM 2967 O O . ARG B 1 143 ? -18 -12.938 5.711 1 93.38 143 ARG B O 1
ATOM 2974 N N . ASP B 1 144 ? -19.406 -11.305 5.242 1 94.19 144 ASP B N 1
ATOM 2975 C CA . ASP B 1 144 ? -20.016 -12.062 4.156 1 94.19 144 ASP B CA 1
ATOM 2976 C C . ASP B 1 144 ? -19 -12.398 3.074 1 94.19 144 ASP B C 1
ATOM 2978 O O . ASP B 1 144 ? -18.953 -13.539 2.598 1 94.19 144 ASP B O 1
ATOM 2982 N N . LEU B 1 145 ? -18.266 -11.438 2.732 1 94.75 145 LEU B N 1
ATOM 2983 C CA . LEU B 1 145 ? -17.312 -11.625 1.635 1 94.75 145 LEU B CA 1
ATOM 2984 C C . LEU B 1 145 ? -16.156 -12.508 2.061 1 94.75 145 LEU B C 1
ATOM 2986 O O . LEU B 1 145 ? -15.602 -13.25 1.245 1 94.75 145 LEU B O 1
ATOM 2990 N N . GLN B 1 146 ? -15.812 -12.469 3.34 1 93.75 146 GLN B N 1
ATOM 2991 C CA . GLN B 1 146 ? -14.805 -13.375 3.875 1 93.75 146 GLN B CA 1
ATOM 2992 C C . GLN B 1 146 ? -15.273 -14.82 3.799 1 93.75 146 GLN B C 1
ATOM 2994 O O . GLN B 1 146 ? -14.477 -15.719 3.508 1 93.75 146 GLN B O 1
ATOM 2999 N N . VAL B 1 147 ? -16.531 -15.055 4.078 1 93.19 147 VAL B N 1
ATOM 3000 C CA . VAL B 1 147 ? -17.094 -16.391 3.959 1 93.19 147 VAL B CA 1
ATOM 3001 C C . VAL B 1 147 ? -16.969 -16.875 2.516 1 93.19 147 VAL B C 1
ATOM 3003 O O . VAL B 1 147 ? -16.547 -18.016 2.266 1 93.19 147 VAL B O 1
ATOM 3006 N N . ASP B 1 148 ? -17.312 -16.016 1.577 1 93.44 148 ASP B N 1
ATOM 3007 C CA . ASP B 1 148 ? -17.188 -16.359 0.162 1 93.44 148 ASP B CA 1
ATOM 3008 C C . ASP B 1 148 ? -15.742 -16.703 -0.194 1 93.44 148 ASP B C 1
ATOM 3010 O O . ASP B 1 148 ? -15.492 -17.641 -0.946 1 93.44 148 ASP B O 1
ATOM 3014 N N . LEU B 1 149 ? -14.844 -15.922 0.292 1 94.44 149 LEU B N 1
ATOM 3015 C CA . LEU B 1 149 ? -13.422 -16.125 0.032 1 94.44 149 LEU B CA 1
ATOM 3016 C C . LEU B 1 149 ? -12.961 -17.469 0.583 1 94.44 149 LEU B C 1
ATOM 3018 O O . LEU B 1 149 ? -12.211 -18.203 -0.076 1 94.44 149 LEU B O 1
ATOM 3022 N N . HIS B 1 150 ? -13.438 -17.812 1.749 1 92.06 150 HIS B N 1
ATOM 3023 C CA . HIS B 1 150 ? -13.078 -19.078 2.369 1 92.06 150 HIS B CA 1
ATOM 3024 C C . HIS B 1 150 ? -13.648 -20.25 1.581 1 92.06 150 HIS B C 1
ATOM 3026 O O . HIS B 1 150 ? -13 -21.297 1.458 1 92.06 150 HIS B O 1
ATOM 3032 N N . GLU B 1 151 ? -14.797 -20.078 1.139 1 91.19 151 GLU B N 1
ATOM 3033 C CA . GLU B 1 151 ? -15.406 -21.109 0.316 1 91.19 151 GLU B CA 1
ATOM 3034 C C . GLU B 1 151 ? -14.609 -21.344 -0.967 1 91.19 151 GLU B C 1
ATOM 3036 O O . GLU B 1 151 ? -14.438 -22.469 -1.402 1 91.19 151 GLU B O 1
ATOM 3041 N N . LEU B 1 152 ? -14.18 -20.281 -1.501 1 92.38 152 LEU B N 1
ATOM 3042 C CA . LEU B 1 152 ? -13.367 -20.375 -2.707 1 92.38 152 LEU B CA 1
ATOM 3043 C C . LEU B 1 152 ? -12.062 -21.125 -2.428 1 92.38 152 LEU B C 1
ATOM 3045 O O . LEU B 1 152 ? -11.594 -21.891 -3.27 1 92.38 152 LEU B O 1
ATOM 3049 N N . ALA B 1 153 ? -11.484 -20.906 -1.296 1 91.62 153 ALA B N 1
ATOM 3050 C CA . ALA B 1 153 ? -10.211 -21.516 -0.905 1 91.62 153 ALA B CA 1
ATOM 3051 C C . ALA B 1 153 ? -10.391 -23.016 -0.62 1 91.62 153 ALA B C 1
ATOM 3053 O O . ALA B 1 153 ? -9.445 -23.781 -0.741 1 91.62 153 ALA B O 1
ATOM 3054 N N . ALA B 1 154 ? -11.578 -23.406 -0.193 1 85.94 154 ALA B N 1
ATOM 3055 C CA . ALA B 1 154 ? -11.859 -24.781 0.225 1 85.94 154 ALA B CA 1
ATOM 3056 C C . ALA B 1 154 ? -12.133 -25.672 -0.981 1 85.94 154 ALA B C 1
ATOM 3058 O O . ALA B 1 154 ? -12.203 -26.906 -0.85 1 85.94 154 ALA B O 1
ATOM 3059 N N . LEU B 1 155 ? -12.359 -25.047 -2.08 1 78.56 155 LEU B N 1
ATOM 3060 C CA . LEU B 1 155 ? -12.633 -25.859 -3.264 1 78.56 155 LEU B CA 1
ATOM 3061 C C . LEU B 1 155 ? -11.453 -26.781 -3.582 1 78.56 155 LEU B C 1
ATOM 3063 O O . LEU B 1 155 ? -10.297 -26.391 -3.393 1 78.56 155 LEU B O 1
ATOM 3067 N N . PRO B 1 156 ? -11.852 -28.016 -3.752 1 66.44 156 PRO B N 1
ATOM 3068 C CA . PRO B 1 156 ? -10.789 -29 -4.004 1 66.44 156 PRO B CA 1
ATOM 3069 C C . PRO B 1 156 ? -9.867 -28.594 -5.148 1 66.44 156 PRO B C 1
ATOM 3071 O O . PRO B 1 156 ? -10.312 -27.984 -6.117 1 66.44 156 PRO B O 1
ATOM 3074 N N . SER B 1 157 ? -8.625 -28.438 -4.828 1 59.81 157 SER B N 1
ATOM 3075 C CA . SER B 1 157 ? -7.637 -28.328 -5.895 1 59.81 157 SER B CA 1
ATOM 3076 C C . SER B 1 157 ? -7.281 -29.688 -6.461 1 59.81 157 SER B C 1
ATOM 3078 O O . SER B 1 157 ? -7.523 -30.719 -5.824 1 59.81 157 SER B O 1
ATOM 3080 N N . SER B 1 158 ? -7.145 -29.859 -7.84 1 50.69 158 SER B N 1
ATOM 3081 C CA . SER B 1 158 ? -6.812 -31.156 -8.43 1 50.69 158 SER B CA 1
ATOM 3082 C C . SER B 1 158 ? -5.887 -31.953 -7.52 1 50.69 158 SER B C 1
ATOM 3084 O O . SER B 1 158 ? -5.805 -33.188 -7.633 1 50.69 158 SER B O 1
ATOM 3086 N N . SER B 1 159 ? -4.969 -31.328 -6.887 1 47.78 159 SER B N 1
ATOM 3087 C CA . SER B 1 159 ? -3.979 -32.156 -6.219 1 47.78 159 SER B CA 1
ATOM 3088 C C . SER B 1 159 ? -4.43 -32.531 -4.809 1 47.78 159 SER B C 1
ATOM 3090 O O . SER B 1 159 ? -3.887 -33.469 -4.203 1 47.78 159 SER B O 1
ATOM 3092 N N . SER B 1 160 ? -4.832 -31.641 -3.887 1 49.25 160 SER B N 1
ATOM 3093 C CA . SER B 1 160 ? -4.82 -32 -2.475 1 49.25 160 SER B CA 1
ATOM 3094 C C . SER B 1 160 ? -6.227 -31.969 -1.884 1 49.25 160 SER B C 1
ATOM 3096 O O . SER B 1 160 ? -7.125 -31.344 -2.443 1 49.25 160 SER B O 1
ATOM 3098 N N . SER B 1 161 ? -6.375 -32.875 -0.726 1 45.53 161 SER B N 1
ATOM 3099 C CA . SER B 1 161 ? -7.422 -33.094 0.268 1 45.53 161 SER B CA 1
ATOM 3100 C C . SER B 1 161 ? -7.961 -31.766 0.795 1 45.53 161 SER B C 1
ATOM 3102 O O . SER B 1 161 ? -7.207 -30.797 0.957 1 45.53 161 SER B O 1
ATOM 3104 N N . SER B 1 162 ? -9.227 -31.562 0.603 1 46.44 162 SER B N 1
ATOM 3105 C CA . SER B 1 162 ? -10.008 -30.469 1.151 1 46.44 162 SER B CA 1
ATOM 3106 C C . SER B 1 162 ? -9.578 -30.141 2.578 1 46.44 162 SER B C 1
ATOM 3108 O O . SER B 1 162 ? -9.922 -30.859 3.514 1 46.44 162 SER B O 1
ATOM 3110 N N . SER B 1 163 ? -8.367 -29.875 2.826 1 48.66 163 SER B N 1
ATOM 3111 C CA . SER B 1 163 ? -8.164 -29.469 4.219 1 48.66 163 SER B CA 1
ATOM 3112 C C . SER B 1 163 ? -9.094 -28.328 4.602 1 48.66 163 SER B C 1
ATOM 3114 O O . SER B 1 163 ? -9.352 -27.422 3.795 1 48.66 163 SER B O 1
ATOM 3116 N N . GLN B 1 164 ? -9.984 -28.641 5.527 1 51.84 164 GLN B N 1
ATOM 3117 C CA . GLN B 1 164 ? -10.953 -27.734 6.145 1 51.84 164 GLN B CA 1
ATOM 3118 C C . GLN B 1 164 ? -10.305 -26.406 6.5 1 51.84 164 GLN B C 1
ATOM 3120 O O . GLN B 1 164 ? -9.445 -26.328 7.383 1 51.84 164 GLN B O 1
ATOM 3125 N N . LEU B 1 165 ? -10.133 -25.484 5.496 1 60.47 165 LEU B N 1
ATOM 3126 C CA . LEU B 1 165 ? -9.766 -24.125 5.855 1 60.47 165 LEU B CA 1
ATOM 3127 C C . LEU B 1 165 ? -10.648 -23.594 6.98 1 60.47 165 LEU B C 1
ATOM 3129 O O . LEU B 1 165 ? -11.875 -23.75 6.934 1 60.47 165 LEU B O 1
ATOM 3133 N N . SER B 1 166 ? -10.125 -23.594 8.25 1 51.56 166 SER B N 1
ATOM 3134 C CA . SER B 1 166 ? -10.867 -23.078 9.398 1 51.56 166 SER B CA 1
ATOM 3135 C C . SER B 1 166 ? -11.477 -21.719 9.102 1 51.56 166 SER B C 1
ATOM 3137 O O . SER B 1 166 ? -10.945 -20.953 8.281 1 51.56 166 SER B O 1
ATOM 3139 N N . GLN B 1 167 ? -12.742 -21.609 9.328 1 54.59 167 GLN B N 1
ATOM 3140 C CA . GLN B 1 167 ? -13.469 -20.344 9.289 1 54.59 167 GLN B CA 1
ATOM 3141 C C . GLN B 1 167 ? -12.609 -19.188 9.805 1 54.59 167 GLN B C 1
ATOM 3143 O O . GLN B 1 167 ? -12.867 -18.031 9.5 1 54.59 167 GLN B O 1
ATOM 3148 N N . GLU B 1 168 ? -11.5 -19.578 10.469 1 59.03 168 GLU B N 1
ATOM 3149 C CA . GLU B 1 168 ? -10.664 -18.547 11.047 1 59.03 168 GLU B CA 1
ATOM 3150 C C . GLU B 1 168 ? -9.586 -18.094 10.07 1 59.03 168 GLU B C 1
ATOM 3152 O O . GLU B 1 168 ? -8.641 -17.391 10.453 1 59.03 168 GLU B O 1
ATOM 3157 N N . ALA B 1 169 ? -9.82 -18.297 8.836 1 59.22 169 ALA B N 1
ATOM 3158 C CA . ALA B 1 169 ? -8.75 -18.078 7.867 1 59.22 169 ALA B CA 1
ATOM 3159 C C . ALA B 1 169 ? -8.445 -16.594 7.723 1 59.22 169 ALA B C 1
ATOM 3161 O O . ALA B 1 169 ? -7.293 -16.203 7.527 1 59.22 169 ALA B O 1
ATOM 3162 N N . THR B 1 170 ? -9.539 -15.914 7.906 1 73.31 170 THR B N 1
ATOM 3163 C CA . THR B 1 170 ? -9.352 -14.469 7.938 1 73.31 170 THR B CA 1
ATOM 3164 C C . THR B 1 170 ? -9.5 -13.938 9.359 1 73.31 170 THR B C 1
ATOM 3166 O O . THR B 1 170 ? -10.305 -14.445 10.141 1 73.31 170 THR B O 1
ATOM 3169 N N . GLY B 1 171 ? -8.547 -13.188 9.742 1 75.19 171 GLY B N 1
ATOM 3170 C CA . GLY B 1 171 ? -8.727 -12.516 11.023 1 75.19 171 GLY B CA 1
ATOM 3171 C C . GLY B 1 171 ? -7.801 -13.031 12.102 1 75.19 171 GLY B C 1
ATOM 3172 O O . GLY B 1 171 ? -7.645 -12.398 13.148 1 75.19 171 GLY B O 1
ATOM 3173 N N . SER B 1 172 ? -7.195 -14.242 11.75 1 84.75 172 SER B N 1
ATOM 3174 C CA . SER B 1 172 ? -6.227 -14.672 12.75 1 84.75 172 SER B CA 1
ATOM 3175 C C . SER B 1 172 ? -5.035 -13.727 12.812 1 84.75 172 SER B C 1
ATOM 3177 O O . SER B 1 172 ? -4.598 -13.203 11.781 1 84.75 172 SER B O 1
ATOM 3179 N N . PRO B 1 173 ? -4.508 -13.539 14.031 1 87.75 173 PRO B N 1
ATOM 3180 C CA . PRO B 1 173 ? -3.379 -12.617 14.172 1 87.75 173 PRO B CA 1
ATOM 3181 C C . PRO B 1 173 ? -2.182 -13.016 13.312 1 87.75 173 PRO B C 1
ATOM 3183 O O . PRO B 1 173 ? -1.524 -12.148 12.727 1 87.75 173 PRO B O 1
ATOM 3186 N N . SER B 1 174 ? -1.952 -14.312 13.211 1 90.06 174 SER B N 1
ATOM 3187 C CA . SER B 1 174 ? -0.816 -14.766 12.414 1 90.06 174 SER B CA 1
ATOM 3188 C C . SER B 1 174 ? -1.028 -14.477 10.93 1 90.06 174 SER B C 1
ATOM 3190 O O . SER B 1 174 ? -0.129 -13.969 10.258 1 90.06 174 SER B O 1
ATOM 3192 N N . ALA B 1 175 ? -2.223 -14.766 10.422 1 91.56 175 ALA B N 1
ATOM 3193 C CA . ALA B 1 175 ? -2.523 -14.508 9.016 1 91.56 175 ALA B CA 1
ATOM 3194 C C . ALA B 1 175 ? -2.459 -13.016 8.703 1 91.56 175 ALA B C 1
ATOM 3196 O O . ALA B 1 175 ? -1.941 -12.617 7.664 1 91.56 175 ALA B O 1
ATOM 3197 N N . GLN B 1 176 ? -2.91 -12.242 9.633 1 93.56 176 GLN B N 1
ATOM 3198 C CA . GLN B 1 176 ? -2.877 -10.797 9.477 1 93.56 176 GLN B CA 1
ATOM 3199 C C . GLN B 1 176 ? -1.442 -10.281 9.438 1 93.56 176 GLN B C 1
ATOM 3201 O O . GLN B 1 176 ? -1.093 -9.469 8.57 1 93.56 176 GLN B O 1
ATOM 3206 N N . GLN B 1 177 ? -0.672 -10.797 10.305 1 93.5 177 GLN B N 1
ATOM 3207 C CA . GLN B 1 177 ? 0.719 -10.359 10.367 1 93.5 177 GLN B CA 1
ATOM 3208 C C . GLN B 1 177 ? 1.473 -10.75 9.094 1 93.5 177 GLN B C 1
ATOM 3210 O O . GLN B 1 177 ? 2.217 -9.938 8.539 1 93.5 177 GLN B O 1
ATOM 3215 N N . LEU B 1 178 ? 1.259 -11.938 8.68 1 94 178 LEU B N 1
ATOM 3216 C CA . LEU B 1 178 ? 1.953 -12.406 7.484 1 94 178 LEU B CA 1
ATOM 3217 C C . LEU B 1 178 ? 1.49 -11.633 6.254 1 94 178 LEU B C 1
ATOM 3219 O O . LEU B 1 178 ? 2.305 -11.266 5.402 1 94 178 LEU B O 1
ATOM 3223 N N . ALA B 1 179 ? 0.214 -11.367 6.188 1 96.56 179 ALA B N 1
ATOM 3224 C CA . ALA B 1 179 ? -0.311 -10.57 5.082 1 96.56 179 ALA B CA 1
ATOM 3225 C C . ALA B 1 179 ? 0.269 -9.156 5.098 1 96.56 179 ALA B C 1
ATOM 3227 O O . ALA B 1 179 ? 0.567 -8.594 4.043 1 96.56 179 ALA B O 1
ATOM 3228 N N . ARG B 1 180 ? 0.474 -8.625 6.281 1 96.06 180 ARG B N 1
ATOM 3229 C CA . ARG B 1 180 ? 1.062 -7.297 6.414 1 96.06 180 ARG B CA 1
ATOM 3230 C C . ARG B 1 180 ? 2.482 -7.27 5.855 1 96.06 180 ARG B C 1
ATOM 3232 O O . ARG B 1 180 ? 2.908 -6.266 5.281 1 96.06 180 ARG B O 1
ATOM 3239 N N . LEU B 1 181 ? 3.166 -8.344 5.992 1 95.25 181 LEU B N 1
ATOM 3240 C CA . LEU B 1 181 ? 4.539 -8.406 5.508 1 95.25 181 LEU B CA 1
ATOM 3241 C C . LEU B 1 181 ? 4.582 -8.336 3.984 1 95.25 181 LEU B C 1
ATOM 3243 O O . LEU B 1 181 ? 5.504 -7.758 3.41 1 95.25 181 LEU B O 1
ATOM 3247 N N . HIS B 1 182 ? 3.562 -8.914 3.297 1 96.38 182 HIS B N 1
ATOM 3248 C CA . HIS B 1 182 ? 3.455 -8.758 1.851 1 96.38 182 HIS B CA 1
ATOM 3249 C C . HIS B 1 182 ? 3.389 -7.289 1.457 1 96.38 182 HIS B C 1
ATOM 3251 O O . HIS B 1 182 ? 4.109 -6.848 0.558 1 96.38 182 HIS B O 1
ATOM 3257 N N . VAL B 1 183 ? 2.543 -6.609 2.168 1 96.5 183 VAL B N 1
ATOM 3258 C CA . VAL B 1 183 ? 2.271 -5.203 1.883 1 96.5 183 VAL B CA 1
ATOM 3259 C C . VAL B 1 183 ? 3.523 -4.371 2.152 1 96.5 183 VAL B C 1
ATOM 3261 O O . VAL B 1 183 ? 3.936 -3.57 1.31 1 96.5 183 VAL B O 1
ATOM 3264 N N . LYS B 1 184 ? 4.129 -4.633 3.268 1 93 184 LYS B N 1
ATOM 3265 C CA . LYS B 1 184 ? 5.305 -3.869 3.672 1 93 184 LYS B CA 1
ATOM 3266 C C . LYS B 1 184 ? 6.477 -4.121 2.727 1 93 184 LYS B C 1
ATOM 3268 O O . LYS B 1 184 ? 7.164 -3.186 2.32 1 93 184 LYS B O 1
ATOM 3273 N N . LEU B 1 185 ? 6.68 -5.312 2.361 1 93.19 185 LEU B N 1
ATOM 3274 C CA . LEU B 1 185 ? 7.781 -5.625 1.459 1 93.19 185 LEU B CA 1
ATOM 3275 C C . LEU B 1 185 ? 7.574 -4.973 0.097 1 93.19 185 LEU B C 1
ATOM 3277 O O . LEU B 1 185 ? 8.492 -4.363 -0.451 1 93.19 185 LEU B O 1
ATOM 3281 N N . ALA B 1 186 ? 6.383 -5.129 -0.417 1 94.25 186 ALA B N 1
ATOM 3282 C CA . ALA B 1 186 ? 6.098 -4.535 -1.72 1 94.25 186 ALA B CA 1
ATOM 3283 C C . ALA B 1 186 ? 6.363 -3.033 -1.709 1 94.25 186 ALA B C 1
ATOM 3285 O O . ALA B 1 186 ? 7.047 -2.51 -2.594 1 94.25 186 ALA B O 1
ATOM 3286 N N . ALA B 1 187 ? 5.887 -2.377 -0.716 1 92.31 187 ALA B N 1
ATOM 3287 C CA . ALA B 1 187 ? 6.094 -0.935 -0.612 1 92.31 187 ALA B CA 1
ATOM 3288 C C . ALA B 1 187 ? 7.57 -0.602 -0.438 1 92.31 187 ALA B C 1
ATOM 3290 O O . ALA B 1 187 ? 8.086 0.326 -1.069 1 92.31 187 ALA B O 1
ATOM 3291 N N . ALA B 1 188 ? 8.258 -1.335 0.375 1 87.69 188 ALA B N 1
ATOM 3292 C CA . ALA B 1 188 ? 9.68 -1.112 0.615 1 87.69 188 ALA B CA 1
ATOM 3293 C C . ALA B 1 188 ? 10.484 -1.267 -0.672 1 87.69 188 ALA B C 1
ATOM 3295 O O . ALA B 1 188 ? 11.516 -0.619 -0.847 1 87.69 188 ALA B O 1
ATOM 3296 N N . LEU B 1 189 ? 9.953 -2.047 -1.558 1 86.38 189 LEU B N 1
ATOM 3297 C CA . LEU B 1 189 ? 10.617 -2.301 -2.828 1 86.38 189 LEU B CA 1
ATOM 3298 C C . LEU B 1 189 ? 10.156 -1.309 -3.893 1 86.38 189 LEU B C 1
ATOM 3300 O O . LEU B 1 189 ? 10.578 -1.393 -5.047 1 86.38 189 LEU B O 1
ATOM 3304 N N . GLY B 1 190 ? 9.273 -0.452 -3.525 1 87.62 190 GLY B N 1
ATOM 3305 C CA . GLY B 1 190 ? 8.781 0.537 -4.477 1 87.62 190 GLY B CA 1
ATOM 3306 C C . GLY B 1 190 ? 7.738 -0.014 -5.43 1 87.62 190 GLY B C 1
ATOM 3307 O O . GLY B 1 190 ? 7.605 0.467 -6.555 1 87.62 190 GLY B O 1
ATOM 3308 N N . ILE B 1 191 ? 7.078 -1.058 -5.023 1 91.69 191 ILE B N 1
ATOM 3309 C CA . ILE B 1 191 ? 5.984 -1.602 -5.824 1 91.69 191 ILE B CA 1
ATOM 3310 C C . ILE B 1 191 ? 4.723 -0.774 -5.602 1 91.69 191 ILE B C 1
ATOM 3312 O O . ILE B 1 191 ? 4.164 -0.762 -4.5 1 91.69 191 ILE B O 1
ATOM 3316 N N . TYR B 1 192 ? 4.25 -0.085 -6.629 1 91.94 192 TYR B N 1
ATOM 3317 C CA . TYR B 1 192 ? 3.146 0.851 -6.453 1 91.94 192 TYR B CA 1
ATOM 3318 C C . TYR B 1 192 ? 2.023 0.56 -7.441 1 91.94 192 TYR B C 1
ATOM 3320 O O . TYR B 1 192 ? 0.991 1.235 -7.434 1 91.94 192 TYR B O 1
ATOM 3328 N N . GLU B 1 193 ? 2.211 -0.4 -8.25 1 90.94 193 GLU B N 1
ATOM 3329 C CA . GLU B 1 193 ? 1.209 -0.743 -9.258 1 90.94 193 GLU B CA 1
ATOM 3330 C C . GLU B 1 193 ? 1.171 -2.248 -9.508 1 90.94 193 GLU B C 1
ATOM 3332 O O . GLU B 1 193 ? 2.107 -2.967 -9.148 1 90.94 193 GLU B O 1
ATOM 3337 N N . SER B 1 194 ? 0.082 -2.742 -9.961 1 93.75 194 SER B N 1
ATOM 3338 C CA . SER B 1 194 ? -0.122 -4.125 -10.383 1 93.75 194 SER B CA 1
ATOM 3339 C C . SER B 1 194 ? -0.547 -4.199 -11.844 1 93.75 194 SER B C 1
ATOM 3341 O O . SER B 1 194 ? -1.562 -3.621 -12.234 1 93.75 194 SER B O 1
ATOM 3343 N N . PRO B 1 195 ? 0.298 -4.852 -12.797 1 91.94 195 PRO B N 1
ATOM 3344 C CA . PRO B 1 195 ? 1.545 -5.562 -12.5 1 91.94 195 PRO B CA 1
ATOM 3345 C C . PRO B 1 195 ? 2.76 -4.633 -12.484 1 91.94 195 PRO B C 1
ATOM 3347 O O . PRO B 1 195 ? 2.73 -3.561 -13.094 1 91.94 195 PRO B O 1
ATOM 3350 N N . GLN B 1 196 ? 3.717 -4.973 -11.664 1 89.75 196 GLN B N 1
ATOM 3351 C CA . GLN B 1 196 ? 5.027 -4.336 -11.695 1 89.75 196 GLN B CA 1
ATOM 3352 C C . GLN B 1 196 ? 6.141 -5.371 -11.82 1 89.75 196 GLN B C 1
ATOM 3354 O O . GLN B 1 196 ? 6.086 -6.426 -11.18 1 89.75 196 GLN B O 1
ATOM 3359 N N . PHE B 1 197 ? 7.184 -5.055 -12.602 1 85.19 197 PHE B N 1
ATOM 3360 C CA . PHE B 1 197 ? 8.172 -6.047 -13.008 1 85.19 197 PHE B CA 1
ATOM 3361 C C . PHE B 1 197 ? 9.562 -5.656 -12.531 1 85.19 197 PHE B C 1
ATOM 3363 O O . PHE B 1 197 ? 9.992 -4.516 -12.719 1 85.19 197 PHE B O 1
ATOM 3370 N N . ARG B 1 198 ? 10.211 -6.574 -11.875 1 84.44 198 ARG B N 1
ATOM 3371 C CA . ARG B 1 198 ? 11.617 -6.453 -11.508 1 84.44 198 ARG B CA 1
ATOM 3372 C C . ARG B 1 198 ? 12.422 -7.629 -12.039 1 84.44 198 ARG B C 1
ATOM 3374 O O . ARG B 1 198 ? 11.891 -8.727 -12.227 1 84.44 198 ARG B O 1
ATOM 3381 N N . VAL B 1 199 ? 13.688 -7.387 -12.32 1 81 199 VAL B N 1
ATOM 3382 C CA . VAL B 1 199 ? 14.484 -8.453 -12.914 1 81 199 VAL B CA 1
ATOM 3383 C C . VAL B 1 199 ? 15.867 -8.492 -12.258 1 81 199 VAL B C 1
ATOM 3385 O O . VAL B 1 199 ? 16.422 -7.445 -11.914 1 81 199 VAL B O 1
ATOM 3388 N N . ASN B 1 200 ? 16.281 -9.68 -11.984 1 79.88 200 ASN B N 1
ATOM 3389 C CA . ASN B 1 200 ? 17.672 -9.906 -11.594 1 79.88 200 ASN B CA 1
ATOM 3390 C C . ASN B 1 200 ? 18.266 -11.117 -12.32 1 79.88 200 ASN B C 1
ATOM 3392 O O . ASN B 1 200 ? 17.547 -11.828 -13.031 1 79.88 200 ASN B O 1
ATOM 3396 N N . ARG B 1 201 ? 19.578 -11.227 -12.195 1 79.5 201 ARG B N 1
ATOM 3397 C CA . ARG B 1 201 ? 20.219 -12.422 -12.727 1 79.5 201 ARG B CA 1
ATOM 3398 C C . ARG B 1 201 ? 19.969 -13.625 -11.828 1 79.5 201 ARG B C 1
ATOM 3400 O O . ARG B 1 201 ? 19.875 -13.484 -10.609 1 79.5 201 ARG B O 1
ATOM 3407 N N . CYS B 1 202 ? 19.906 -14.734 -12.445 1 80.19 202 CYS B N 1
ATOM 3408 C CA . CYS B 1 202 ? 19.625 -15.953 -11.695 1 80.19 202 CYS B CA 1
ATOM 3409 C C . CYS B 1 202 ? 20.797 -16.328 -10.805 1 80.19 202 CYS B C 1
ATOM 3411 O O . CYS B 1 202 ? 20.625 -17.016 -9.797 1 80.19 202 CYS B O 1
ATOM 3413 N N . ASP B 1 203 ? 21.906 -15.898 -11.117 1 75.5 203 ASP B N 1
ATOM 3414 C CA . ASP B 1 203 ? 23.094 -16.25 -10.328 1 75.5 203 ASP B CA 1
ATOM 3415 C C . ASP B 1 203 ? 23.234 -15.344 -9.109 1 75.5 203 ASP B C 1
ATOM 3417 O O . ASP B 1 203 ? 24.125 -15.547 -8.281 1 75.5 203 ASP B O 1
ATOM 3421 N N . GLN B 1 204 ? 22.312 -14.391 -9.086 1 64.69 204 GLN B N 1
ATOM 3422 C CA . GLN B 1 204 ? 22.375 -13.5 -7.93 1 64.69 204 GLN B CA 1
ATOM 3423 C C . GLN B 1 204 ? 21.609 -14.078 -6.746 1 64.69 204 GLN B C 1
ATOM 3425 O O . GLN B 1 204 ? 20.547 -14.695 -6.926 1 64.69 204 GLN B O 1
ATOM 3430 N N . GLU B 1 205 ? 22.281 -14.078 -5.633 1 54.62 205 GLU B N 1
ATOM 3431 C CA . GLU B 1 205 ? 21.812 -14.727 -4.414 1 54.62 205 GLU B CA 1
ATOM 3432 C C . GLU B 1 205 ? 20.594 -14.023 -3.85 1 54.62 205 GLU B C 1
ATOM 3434 O O . GLU B 1 205 ? 19.75 -14.648 -3.191 1 54.62 205 GLU B O 1
ATOM 3439 N N . MET B 1 206 ? 20.547 -12.703 -4.059 1 56.75 206 MET B N 1
ATOM 3440 C CA . MET B 1 206 ? 19.672 -12.008 -3.113 1 56.75 206 MET B CA 1
ATOM 3441 C C . MET B 1 206 ? 18.234 -11.961 -3.629 1 56.75 206 MET B C 1
ATOM 3443 O O . MET B 1 206 ? 17.359 -11.352 -3.004 1 56.75 206 MET B O 1
ATOM 3447 N N . GLY B 1 207 ? 17.875 -12.797 -4.57 1 57.97 207 GLY B N 1
ATOM 3448 C CA . GLY B 1 207 ? 16.484 -12.977 -4.926 1 57.97 207 GLY B CA 1
ATOM 3449 C C . GLY B 1 207 ? 15.82 -11.695 -5.398 1 57.97 207 GLY B C 1
ATOM 3450 O O . GLY B 1 207 ? 16.438 -10.883 -6.09 1 57.97 207 GLY B O 1
ATOM 3451 N N . ASP B 1 208 ? 14.516 -11.383 -4.973 1 59.81 208 ASP B N 1
ATOM 3452 C CA . ASP B 1 208 ? 13.609 -10.328 -5.406 1 59.81 208 ASP B CA 1
ATOM 3453 C C . ASP B 1 208 ? 14.086 -8.961 -4.922 1 59.81 208 ASP B C 1
ATOM 3455 O O . ASP B 1 208 ? 13.938 -7.957 -5.621 1 59.81 208 ASP B O 1
ATOM 3459 N N . VAL B 1 209 ? 14.844 -8.953 -3.846 1 62.25 209 VAL B N 1
ATOM 3460 C CA . VAL B 1 209 ? 15.211 -7.684 -3.223 1 62.25 209 VAL B CA 1
ATOM 3461 C C . VAL B 1 209 ? 16.297 -7 -4.039 1 62.25 209 VAL B C 1
ATOM 3463 O O . VAL B 1 209 ? 16.438 -5.773 -4.012 1 62.25 209 VAL B O 1
ATOM 3466 N N . ASP B 1 210 ? 16.984 -7.805 -4.809 1 61.53 210 ASP B N 1
ATOM 3467 C CA . ASP B 1 210 ? 18.062 -7.246 -5.602 1 61.53 210 ASP B CA 1
ATOM 3468 C C . ASP B 1 210 ? 17.625 -6.992 -7.043 1 61.53 210 ASP B C 1
ATOM 3470 O O . ASP B 1 210 ? 18.406 -6.516 -7.863 1 61.53 210 ASP B O 1
ATOM 3474 N N . ALA B 1 211 ? 16.422 -7.246 -7.215 1 70.62 211 ALA B N 1
ATOM 3475 C CA . ALA B 1 211 ? 15.922 -7.078 -8.578 1 70.62 211 ALA B CA 1
ATOM 3476 C C . ALA B 1 211 ? 15.672 -5.609 -8.891 1 70.62 211 ALA B C 1
ATOM 3478 O O . ALA B 1 211 ? 15.32 -4.828 -8 1 70.62 211 ALA B O 1
ATOM 3479 N N . ARG B 1 212 ? 15.961 -5.258 -10.094 1 66.69 212 ARG B N 1
ATOM 3480 C CA . ARG B 1 212 ? 15.766 -3.883 -10.539 1 66.69 212 ARG B CA 1
ATOM 3481 C C . ARG B 1 212 ? 14.406 -3.709 -11.211 1 66.69 212 ARG B C 1
ATOM 3483 O O . ARG B 1 212 ? 13.93 -4.613 -11.898 1 66.69 212 ARG B O 1
ATOM 3490 N N . LEU B 1 213 ? 13.852 -2.529 -10.938 1 66.88 213 LEU B N 1
ATOM 3491 C CA . LEU B 1 213 ? 12.586 -2.207 -11.586 1 66.88 213 LEU B CA 1
ATOM 3492 C C . LEU B 1 213 ? 12.758 -2.127 -13.102 1 66.88 213 LEU B C 1
ATOM 3494 O O . LEU B 1 213 ? 13.703 -1.496 -13.594 1 66.88 213 LEU B O 1
ATOM 3498 N N . VAL B 1 214 ? 11.805 -2.801 -13.773 1 59.59 214 VAL B N 1
ATOM 3499 C CA . VAL B 1 214 ? 11.922 -2.775 -15.227 1 59.59 214 VAL B CA 1
ATOM 3500 C C . VAL B 1 214 ? 10.664 -2.166 -15.844 1 59.59 214 VAL B C 1
ATOM 3502 O O . VAL B 1 214 ? 10.727 -1.483 -16.859 1 59.59 214 VAL B O 1
ATOM 3505 N N . ALA B 1 215 ? 9.562 -2.426 -15.273 1 58.69 215 ALA B N 1
ATOM 3506 C CA . ALA B 1 215 ? 8.32 -1.907 -15.836 1 58.69 215 ALA B CA 1
ATOM 3507 C C . ALA B 1 215 ? 7.215 -1.876 -14.789 1 58.69 215 ALA B C 1
ATOM 3509 O O . ALA B 1 215 ? 7.211 -2.684 -13.859 1 58.69 215 ALA B O 1
ATOM 3510 N N . ALA B 1 216 ? 6.492 -0.782 -14.984 1 64.12 216 ALA B N 1
ATOM 3511 C CA . ALA B 1 216 ? 5.309 -0.663 -14.141 1 64.12 216 ALA B CA 1
ATOM 3512 C C . ALA B 1 216 ? 4.109 -0.17 -14.938 1 64.12 216 ALA B C 1
ATOM 3514 O O . ALA B 1 216 ? 4.242 0.708 -15.797 1 64.12 216 ALA B O 1
ATOM 3515 N N . GLY B 1 217 ? 3.016 -0.797 -14.703 1 62.28 217 GLY B N 1
ATOM 3516 C CA . GLY B 1 217 ? 1.833 -0.124 -15.219 1 62.28 217 GLY B CA 1
ATOM 3517 C C . GLY B 1 217 ? 0.963 -1.02 -16.078 1 62.28 217 GLY B C 1
ATOM 3518 O O . GLY B 1 217 ? 1.363 -2.131 -16.438 1 62.28 217 GLY B O 1
ATOM 3519 N N . LEU B 1 218 ? -0.066 -0.482 -16.422 1 54.56 218 LEU B N 1
ATOM 3520 C CA . LEU B 1 218 ? -1.276 -1.102 -16.953 1 54.56 218 LEU B CA 1
ATOM 3521 C C . LEU B 1 218 ? -1.025 -1.695 -18.328 1 54.56 218 LEU B C 1
ATOM 3523 O O . LEU B 1 218 ? -1.574 -2.748 -18.672 1 54.56 218 LEU B O 1
ATOM 3527 N N . SER B 1 219 ? -0.227 -1.087 -19 1 58.88 219 SER B N 1
ATOM 3528 C CA . SER B 1 219 ? -0.197 -1.496 -20.406 1 58.88 219 SER B CA 1
ATOM 3529 C C . SER B 1 219 ? 0.968 -2.441 -20.672 1 58.88 219 SER B C 1
ATOM 3531 O O . SER B 1 219 ? 1.212 -2.816 -21.828 1 58.88 219 SER B O 1
ATOM 3533 N N . ILE B 1 220 ? 1.396 -2.852 -19.625 1 60.41 220 ILE B N 1
ATOM 3534 C CA . ILE B 1 220 ? 2.594 -3.656 -19.859 1 60.41 220 ILE B CA 1
ATOM 3535 C C . ILE B 1 220 ? 2.207 -5.129 -20 1 60.41 220 ILE B C 1
ATOM 3537 O O . ILE B 1 220 ? 1.382 -5.637 -19.234 1 60.41 220 ILE B O 1
ATOM 3541 N N . SER B 1 221 ? 2.609 -5.598 -21.094 1 67.69 221 SER B N 1
ATOM 3542 C CA . SER B 1 221 ? 2.5 -7.035 -21.312 1 67.69 221 SER B CA 1
ATOM 3543 C C . SER B 1 221 ? 3.773 -7.758 -20.875 1 67.69 221 SER B C 1
ATOM 3545 O O . SER B 1 221 ? 4.871 -7.203 -20.984 1 67.69 221 SER B O 1
ATOM 3547 N N . ILE B 1 222 ? 3.629 -8.922 -20.344 1 70.31 222 ILE B N 1
ATOM 3548 C CA . ILE B 1 222 ? 4.777 -9.727 -19.938 1 70.31 222 ILE B CA 1
ATOM 3549 C C . ILE B 1 222 ? 5.688 -9.969 -21.141 1 70.31 222 ILE B C 1
ATOM 3551 O O . ILE B 1 222 ? 6.906 -10.102 -20.984 1 70.31 222 ILE B O 1
ATOM 3555 N N . PHE B 1 223 ? 5.055 -9.984 -22.266 1 66.38 223 PHE B N 1
ATOM 3556 C CA . PHE B 1 223 ? 5.812 -10.203 -23.5 1 66.38 223 PHE B CA 1
ATOM 3557 C C . PHE B 1 223 ? 6.773 -9.047 -23.75 1 66.38 223 PHE B C 1
ATOM 3559 O O . PHE B 1 223 ? 7.941 -9.266 -24.078 1 66.38 223 PHE B O 1
ATOM 3566 N N . SER B 1 224 ? 6.195 -7.875 -23.5 1 64 224 SER B N 1
ATOM 3567 C CA . SER B 1 224 ? 7.031 -6.695 -23.719 1 64 224 SER B CA 1
ATOM 3568 C C . SER B 1 224 ? 8.188 -6.648 -22.719 1 64 224 SER B C 1
ATOM 3570 O O . SER B 1 224 ? 9.297 -6.246 -23.078 1 64 224 SER B O 1
ATOM 3572 N N . VAL B 1 225 ? 7.938 -7.148 -21.625 1 67.56 225 VAL B N 1
ATOM 3573 C CA . VAL B 1 225 ? 8.969 -7.117 -20.594 1 67.56 225 VAL B CA 1
ATOM 3574 C C . VAL B 1 225 ? 10.039 -8.156 -20.906 1 67.56 225 VAL B C 1
ATOM 3576 O O . VAL B 1 225 ? 11.234 -7.883 -20.766 1 67.56 225 VAL B O 1
ATOM 3579 N N . ARG B 1 226 ? 9.602 -9.203 -21.359 1 66.56 226 ARG B N 1
ATOM 3580 C CA . ARG B 1 226 ? 10.547 -10.242 -21.75 1 66.56 226 ARG B CA 1
ATOM 3581 C C . ARG B 1 226 ? 11.508 -9.734 -22.812 1 66.56 226 ARG B C 1
ATOM 3583 O O . ARG B 1 226 ? 12.719 -9.969 -22.734 1 66.56 226 ARG B O 1
ATOM 3590 N N . GLN B 1 227 ? 10.898 -9.039 -23.703 1 63.78 227 GLN B N 1
ATOM 3591 C CA . GLN B 1 227 ? 11.719 -8.492 -24.781 1 63.78 227 GLN B CA 1
ATOM 3592 C C . GLN B 1 227 ? 12.719 -7.469 -24.234 1 63.78 227 GLN B C 1
ATOM 3594 O O . GLN B 1 227 ? 13.875 -7.441 -24.656 1 63.78 227 GLN B O 1
ATOM 3599 N N . ALA B 1 228 ? 12.188 -6.73 -23.297 1 59.41 228 ALA B N 1
ATOM 3600 C CA . ALA B 1 228 ? 13.039 -5.703 -22.703 1 59.41 228 ALA B CA 1
ATOM 3601 C C . ALA B 1 228 ? 14.18 -6.332 -21.891 1 59.41 228 ALA B C 1
ATOM 3603 O O . ALA B 1 228 ? 15.328 -5.883 -21.984 1 59.41 228 ALA B O 1
ATOM 3604 N N . VAL B 1 229 ? 13.867 -7.285 -21.219 1 64.38 229 VAL B N 1
ATOM 3605 C CA . VAL B 1 229 ? 14.867 -7.977 -20.406 1 64.38 229 VAL B CA 1
ATOM 3606 C C . VAL B 1 229 ? 15.93 -8.594 -21.312 1 64.38 229 VAL B C 1
ATOM 3608 O O . VAL B 1 229 ? 17.125 -8.492 -21.031 1 64.38 229 VAL B O 1
ATOM 3611 N N . SER B 1 230 ? 15.445 -9.117 -22.297 1 60.75 230 SER B N 1
ATOM 3612 C CA . SER B 1 230 ? 16.375 -9.719 -23.25 1 60.75 230 SER B CA 1
ATOM 3613 C C . SER B 1 230 ? 17.312 -8.68 -23.844 1 60.75 230 SER B C 1
ATOM 3615 O O . SER B 1 230 ? 18.516 -8.938 -24.016 1 60.75 230 SER B O 1
ATOM 3617 N N . HIS B 1 231 ? 16.797 -7.469 -24.031 1 56.41 231 HIS B N 1
ATOM 3618 C CA . HIS B 1 231 ? 17.594 -6.395 -24.609 1 56.41 231 HIS B CA 1
ATOM 3619 C C . HIS B 1 231 ? 18.609 -5.863 -23.594 1 56.41 231 HIS B C 1
ATOM 3621 O O . HIS B 1 231 ? 19.75 -5.551 -23.953 1 56.41 231 HIS B O 1
ATOM 3627 N N . ILE B 1 232 ? 18.109 -5.59 -22.406 1 52.88 232 ILE B N 1
ATOM 3628 C CA . ILE B 1 232 ? 18.969 -5.082 -21.344 1 52.88 232 ILE B CA 1
ATOM 3629 C C . ILE B 1 232 ? 20.156 -6.031 -21.156 1 52.88 232 ILE B C 1
ATOM 3631 O O . ILE B 1 232 ? 21.297 -5.594 -21.016 1 52.88 232 ILE B O 1
ATOM 3635 N N . LEU B 1 233 ? 19.922 -7.156 -21.188 1 51.97 233 LEU B N 1
ATOM 3636 C CA . LEU B 1 233 ? 20.906 -8.203 -20.953 1 51.97 233 LEU B CA 1
ATOM 3637 C C . LEU B 1 233 ? 21.859 -8.32 -22.141 1 51.97 233 LEU B C 1
ATOM 3639 O O . LEU B 1 233 ? 23.047 -8.617 -21.969 1 51.97 233 LEU B O 1
ATOM 3643 N N . ASP B 1 234 ? 21.234 -8.219 -23.25 1 53.34 234 ASP B N 1
ATOM 3644 C CA . ASP B 1 234 ? 22.094 -8.25 -24.422 1 53.34 234 ASP B CA 1
ATOM 3645 C C . ASP B 1 234 ? 23.094 -7.094 -24.422 1 53.34 234 ASP B C 1
ATOM 3647 O O . ASP B 1 234 ? 24.234 -7.246 -24.859 1 53.34 234 ASP B O 1
ATOM 3651 N N . GLN B 1 235 ? 22.625 -6.117 -23.797 1 48.5 235 GLN B N 1
ATOM 3652 C CA . GLN B 1 235 ? 23.516 -4.969 -23.75 1 48.5 235 GLN B CA 1
ATOM 3653 C C . GLN B 1 235 ? 24.562 -5.133 -22.641 1 48.5 235 GLN B C 1
ATOM 3655 O O . GLN B 1 235 ? 25.672 -4.629 -22.766 1 48.5 235 GLN B O 1
ATOM 3660 N N . THR B 1 236 ? 24.125 -5.672 -21.547 1 46.41 236 THR B N 1
ATOM 3661 C CA . THR B 1 236 ? 25.094 -5.898 -20.484 1 46.41 236 THR B CA 1
ATOM 3662 C C . THR B 1 236 ? 26.094 -6.969 -20.891 1 46.41 236 THR B C 1
ATOM 3664 O O . THR B 1 236 ? 27.25 -6.945 -20.453 1 46.41 236 THR B O 1
ATOM 3667 N N . SER B 1 237 ? 25.688 -7.926 -21.609 1 43.97 237 SER B N 1
ATOM 3668 C CA . SER B 1 237 ? 26.656 -8.891 -22.141 1 43.97 237 SER B CA 1
ATOM 3669 C C . SER B 1 237 ? 27.625 -8.234 -23.109 1 43.97 237 SER B C 1
ATOM 3671 O O . SER B 1 237 ? 28.766 -8.672 -23.25 1 43.97 237 SER B O 1
ATOM 3673 N N . MET B 1 238 ? 27.219 -7.266 -23.844 1 39.75 238 MET B N 1
ATOM 3674 C CA . MET B 1 238 ? 28.172 -6.637 -24.766 1 39.75 238 MET B CA 1
ATOM 3675 C C . MET B 1 238 ? 29.172 -5.785 -24 1 39.75 238 MET B C 1
ATOM 3677 O O . MET B 1 238 ? 30.234 -5.441 -24.531 1 39.75 238 MET B O 1
ATOM 3681 N N . SER B 1 239 ? 28.766 -5.273 -22.938 1 35.75 239 SER B N 1
ATOM 3682 C CA . SER B 1 239 ? 29.734 -4.43 -22.25 1 35.75 239 SER B CA 1
ATOM 3683 C C . SER B 1 239 ? 30.672 -5.262 -21.391 1 35.75 239 SER B C 1
ATOM 3685 O O . SER B 1 239 ? 31.562 -4.719 -20.719 1 35.75 239 SER B O 1
ATOM 3687 N N . SER B 1 240 ? 30.406 -6.523 -21.203 1 32.72 240 SER B N 1
ATOM 3688 C CA . SER B 1 240 ? 31.531 -7.297 -20.656 1 32.72 240 SER B CA 1
ATOM 3689 C C . SER B 1 240 ? 32.469 -7.754 -21.766 1 32.72 240 SER B C 1
ATOM 3691 O O . SER B 1 240 ? 32.031 -8.047 -22.891 1 32.72 240 SER B O 1
#

Solvent-accessible surface area (backbone atoms only — not comparable to full-atom values): 26408 Å² total; per-residue (Å²): 132,85,81,76,78,76,76,75,75,76,76,73,76,73,64,87,70,62,73,81,56,68,61,76,74,60,75,32,62,66,46,77,73,40,56,72,82,48,72,72,63,84,38,71,35,42,71,49,78,44,93,61,42,52,30,32,38,35,37,34,24,24,68,62,33,71,47,16,42,51,44,55,54,47,61,74,71,50,86,70,55,55,39,41,23,40,34,34,29,47,34,41,47,36,89,37,55,42,25,40,54,51,42,9,40,54,70,61,46,70,87,51,99,69,27,56,56,43,39,52,38,50,53,51,40,49,75,44,38,74,66,52,32,66,68,38,30,46,78,32,28,50,51,58,46,49,52,52,52,50,54,58,62,38,47,68,49,98,83,52,78,62,58,80,66,55,88,56,37,58,82,34,68,66,27,47,53,54,30,47,49,28,38,28,36,37,10,36,69,35,49,50,48,41,31,25,34,25,40,32,51,51,87,49,83,66,53,76,62,63,28,40,83,72,45,73,35,71,84,62,45,64,68,59,48,50,52,47,51,52,48,55,45,52,50,55,56,65,74,98,133,86,79,76,78,77,75,79,75,75,77,73,76,74,66,87,74,60,74,82,60,69,57,74,73,58,76,33,60,68,45,81,72,40,56,72,82,50,73,71,62,84,39,71,35,41,70,47,79,44,93,60,43,52,31,32,39,36,38,33,26,25,67,63,33,71,47,15,44,51,43,54,55,48,62,74,70,48,86,71,56,56,42,42,23,40,35,34,30,48,34,42,48,36,90,36,55,42,25,41,54,51,42,10,38,54,71,62,47,68,84,51,98,69,26,55,54,41,39,53,38,52,54,50,40,50,74,44,36,74,65,52,34,66,70,37,29,46,75,33,28,50,50,56,45,49,52,53,51,50,51,57,60,38,47,67,47,98,83,50,78,62,58,80,64,55,89,55,38,58,81,32,68,66,26,48,51,55,30,47,49,28,37,29,34,36,9,36,69,35,49,50,49,41,29,25,34,26,40,33,51,50,86,49,83,65,53,78,63,64,28,40,84,73,47,74,35,70,84,61,46,64,66,58,47,51,54,47,52,53,48,56,46,53,50,54,56,63,72,97

Organism: Salpingoeca rosetta (strain ATCC 50818 / BSB-021) (NCBI:txid946362)

Radius of gyration: 24.64 Å; Cα contacts (8 Å, |Δi|>4): 764; chains: 2; bounding box: 56×64×126 Å

Nearest PDB structures (foldseek):
  5g1k-assembly1_A  TM=6.289E-01  e=1.412E-03  Escherichia coli
  6trt-assembly1_A  TM=5.772E-01  e=2.492E-03  Thermochaetoides thermophila DSM 1495
  5n2j-assembly1_A  TM=5.666E-01  e=4.400E-03  Thermochaetoides thermophila DSM 1495
  5mu1-assembly1_A  TM=5.715E-01  e=6.549E-03  Thermochaetoides thermophila DSM 1495
  6ts8-assembly2_B  TM=4.851E-01  e=3.403E-02  Thermochaetoides thermophila DSM 1495

pLDDT: mean 75.43, std 22.79, range [25.53, 98.5]

InterPro domains:
  IPR036249 Thioredoxin-like superfamily [SSF52833] (46-200)

Foldseek 3Di:
DDPPPPPPPPPPCPDPPPDVQPPPPPVPQLLVQADPVLLPQDQWQAKDAAPQAFKEKEWEAQLLDLLLLVQLVCVVPDDDDRHYMYTYGYAHDVQQPCSLVLQLLLVLFDDDPGNQLSNQLSNLCNVVSVCRHPVVCVPDPPLVSSVVSQVSSQPDDVPDDSPNSPSVSGDDPVSNVSNVSSHSSCVSQVNDAGTWMWMDTPPDDSPPSRTHTRDHDRPDHPVNSSVVVVVVVVVVVVVD/DPPPPPPPPPPPCPPPPPDVQPPPPPVPQLLVQADPVLLPQDQWQAKDAAPQAFKEKEWEAQLLDLLLLVQLVCVVPDDDDRHYMYTYGYAHDVQQPCSLVLQLLLVLFDDDPGNQLSNQLSNLCNVVSVCRHPVVCVPDPPLVSSVVSQVSSQPDDVPDDSPNSPSVSGDDPVSNVSNVSSHSSCVSQVNDAGTWMWMDTPPDDSPPSRTHTRDHDRPDHPVNSSVVVVVVVVVVVVVD

Secondary structure (DSSP, 8-state):
---------------S-SGGG--------GGGGS-GGGTT---EEEEE--TT--EEEEEEE-TT-HHHHHHHHHHHHS---TTEEEEEEE---TTSTTHHHHHHHHTTSPP-TT-HHHHHHHHHHHHTGGGGSHHHHHHS-HHHHHHHHHHHHHSPPSSS------GGGTT-HHHHHHHHHHHHHHHHTT--SSSEEEEEETT-TTGGGGPEEEEESTT--HHHHHHHHHHHHHHHHHH-/---------------S-SGGG------S-GGGGS-GGGTT---EEEEE--TT--EEEEEEE-TT-HHHHHHHHHHHHS---TTEEEEEEE---TTSTTHHHHHHHHTTSPP-TT-HHHHHHHHHHHHTGGGGSHHHHHHS-HHHHHHHHHHHHHSPPSSS------GGGTT-HHHHHHHHHHHHHHHHTT--SSSEEEEEETT-TTGGGGPEEEEESTT--HHHHHHHHHHHHHHHHH--

Sequence (480 aa):
MPQVRVLVMQLLAVAAVASVLSPHLCGGSVLEDVPAYLQRVNTTALTLSHEHCKYHLHVWIDPLCPDGKRVWHEAQTMDVPENIDISFHLFALPFHPLSYEVLQVVHQLPADPNHSAITSFIGRVFESMHKFSAEALNHGTLRDLQVDLHELAALPSSSSSSSQLSQEATGSPSAQQLARLHVKLAAALGIYESPQFRVNRCDQEMGDVDARLVAAGLSISIFSVRQAVSHILDQTSMSSMPQVRVLVMQLLAVAAVASVLSPHLCGGSVLEDVPAYLQRVNTTALTLSHEHCKYHLHVWIDPLCPDGKRVWHEAQTMDVPENIDISFHLFALPFHPLSYEVLQVVHQLPADPNHSAITSFIGRVFESMHKFSAEALNHGTLRDLQVDLHELAALPSSSSSSSQLSQEATGSPSAQQLARLHVKLAAALGIYESPQFRVNRCDQEMGDVDARLVAAGLSISIFSVRQAVSHILDQTSMSS